Protein AF-A0A421CH66-F1 (afdb_monomer_lite)

Radius of gyration: 30.81 Å; chains: 1; bounding box: 73×60×91 Å

Structure (mmCIF, N/CA/C/O backbone):
data_AF-A0A421CH66-F1
#
_entry.id   AF-A0A421CH66-F1
#
loop_
_atom_site.group_PDB
_atom_site.id
_atom_site.type_symbol
_atom_site.label_atom_id
_atom_site.label_alt_id
_atom_site.label_comp_id
_atom_site.label_asym_id
_atom_site.label_entity_id
_atom_site.label_seq_id
_atom_site.pdbx_PDB_ins_code
_atom_site.Cartn_x
_atom_site.Cartn_y
_atom_site.Cartn_z
_atom_site.occupancy
_atom_site.B_iso_or_equiv
_atom_site.auth_seq_id
_atom_site.auth_comp_id
_atom_site.auth_asym_id
_atom_site.auth_atom_id
_atom_site.pdbx_PDB_model_num
ATOM 1 N N . MET A 1 1 ? -1.443 -8.089 3.611 1.00 50.56 1 MET A N 1
ATOM 2 C CA . MET A 1 1 ? -2.779 -8.296 2.993 1.00 50.56 1 MET A CA 1
ATOM 3 C C . MET A 1 1 ? -2.600 -8.801 1.577 1.00 50.56 1 MET A C 1
ATOM 5 O O . MET A 1 1 ? -2.220 -8.019 0.706 1.00 50.56 1 MET A O 1
ATOM 9 N N . ASP A 1 2 ? -2.878 -10.087 1.390 1.00 64.44 2 ASP A N 1
ATOM 10 C CA . ASP A 1 2 ? -2.867 -10.746 0.089 1.00 64.44 2 ASP A CA 1
ATOM 11 C C . ASP A 1 2 ? -3.909 -10.151 -0.885 1.00 64.44 2 ASP A C 1
ATOM 13 O O . ASP A 1 2 ? -4.937 -9.588 -0.479 1.00 64.44 2 ASP A O 1
ATOM 17 N N . ARG A 1 3 ? -3.620 -10.253 -2.186 1.00 73.69 3 ARG A N 1
ATOM 18 C CA . ARG A 1 3 ? -4.447 -9.759 -3.295 1.00 73.69 3 ARG A CA 1
ATOM 19 C C . ARG A 1 3 ? -5.868 -10.332 -3.269 1.00 73.69 3 ARG A C 1
ATOM 21 O O . ARG A 1 3 ? -6.818 -9.579 -3.512 1.00 73.69 3 ARG A O 1
ATOM 28 N N . GLU A 1 4 ? -6.040 -11.622 -2.993 1.00 78.12 4 GLU A N 1
ATOM 29 C CA . GLU A 1 4 ? -7.354 -12.270 -2.970 1.00 78.12 4 GLU A CA 1
ATOM 30 C C . GLU A 1 4 ? -8.161 -11.889 -1.730 1.00 78.12 4 GLU A C 1
ATOM 32 O O . GLU A 1 4 ? -9.343 -11.559 -1.872 1.00 78.12 4 GLU A O 1
ATOM 37 N N . THR A 1 5 ? -7.540 -11.766 -0.552 1.00 73.62 5 THR A N 1
ATOM 38 C CA . THR A 1 5 ? -8.216 -11.205 0.633 1.00 73.62 5 THR A CA 1
ATOM 39 C C . THR A 1 5 ? -8.819 -9.820 0.339 1.00 73.62 5 THR A C 1
ATOM 41 O O . THR A 1 5 ? -9.964 -9.530 0.723 1.00 73.62 5 THR A O 1
ATOM 44 N N . VAL A 1 6 ? -8.101 -8.953 -0.392 1.00 72.06 6 VAL A N 1
ATOM 45 C CA . VAL A 1 6 ? -8.632 -7.633 -0.775 1.00 72.06 6 VAL A CA 1
ATOM 46 C C . VAL A 1 6 ? -9.844 -7.765 -1.702 1.00 72.06 6 VAL A C 1
ATOM 48 O O . VAL A 1 6 ? -10.863 -7.104 -1.481 1.00 72.06 6 VAL A O 1
ATOM 51 N N . LYS A 1 7 ? -9.777 -8.619 -2.728 1.00 79.25 7 LYS A N 1
ATOM 52 C CA . LYS A 1 7 ? -10.893 -8.809 -3.667 1.00 79.25 7 LYS A CA 1
ATOM 53 C C . LYS A 1 7 ? -12.116 -9.422 -3.011 1.00 79.25 7 LYS A C 1
ATOM 55 O O . LYS A 1 7 ? -13.220 -8.938 -3.240 1.00 79.25 7 LYS A O 1
ATOM 60 N N . LEU A 1 8 ? -11.943 -10.452 -2.189 1.00 79.50 8 LEU A N 1
ATOM 61 C CA . LEU A 1 8 ? -13.040 -11.096 -1.469 1.00 79.50 8 LEU A CA 1
ATOM 62 C C . LEU A 1 8 ? -13.751 -10.105 -0.554 1.00 79.50 8 LEU A C 1
ATOM 64 O O . LEU A 1 8 ? -14.982 -10.067 -0.506 1.00 79.50 8 LEU A O 1
ATOM 68 N N . THR A 1 9 ? -12.978 -9.229 0.080 1.00 74.06 9 THR A N 1
ATOM 69 C CA . THR A 1 9 ? -13.531 -8.124 0.849 1.00 74.06 9 THR A CA 1
ATOM 70 C C . THR A 1 9 ? -14.317 -7.144 -0.021 1.00 74.06 9 THR A C 1
ATOM 72 O O . THR A 1 9 ? -15.475 -6.857 0.279 1.00 74.06 9 THR A O 1
ATOM 75 N N . LEU A 1 10 ? -13.726 -6.637 -1.107 1.00 74.44 10 LEU A N 1
ATOM 76 C CA . LEU A 1 10 ? -14.406 -5.705 -2.016 1.00 74.44 10 LEU A CA 1
ATOM 77 C C . LEU A 1 10 ? -15.683 -6.315 -2.599 1.00 74.44 10 LEU A C 1
ATOM 79 O O . LEU A 1 10 ? -16.668 -5.612 -2.814 1.00 74.44 10 LEU A O 1
ATOM 83 N N . LEU A 1 11 ? -15.679 -7.622 -2.853 1.00 82.44 11 LEU A N 1
ATOM 84 C CA . LEU A 1 11 ? -16.843 -8.363 -3.307 1.00 82.44 11 LEU A CA 1
ATOM 85 C C . LEU A 1 11 ? -17.938 -8.381 -2.235 1.00 82.44 11 LEU A C 1
ATOM 87 O O . LEU A 1 11 ? -19.089 -8.080 -2.550 1.00 82.44 11 LEU A O 1
ATOM 91 N N . ALA A 1 12 ? -17.594 -8.668 -0.977 1.00 78.81 12 ALA A N 1
ATOM 92 C CA . ALA A 1 12 ? -18.533 -8.593 0.140 1.00 78.81 12 ALA A CA 1
ATOM 93 C C . ALA A 1 12 ? -19.105 -7.173 0.320 1.00 78.81 12 ALA A C 1
ATOM 95 O O . ALA A 1 12 ? -20.321 -7.016 0.442 1.00 78.81 12 ALA A O 1
ATOM 96 N N . GLU A 1 13 ? -18.268 -6.133 0.243 1.00 73.69 13 GLU A N 1
ATOM 97 C CA . GLU A 1 13 ? -18.720 -4.734 0.286 1.00 73.69 13 GLU A CA 1
ATOM 98 C C . GLU A 1 13 ? -19.703 -4.420 -0.850 1.00 73.69 13 GLU A C 1
ATOM 100 O O . GLU A 1 13 ? -20.749 -3.801 -0.644 1.00 73.69 13 GLU A O 1
ATOM 105 N N . ALA A 1 14 ? -19.371 -4.840 -2.070 1.00 76.12 14 ALA A N 1
ATOM 106 C CA . ALA A 1 14 ? -20.164 -4.561 -3.256 1.00 76.12 14 ALA A CA 1
ATOM 107 C C . ALA A 1 14 ? -21.570 -5.163 -3.167 1.00 76.12 14 ALA A C 1
ATOM 109 O O . ALA A 1 14 ? -22.548 -4.509 -3.548 1.00 76.12 14 ALA A O 1
ATOM 110 N N . LEU A 1 15 ? -21.655 -6.384 -2.634 1.00 79.38 15 LEU A N 1
ATOM 111 C CA . LEU A 1 15 ? -22.904 -7.087 -2.367 1.00 79.38 15 LEU A CA 1
ATOM 112 C C . LEU A 1 15 ? -23.778 -6.283 -1.393 1.00 79.38 15 LEU A C 1
ATOM 114 O O . LEU A 1 15 ? -24.914 -5.927 -1.722 1.00 79.38 15 LEU A O 1
ATOM 118 N N . GLU A 1 16 ? -23.222 -5.878 -0.251 1.00 73.12 16 GLU A N 1
ATOM 119 C CA . GLU A 1 16 ? -23.936 -5.069 0.745 1.00 73.12 16 GLU A CA 1
ATOM 120 C C . GLU A 1 16 ? -24.396 -3.714 0.200 1.00 73.12 16 GLU A C 1
ATOM 122 O O . GLU A 1 16 ? -25.519 -3.270 0.465 1.00 73.12 16 GLU A O 1
ATOM 127 N N . MET A 1 17 ? -23.549 -3.039 -0.582 1.00 70.00 17 MET A N 1
ATOM 128 C CA . MET A 1 17 ? -23.892 -1.756 -1.195 1.00 70.00 17 MET A CA 1
ATOM 129 C C . MET A 1 17 ? -25.068 -1.884 -2.167 1.00 70.00 17 MET A C 1
ATOM 131 O O . MET A 1 17 ? -25.944 -1.008 -2.190 1.00 70.00 17 MET A O 1
ATOM 135 N N . ASN A 1 18 ? -25.095 -2.956 -2.963 1.00 71.81 18 ASN A N 1
ATOM 136 C CA . ASN A 1 18 ? -26.163 -3.210 -3.924 1.00 71.81 18 ASN A CA 1
ATOM 137 C C . ASN A 1 18 ? -27.497 -3.470 -3.202 1.00 71.81 18 ASN A C 1
ATOM 139 O O . ASN A 1 18 ? -28.519 -2.859 -3.527 1.00 71.81 18 ASN A O 1
ATOM 143 N N . TRP A 1 19 ? -27.499 -4.299 -2.156 1.00 72.44 19 TRP A N 1
ATOM 144 C CA . TRP A 1 19 ? -28.723 -4.635 -1.419 1.00 72.44 19 TRP A CA 1
ATOM 145 C C . TRP A 1 19 ? -29.275 -3.482 -0.585 1.00 72.44 19 TRP A C 1
ATOM 147 O O . TRP A 1 19 ? -30.489 -3.255 -0.563 1.00 72.44 19 TRP A O 1
ATOM 157 N N . ASN A 1 20 ? -28.397 -2.656 -0.019 1.00 66.31 20 ASN A N 1
ATOM 158 C CA . ASN A 1 20 ? -28.794 -1.410 0.634 1.00 66.31 20 ASN A CA 1
ATOM 159 C C . ASN A 1 20 ? -29.174 -0.294 -0.359 1.00 66.31 20 ASN A C 1
ATOM 161 O O . ASN A 1 20 ? -29.486 0.829 0.042 1.00 66.31 20 ASN A O 1
ATOM 165 N N . SER A 1 21 ? -29.218 -0.598 -1.664 1.00 66.06 21 SER A N 1
ATOM 166 C CA . SER A 1 21 ? -29.618 0.315 -2.741 1.00 66.06 21 SER A CA 1
ATOM 167 C C . SER A 1 21 ? -28.733 1.561 -2.873 1.00 66.06 21 SER A C 1
ATOM 169 O O . SER A 1 21 ? -29.158 2.560 -3.464 1.00 66.06 21 SER A O 1
ATOM 171 N N . TYR A 1 22 ? -27.505 1.517 -2.348 1.00 58.06 22 TYR A N 1
ATOM 172 C CA . TYR A 1 22 ? -26.517 2.580 -2.547 1.00 58.06 22 TYR A CA 1
ATOM 173 C C . TYR A 1 22 ? -26.020 2.606 -3.995 1.00 58.06 22 TYR A C 1
ATOM 175 O O . TYR A 1 22 ? -25.682 3.664 -4.530 1.00 58.06 22 TYR A O 1
ATOM 183 N N . THR A 1 23 ? -26.015 1.445 -4.644 1.00 66.31 23 THR A N 1
ATOM 184 C CA . THR A 1 23 ? -25.577 1.228 -6.022 1.00 66.31 23 THR A CA 1
ATOM 185 C C . THR A 1 23 ? -26.520 0.236 -6.715 1.00 66.31 23 THR A C 1
ATOM 187 O O . THR A 1 23 ? -27.299 -0.446 -6.059 1.00 66.31 23 THR A O 1
ATOM 190 N N . VAL A 1 24 ? -26.535 0.219 -8.052 1.00 66.94 24 VAL A N 1
ATOM 191 C CA . VAL A 1 24 ? -27.355 -0.716 -8.846 1.00 66.94 24 VAL A CA 1
ATOM 192 C C . VAL A 1 24 ? -26.523 -1.187 -10.028 1.00 66.94 24 VAL A C 1
ATOM 194 O O . VAL A 1 24 ? -26.063 -0.352 -10.812 1.00 66.94 24 VAL A O 1
ATOM 197 N N . TYR A 1 25 ? -26.380 -2.502 -10.182 1.00 67.75 25 TYR A N 1
ATOM 198 C CA . TYR A 1 25 ? -25.563 -3.104 -11.240 1.00 67.75 25 TYR A CA 1
ATOM 199 C C . TYR A 1 25 ? -26.348 -4.021 -12.157 1.00 67.75 25 TYR A C 1
ATOM 201 O O . TYR A 1 25 ? -27.435 -4.503 -11.829 1.00 67.75 25 TYR A O 1
ATOM 209 N N . GLU A 1 26 ? -25.777 -4.249 -13.340 1.00 75.94 26 GLU A N 1
ATOM 210 C CA . GLU A 1 26 ? -26.288 -5.260 -14.249 1.00 75.94 26 GLU A CA 1
ATOM 211 C C . GLU A 1 26 ? -26.043 -6.659 -13.664 1.00 75.94 26 GLU A C 1
ATOM 213 O O . GLU A 1 26 ? -24.946 -6.942 -13.191 1.00 75.94 26 GLU A O 1
ATOM 218 N N . PRO A 1 27 ? -27.040 -7.556 -13.712 1.00 78.88 27 PRO A N 1
ATOM 219 C CA . PRO A 1 27 ? -26.952 -8.870 -13.081 1.00 78.88 27 PRO A CA 1
ATOM 220 C C . PRO A 1 27 ? -25.992 -9.840 -13.788 1.00 78.88 27 PRO A C 1
ATOM 222 O O . PRO A 1 27 ? -25.730 -10.899 -13.239 1.00 78.88 27 PRO A O 1
ATOM 225 N N . LEU A 1 28 ? -25.509 -9.537 -15.002 1.00 88.19 28 LEU A N 1
ATOM 226 C CA . LEU A 1 28 ? -24.623 -10.400 -15.809 1.00 88.19 28 LEU A CA 1
ATOM 227 C C . LEU A 1 28 ? -25.090 -11.861 -15.949 1.00 88.19 28 LEU A C 1
ATOM 229 O O . LEU A 1 28 ? -24.288 -12.793 -15.979 1.00 88.19 28 LEU A O 1
ATOM 233 N N . ALA A 1 29 ? -26.403 -12.077 -16.065 1.00 88.44 29 ALA A N 1
ATOM 234 C CA . ALA A 1 29 ? -26.998 -13.414 -16.121 1.00 88.44 29 ALA A CA 1
ATOM 235 C C . ALA A 1 29 ? -26.532 -14.259 -17.329 1.00 88.44 29 ALA A C 1
ATOM 237 O O . ALA A 1 29 ? -26.744 -15.472 -17.348 1.00 88.44 29 ALA A O 1
ATOM 238 N N . GLU A 1 30 ? -25.900 -13.664 -18.352 1.00 90.94 30 GLU A N 1
ATOM 239 C CA . GLU A 1 30 ? -25.273 -14.441 -19.429 1.00 90.94 30 GLU A CA 1
ATOM 240 C C . GLU A 1 30 ? -24.113 -15.327 -18.931 1.00 90.94 30 GLU A C 1
ATOM 242 O O . GLU A 1 30 ? -23.839 -16.369 -19.540 1.00 90.94 30 GLU A O 1
ATOM 247 N N . LEU A 1 31 ? -23.465 -14.952 -17.819 1.00 91.62 31 LEU A N 1
ATOM 248 C CA . LEU A 1 31 ? -22.324 -15.672 -17.246 1.00 91.62 31 LEU A CA 1
ATOM 249 C C . LEU A 1 31 ? -22.714 -17.018 -16.615 1.00 91.62 31 LEU A C 1
ATOM 251 O O . LEU A 1 31 ? -21.914 -17.951 -16.651 1.00 91.62 31 LEU A O 1
ATOM 255 N N . ASP A 1 32 ? -23.962 -17.181 -16.158 1.00 86.81 32 ASP A N 1
ATOM 256 C CA . ASP A 1 32 ? -24.457 -18.404 -15.494 1.00 86.81 32 ASP A CA 1
ATOM 257 C C . ASP A 1 32 ? -24.239 -19.681 -16.319 1.00 86.81 32 ASP A C 1
ATOM 259 O O . ASP A 1 32 ? -24.131 -20.782 -15.783 1.00 86.81 32 ASP A O 1
ATOM 263 N N . SER A 1 33 ? -24.191 -19.559 -17.648 1.00 87.69 33 SER A N 1
ATOM 264 C CA . SER A 1 33 ? -23.987 -20.704 -18.541 1.00 87.69 33 SER A CA 1
ATOM 265 C C . SER A 1 33 ? -22.549 -21.243 -18.559 1.00 87.69 33 SER A C 1
ATOM 267 O O . SER A 1 33 ? -22.321 -22.343 -19.077 1.00 87.69 33 SER A O 1
ATOM 269 N N . PHE A 1 34 ? -21.600 -20.488 -18.000 1.00 86.62 34 PHE A N 1
ATOM 270 C CA . PHE A 1 34 ? -20.175 -20.812 -17.960 1.00 86.62 34 PHE A CA 1
ATOM 271 C C . PHE A 1 34 ? -19.692 -21.247 -16.574 1.00 86.62 34 PHE A C 1
ATOM 273 O O . PHE A 1 34 ? -18.693 -21.959 -16.498 1.00 86.62 34 PHE A O 1
ATOM 280 N N . LEU A 1 35 ? -20.405 -20.861 -15.514 1.00 85.81 35 LEU A N 1
ATOM 281 C CA . LEU A 1 35 ? -20.015 -21.118 -14.130 1.00 85.81 35 LEU A CA 1
ATOM 282 C C . LEU A 1 35 ? -20.390 -22.538 -13.682 1.00 85.81 35 LEU A C 1
ATOM 284 O O . LEU A 1 35 ? -21.485 -23.036 -13.968 1.00 85.81 35 LEU A O 1
ATOM 288 N N . ASP A 1 36 ? -19.482 -23.198 -12.957 1.00 87.44 36 ASP A N 1
ATOM 289 C CA . ASP A 1 36 ? -19.794 -24.469 -12.308 1.00 87.44 36 ASP A CA 1
ATOM 290 C C . ASP A 1 36 ? -20.708 -24.227 -11.108 1.00 87.44 36 ASP A C 1
ATOM 292 O O . ASP A 1 36 ? -20.374 -23.486 -10.183 1.00 87.44 36 ASP A O 1
ATOM 296 N N . LYS A 1 37 ? -21.877 -24.866 -11.121 1.00 88.44 37 LYS A N 1
ATOM 297 C CA . LYS A 1 37 ? -22.906 -24.616 -10.114 1.00 88.44 37 LYS A CA 1
ATOM 298 C C . LYS A 1 37 ? -22.457 -25.018 -8.710 1.00 88.44 37 LYS A C 1
ATOM 300 O O . LYS A 1 37 ? -22.811 -24.327 -7.760 1.00 88.44 37 LYS A O 1
ATOM 305 N N . ASP A 1 38 ? -21.735 -26.126 -8.574 1.00 89.62 38 ASP A N 1
ATOM 306 C CA . ASP A 1 38 ? -21.349 -26.637 -7.261 1.00 89.62 38 ASP A CA 1
ATOM 307 C C . ASP A 1 38 ? -20.256 -25.742 -6.655 1.00 89.62 38 ASP A C 1
ATOM 309 O O . ASP A 1 38 ? -20.353 -25.382 -5.483 1.00 89.62 38 ASP A O 1
ATOM 313 N N . THR A 1 39 ? -19.280 -25.303 -7.457 1.00 86.12 39 THR A N 1
ATOM 314 C CA . THR A 1 39 ? -18.279 -24.298 -7.058 1.00 86.12 39 THR A CA 1
ATOM 315 C C . THR A 1 39 ? -18.929 -22.964 -6.696 1.00 86.12 39 THR A C 1
ATOM 317 O O . THR A 1 39 ? -18.637 -22.405 -5.644 1.00 86.12 39 THR A O 1
ATOM 320 N N . THR A 1 40 ? -19.867 -22.487 -7.518 1.00 90.62 40 THR A N 1
ATOM 321 C CA . THR A 1 40 ? -20.585 -21.222 -7.287 1.00 90.62 40 THR A CA 1
ATOM 322 C C . THR A 1 40 ? -21.324 -21.231 -5.945 1.00 90.62 40 THR A C 1
ATOM 324 O O . THR A 1 40 ? -21.227 -20.279 -5.177 1.00 90.62 40 THR A O 1
ATOM 327 N N . VAL A 1 41 ? -22.039 -22.321 -5.637 1.00 93.75 41 VAL A N 1
ATOM 328 C CA . VAL A 1 41 ? -22.759 -22.468 -4.360 1.00 93.75 41 VAL A CA 1
ATOM 329 C C . VAL A 1 41 ? -21.787 -22.475 -3.185 1.00 93.75 41 VAL A C 1
ATOM 331 O O . VAL A 1 41 ? -22.019 -21.760 -2.217 1.00 93.75 41 VAL A O 1
ATOM 334 N N . LYS A 1 42 ? -20.695 -23.244 -3.275 1.00 90.00 42 LYS A N 1
ATOM 335 C CA . LYS A 1 42 ? -19.690 -23.316 -2.206 1.00 90.00 42 LYS A CA 1
ATOM 336 C C . LYS A 1 42 ? -19.067 -21.958 -1.909 1.00 90.00 42 LYS A C 1
ATOM 338 O O . LYS A 1 42 ? -18.961 -21.598 -0.744 1.00 90.00 42 LYS A O 1
ATOM 343 N N . LEU A 1 43 ? -18.689 -21.205 -2.944 1.00 89.38 43 LEU A N 1
ATOM 344 C CA . LEU A 1 43 ? -18.101 -19.881 -2.759 1.00 89.38 43 LEU A CA 1
ATOM 345 C C . LEU A 1 43 ? -19.106 -18.905 -2.137 1.00 89.38 43 LEU A C 1
ATOM 347 O O . LEU A 1 43 ? -18.758 -18.172 -1.222 1.00 89.38 43 LEU A O 1
ATOM 351 N N . ALA A 1 44 ? -20.367 -18.928 -2.577 1.00 91.06 44 ALA A N 1
ATOM 352 C CA . ALA A 1 44 ? -21.413 -18.094 -1.987 1.00 91.06 44 ALA A CA 1
ATOM 353 C C . ALA A 1 44 ? -21.698 -18.460 -0.516 1.00 91.06 44 ALA A C 1
ATOM 355 O O . ALA A 1 44 ? -21.905 -17.572 0.310 1.00 91.06 44 ALA A O 1
ATOM 356 N N . GLU A 1 45 ? -21.687 -19.751 -0.166 1.00 88.44 45 GLU A N 1
ATOM 357 C CA . GLU A 1 45 ? -21.792 -20.218 1.223 1.00 88.44 45 GLU A CA 1
ATOM 358 C C . GLU A 1 45 ? -20.597 -19.756 2.070 1.00 88.44 45 GLU A C 1
ATOM 360 O O . GLU A 1 45 ? -20.798 -19.268 3.184 1.00 88.44 45 GLU A O 1
ATOM 365 N N . ALA A 1 46 ? -19.379 -19.866 1.532 1.00 82.44 46 ALA A N 1
ATOM 366 C CA . ALA A 1 46 ? -18.150 -19.448 2.198 1.00 82.44 46 ALA A CA 1
ATOM 367 C C . ALA A 1 46 ? -18.106 -17.926 2.408 1.00 82.44 46 ALA A C 1
ATOM 369 O O . ALA A 1 46 ? -17.946 -17.488 3.541 1.00 82.44 46 ALA A O 1
ATOM 370 N N . LEU A 1 47 ? -18.383 -17.121 1.375 1.00 83.25 47 LEU A N 1
ATOM 371 C CA . LEU A 1 47 ? -18.501 -15.658 1.477 1.00 83.25 47 LEU A CA 1
ATOM 372 C C . LEU A 1 47 ? -19.554 -15.241 2.502 1.00 83.25 47 LEU A C 1
ATOM 374 O O . LEU A 1 47 ? -19.301 -14.388 3.351 1.00 83.25 47 LEU A O 1
ATOM 378 N N . LYS A 1 48 ? -20.739 -15.864 2.458 1.00 84.06 48 LYS A N 1
ATOM 379 C CA . LYS A 1 48 ? -21.796 -15.593 3.435 1.00 84.06 48 LYS A CA 1
ATOM 380 C C . LYS A 1 48 ? -21.325 -15.871 4.858 1.00 84.06 48 LYS A C 1
ATOM 382 O O . LYS A 1 48 ? -21.644 -15.097 5.755 1.00 84.06 48 LYS A O 1
ATOM 387 N N . SER A 1 49 ? -20.624 -16.983 5.064 1.00 72.12 49 SER A N 1
ATOM 388 C CA . SER A 1 49 ? -20.126 -17.385 6.377 1.00 72.12 49 SER A CA 1
ATOM 389 C C . SER A 1 49 ? -18.992 -16.479 6.860 1.00 72.12 49 SER A C 1
ATOM 391 O O . SER A 1 49 ? -19.044 -16.023 7.998 1.00 72.12 49 SER A O 1
ATOM 393 N N . GLY A 1 50 ? -18.007 -16.189 6.008 1.00 66.94 50 GLY A N 1
ATOM 394 C CA . GLY A 1 50 ? -16.821 -15.412 6.373 1.00 66.94 50 GLY A CA 1
ATOM 395 C C . GLY A 1 50 ? -17.082 -13.937 6.586 1.00 66.94 50 GLY A C 1
ATOM 396 O O . GLY A 1 50 ? -16.582 -13.360 7.544 1.00 66.94 50 GLY A O 1
ATOM 397 N N . PHE A 1 51 ? -17.968 -13.348 5.788 1.00 71.69 51 PHE A N 1
ATOM 398 C CA . PHE A 1 51 ? -18.341 -11.942 5.930 1.00 71.69 51 PHE A CA 1
ATOM 399 C C . PHE A 1 51 ? -19.654 -11.749 6.699 1.00 71.69 51 PHE A C 1
ATOM 401 O O . PHE A 1 51 ? -20.142 -10.629 6.841 1.00 71.69 51 PHE A O 1
ATOM 408 N N . MET A 1 52 ? -20.270 -12.821 7.211 1.00 70.44 52 MET A N 1
ATOM 409 C CA . MET A 1 52 ? -21.550 -12.778 7.937 1.00 70.44 52 MET A CA 1
ATOM 410 C C . MET A 1 52 ? -22.672 -12.056 7.160 1.00 70.44 52 MET A C 1
ATOM 412 O O . MET A 1 52 ? -23.470 -11.337 7.762 1.00 70.44 52 MET A O 1
ATOM 416 N N . LEU A 1 53 ? -22.720 -12.211 5.827 1.00 74.38 53 LEU A N 1
ATOM 417 C CA . LEU A 1 53 ? -23.722 -11.569 4.951 1.00 74.38 53 LEU A CA 1
ATOM 418 C C . LEU A 1 53 ? -25.142 -11.932 5.404 1.00 74.38 53 LEU A C 1
ATOM 420 O O . LEU A 1 53 ? -25.410 -13.092 5.736 1.00 74.38 53 LEU A O 1
ATOM 424 N N . GLU A 1 54 ? -26.074 -10.974 5.426 1.00 76.88 54 GLU A N 1
ATOM 425 C CA . GLU A 1 54 ? -27.459 -11.227 5.855 1.00 76.88 54 GLU A CA 1
ATOM 426 C C . GLU A 1 54 ? -28.228 -12.041 4.799 1.00 76.88 54 GLU A C 1
ATOM 428 O O . GLU A 1 54 ? -29.073 -12.886 5.115 1.00 76.88 54 GLU A O 1
ATOM 433 N N . GLU A 1 55 ? -27.857 -11.865 3.540 1.00 84.00 55 GLU A N 1
ATOM 434 C CA . GLU A 1 55 ? -28.566 -12.283 2.342 1.00 84.00 55 GLU A CA 1
ATOM 435 C C . GLU A 1 55 ? -28.418 -13.770 2.046 1.00 84.00 55 GLU A C 1
ATOM 437 O O . GLU A 1 55 ? -27.435 -14.419 2.409 1.00 84.00 55 GLU A O 1
ATOM 442 N N . SER A 1 56 ? -29.438 -14.360 1.429 1.00 90.06 56 SER A N 1
ATOM 443 C CA . SER A 1 56 ? -29.435 -15.789 1.116 1.00 90.06 56 SER A CA 1
ATOM 444 C C . SER A 1 56 ? -28.357 -16.154 0.091 1.00 90.06 56 SER A C 1
ATOM 446 O O . SER A 1 56 ? -27.925 -15.332 -0.712 1.00 90.06 56 SER A O 1
ATOM 448 N N . VAL A 1 57 ? -27.941 -17.425 0.093 1.00 91.12 57 VAL A N 1
ATOM 449 C CA . VAL A 1 57 ? -26.979 -17.953 -0.890 1.00 91.12 57 VAL A CA 1
ATOM 450 C C . VAL A 1 57 ? -27.499 -17.730 -2.311 1.00 91.12 57 VAL A C 1
ATOM 452 O O . VAL A 1 57 ? -26.739 -17.342 -3.191 1.00 91.12 57 VAL A O 1
ATOM 455 N N . GLU A 1 58 ? -28.804 -17.901 -2.536 1.00 91.25 58 GLU A N 1
ATOM 456 C CA . GLU A 1 58 ? -29.427 -17.615 -3.826 1.00 91.25 58 GLU A CA 1
ATOM 457 C C . GLU A 1 58 ? -29.332 -16.134 -4.226 1.00 91.25 58 GLU A C 1
ATOM 459 O O . GLU A 1 58 ? -29.087 -15.845 -5.393 1.00 91.25 58 GLU A O 1
ATOM 464 N N . GLU A 1 59 ? -29.490 -15.205 -3.278 1.00 90.44 59 GLU A N 1
ATOM 465 C CA . GLU A 1 59 ? -29.357 -13.764 -3.536 1.00 90.44 59 GLU A CA 1
ATOM 466 C C . GLU A 1 59 ? -27.913 -13.368 -3.866 1.00 90.44 59 GLU A C 1
ATOM 468 O O . GLU A 1 59 ? -27.715 -12.559 -4.770 1.00 90.44 59 GLU A O 1
ATOM 473 N N . ILE A 1 60 ? -26.914 -13.973 -3.208 1.00 90.12 60 ILE A N 1
ATOM 474 C CA . ILE A 1 60 ? -25.487 -13.794 -3.542 1.00 90.12 60 ILE A CA 1
ATOM 475 C C . ILE A 1 60 ? -25.205 -14.293 -4.961 1.00 90.12 60 ILE A C 1
ATOM 477 O O . ILE A 1 60 ? -24.599 -13.593 -5.768 1.00 90.12 60 ILE A O 1
ATOM 481 N N . MET A 1 61 ? -25.678 -15.497 -5.290 1.00 91.50 61 MET A N 1
ATOM 482 C CA . MET A 1 61 ? -25.467 -16.101 -6.609 1.00 91.50 61 MET A CA 1
ATOM 483 C C . MET A 1 61 ? -26.116 -15.306 -7.749 1.00 91.50 61 MET A C 1
ATOM 485 O O . MET A 1 61 ? -25.658 -15.386 -8.889 1.00 91.50 61 MET A O 1
ATOM 489 N N . ASP A 1 62 ? -27.185 -14.564 -7.456 1.00 88.44 62 ASP A N 1
ATOM 490 C CA . ASP A 1 62 ? -27.889 -13.733 -8.428 1.00 88.44 62 ASP A CA 1
ATOM 491 C C . ASP A 1 62 ? -27.261 -12.344 -8.634 1.00 88.44 62 ASP A C 1
ATOM 493 O O . ASP A 1 62 ? -27.724 -11.598 -9.508 1.00 88.44 62 ASP A O 1
ATOM 497 N N . ASP A 1 63 ? -26.199 -12.009 -7.901 1.00 89.44 63 ASP A N 1
ATOM 498 C CA . ASP A 1 63 ? -25.518 -10.723 -7.993 1.00 89.44 63 ASP A CA 1
ATOM 499 C C . ASP A 1 63 ? -24.513 -10.640 -9.159 1.00 89.44 63 ASP A C 1
ATOM 501 O O . ASP A 1 63 ? -23.789 -11.585 -9.486 1.00 89.44 63 ASP A O 1
ATOM 505 N N . GLY A 1 64 ? -24.466 -9.472 -9.806 1.00 86.69 64 GLY A N 1
ATOM 506 C CA . GLY A 1 64 ? -23.601 -9.218 -10.957 1.00 86.69 64 GLY A CA 1
ATOM 507 C C . GLY A 1 64 ? -22.111 -9.150 -10.619 1.00 86.69 64 GLY A C 1
ATOM 508 O O . GLY A 1 64 ? -21.300 -9.595 -11.430 1.00 86.69 64 GLY A O 1
ATOM 509 N N . PHE A 1 65 ? -21.728 -8.645 -9.442 1.00 86.75 65 PHE A N 1
ATOM 510 C CA . PHE A 1 65 ? -20.327 -8.624 -9.020 1.00 86.75 65 PHE A CA 1
ATOM 511 C C . PHE A 1 65 ? -19.816 -10.011 -8.689 1.00 86.75 65 PHE A C 1
ATOM 513 O O . PHE A 1 65 ? -18.733 -10.375 -9.136 1.00 86.75 65 PHE A O 1
ATOM 520 N N . PHE A 1 66 ? -20.616 -10.795 -7.970 1.00 91.56 66 PHE A N 1
ATOM 521 C CA . PHE A 1 66 ? -20.274 -12.176 -7.650 1.00 91.56 66 PHE A CA 1
ATOM 522 C C . PHE A 1 66 ? -20.066 -13.010 -8.921 1.00 91.56 66 PHE A C 1
ATOM 524 O O . PHE A 1 66 ? -19.052 -13.694 -9.069 1.00 91.56 66 PHE A O 1
ATOM 531 N N . ARG A 1 67 ? -20.971 -12.873 -9.899 1.00 92.12 67 ARG A N 1
ATOM 532 C CA . ARG A 1 67 ? -20.820 -13.493 -11.226 1.00 92.12 67 ARG A CA 1
ATOM 533 C C . ARG A 1 67 ? -19.592 -12.983 -11.977 1.00 92.12 67 ARG A C 1
ATOM 535 O O . ARG A 1 67 ? -18.902 -13.782 -12.605 1.00 92.12 67 ARG A O 1
ATOM 542 N N . GLY A 1 68 ? -19.340 -11.675 -11.943 1.00 91.62 68 GLY A N 1
ATOM 543 C CA . GLY A 1 68 ? -18.198 -11.046 -12.604 1.00 91.62 68 GLY A CA 1
ATOM 544 C C . GLY A 1 68 ? -16.858 -11.519 -12.043 1.00 91.62 68 GLY A C 1
ATOM 545 O O . GLY A 1 68 ? -15.989 -11.902 -12.822 1.00 91.62 68 GLY A O 1
ATOM 546 N N . TYR A 1 69 ? -16.726 -11.571 -10.715 1.00 91.44 69 TYR A N 1
ATOM 547 C CA . TYR A 1 69 ? -15.547 -12.077 -10.006 1.00 91.44 69 TYR A CA 1
ATOM 548 C C . TYR A 1 69 ? -15.266 -13.538 -10.373 1.00 91.44 69 TYR A C 1
ATOM 550 O O . TYR A 1 69 ? -14.201 -13.847 -10.902 1.00 91.44 69 TYR A O 1
ATOM 558 N N . LEU A 1 70 ? -16.261 -14.422 -10.225 1.00 91.56 70 LEU A N 1
ATOM 559 C CA . LEU A 1 70 ? -16.132 -15.830 -10.616 1.00 91.56 70 LEU A CA 1
ATOM 560 C C . LEU A 1 70 ? -15.740 -15.990 -12.088 1.00 91.56 70 LEU A C 1
ATOM 562 O O . LEU A 1 70 ? -14.875 -16.794 -12.428 1.00 91.56 70 LEU A O 1
ATOM 566 N N . ALA A 1 71 ? -16.366 -15.220 -12.976 1.00 92.38 71 ALA A N 1
ATOM 567 C CA . ALA A 1 71 ? -16.034 -15.237 -14.390 1.00 92.38 71 ALA A CA 1
ATOM 568 C C . ALA A 1 71 ? -14.599 -14.751 -14.660 1.00 92.38 71 ALA A C 1
ATOM 570 O O . ALA A 1 71 ? -13.934 -15.320 -15.524 1.00 92.38 71 ALA A O 1
ATOM 571 N N . GLY A 1 72 ? -14.108 -13.758 -13.914 1.00 91.62 72 GLY A N 1
ATOM 572 C CA . GLY A 1 72 ? -12.715 -13.312 -13.943 1.00 91.62 72 GLY A CA 1
ATOM 573 C C . GLY A 1 72 ? -11.747 -14.442 -13.600 1.00 91.62 72 GLY A C 1
ATOM 574 O O . GLY A 1 72 ? -10.864 -14.739 -14.402 1.00 91.62 72 GLY A O 1
ATOM 575 N N . LEU A 1 73 ? -11.982 -15.152 -12.490 1.00 88.38 73 LEU A N 1
ATOM 576 C CA . LEU A 1 73 ? -11.160 -16.301 -12.078 1.00 88.38 73 LEU A CA 1
ATOM 577 C C . LEU A 1 73 ? -11.124 -17.400 -13.154 1.00 88.38 73 LEU A C 1
ATOM 579 O O . LEU A 1 73 ? -10.077 -17.967 -13.459 1.00 88.38 73 LEU A O 1
ATOM 583 N N . THR A 1 74 ? -12.253 -17.652 -13.828 1.00 89.06 74 THR A N 1
ATOM 584 C CA . THR A 1 74 ? -12.322 -18.674 -14.890 1.00 89.06 74 THR A CA 1
ATOM 585 C C . THR A 1 74 ? -11.536 -18.337 -16.162 1.00 89.06 74 THR A C 1
ATOM 587 O O . THR A 1 74 ? -11.382 -19.204 -17.029 1.00 89.06 74 THR A O 1
ATOM 590 N N . LEU A 1 75 ? -11.039 -17.103 -16.322 1.00 91.00 75 LEU A N 1
ATOM 591 C CA . LEU A 1 75 ? -10.207 -16.727 -17.471 1.00 91.00 75 LEU A CA 1
ATOM 592 C C . LEU A 1 75 ? -8.854 -17.447 -17.467 1.00 91.00 75 LEU A C 1
ATOM 594 O O . LEU A 1 75 ? -8.289 -17.689 -18.538 1.00 91.00 75 LEU A O 1
ATOM 598 N N . HIS A 1 76 ? -8.381 -17.861 -16.297 1.00 87.62 76 HIS A N 1
ATOM 599 C CA . HIS A 1 76 ? -7.089 -18.527 -16.134 1.00 87.62 76 HIS A CA 1
ATOM 600 C C . HIS A 1 76 ? -7.215 -20.033 -15.861 1.00 87.62 76 HIS A C 1
ATOM 602 O O . HIS A 1 76 ? -6.234 -20.761 -15.959 1.00 87.62 76 HIS A O 1
ATOM 608 N N . ASP A 1 77 ? -8.441 -20.546 -15.694 1.00 85.00 77 ASP A N 1
ATOM 609 C CA . ASP A 1 77 ? -8.702 -21.983 -15.555 1.00 85.00 77 ASP A CA 1
ATOM 610 C C . ASP A 1 77 ? -8.464 -22.750 -16.875 1.00 85.00 77 ASP A C 1
ATOM 612 O O . ASP A 1 77 ? -9.231 -22.691 -17.850 1.00 85.00 77 ASP A O 1
ATOM 616 N N . ASP A 1 78 ? -7.400 -23.549 -16.887 1.00 80.50 78 ASP A N 1
ATOM 617 C CA . AS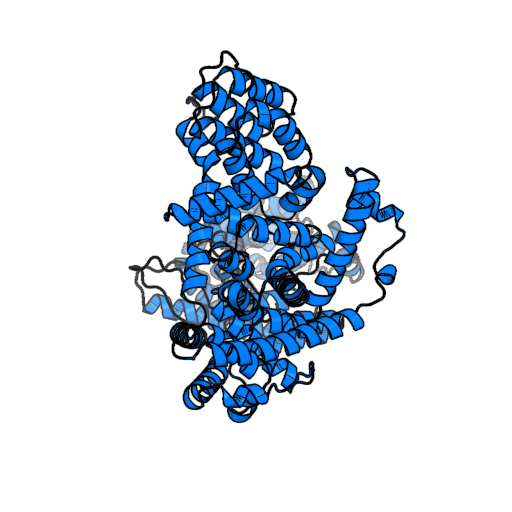P A 1 78 ? -7.012 -24.401 -18.009 1.00 80.50 78 ASP A CA 1
ATOM 618 C C . ASP A 1 78 ? -7.958 -25.582 -18.275 1.00 80.50 78 ASP A C 1
ATOM 620 O O . ASP A 1 78 ? -7.945 -26.161 -19.373 1.00 80.50 78 ASP A O 1
ATOM 624 N N . SER A 1 79 ? -8.834 -25.925 -17.329 1.00 83.31 79 SER A N 1
ATOM 625 C CA . SER A 1 79 ? -9.912 -26.896 -17.534 1.00 83.31 79 SER A CA 1
ATOM 626 C C . SER A 1 79 ? -10.970 -26.379 -18.523 1.00 83.31 79 SER A C 1
ATOM 628 O O . SER A 1 79 ? -11.640 -27.165 -19.213 1.00 83.31 79 SER A O 1
ATOM 630 N N . ILE A 1 80 ? -11.078 -25.053 -18.668 1.00 85.19 80 ILE A N 1
ATOM 631 C CA . ILE A 1 80 ? -12.019 -24.387 -19.561 1.00 85.19 80 ILE A CA 1
ATOM 632 C C . ILE A 1 80 ? -11.361 -24.137 -20.919 1.00 85.19 80 ILE A C 1
ATOM 634 O O . ILE A 1 80 ? -10.305 -23.518 -21.071 1.00 85.19 80 ILE A O 1
ATOM 638 N N . SER A 1 81 ? -12.043 -24.590 -21.975 1.00 88.44 81 SER A N 1
ATOM 639 C CA . SER A 1 81 ? -11.584 -24.369 -23.346 1.00 88.44 81 SER A CA 1
ATOM 640 C C . SER A 1 81 ? -11.443 -22.878 -23.643 1.00 88.44 81 SER A C 1
ATOM 642 O O . SER A 1 81 ? -12.386 -22.124 -23.403 1.00 88.44 81 SER A O 1
ATOM 644 N N . LEU A 1 82 ? -10.352 -22.488 -24.300 1.00 87.75 82 LEU A N 1
ATOM 645 C CA . LEU A 1 82 ? -10.086 -21.099 -24.669 1.00 87.75 82 LEU A CA 1
ATOM 646 C C . LEU A 1 82 ? -11.269 -20.374 -25.332 1.00 87.75 82 LEU A C 1
ATOM 648 O O . LEU A 1 82 ? -11.537 -19.234 -24.994 1.00 87.75 82 LEU A O 1
ATOM 652 N N . GLN A 1 83 ? -12.012 -21.030 -26.232 1.00 88.94 83 GLN A N 1
ATOM 653 C CA . GLN A 1 83 ? -13.175 -20.409 -26.882 1.00 88.94 83 GLN A CA 1
ATOM 654 C C . GLN A 1 83 ? -14.215 -19.914 -25.861 1.00 88.94 83 GLN A C 1
ATOM 656 O O . GLN A 1 83 ? -14.793 -18.848 -26.034 1.00 88.94 83 GLN A O 1
ATOM 661 N N . LYS A 1 84 ? -14.451 -20.686 -24.793 1.00 89.94 84 LYS A N 1
ATOM 662 C CA . LYS A 1 84 ? -15.360 -20.281 -23.716 1.00 89.94 84 LYS A CA 1
ATOM 663 C C . LYS A 1 84 ? -14.780 -19.116 -22.923 1.00 89.94 84 LYS A C 1
ATOM 665 O O . LYS A 1 84 ? -15.507 -18.171 -22.660 1.00 89.94 84 LYS A O 1
ATOM 670 N N . ARG A 1 85 ? -13.482 -19.148 -22.606 1.00 91.06 85 ARG A N 1
ATOM 671 C CA . ARG A 1 85 ? -12.802 -18.035 -21.925 1.00 91.06 85 ARG A CA 1
ATOM 672 C C . ARG A 1 85 ? -12.858 -16.739 -22.739 1.00 91.06 85 ARG A C 1
ATOM 674 O O . ARG A 1 85 ? -13.139 -15.687 -22.189 1.00 91.06 85 ARG A O 1
ATOM 681 N N . GLU A 1 86 ? -12.710 -16.809 -24.061 1.00 90.25 86 GLU A N 1
ATOM 682 C CA . GLU A 1 86 ? -12.884 -15.654 -24.957 1.00 90.25 86 GLU A CA 1
ATOM 683 C C . GLU A 1 86 ? -14.330 -15.125 -24.981 1.00 90.25 86 GLU A C 1
ATOM 685 O O . GLU A 1 86 ? -14.549 -13.920 -25.113 1.00 90.25 86 GLU A O 1
ATOM 690 N N . GLU A 1 87 ? -15.330 -16.007 -24.877 1.00 91.62 87 GLU A N 1
ATOM 691 C CA . GLU A 1 87 ? -16.738 -15.608 -24.755 1.00 91.62 87 GLU A CA 1
ATOM 692 C C . GLU A 1 87 ? -17.001 -14.906 -23.413 1.00 91.62 87 GLU A C 1
ATOM 694 O O . GLU A 1 87 ? -17.640 -13.854 -23.407 1.00 91.62 87 GLU A O 1
ATOM 699 N N . ILE A 1 88 ? -16.446 -15.428 -22.314 1.00 93.19 88 ILE A N 1
ATOM 700 C CA . ILE A 1 88 ? -16.494 -14.813 -20.979 1.00 93.19 88 ILE A CA 1
ATOM 701 C C . ILE A 1 88 ? -15.811 -13.441 -20.995 1.00 93.19 88 ILE A C 1
ATOM 703 O O . ILE A 1 88 ? -16.429 -12.443 -20.628 1.00 93.19 88 ILE A O 1
ATOM 707 N N . ALA A 1 89 ? -14.578 -13.369 -21.504 1.00 92.38 89 ALA A N 1
ATOM 708 C CA . ALA A 1 89 ? -13.808 -12.134 -21.600 1.00 92.38 89 ALA A CA 1
ATOM 709 C C . ALA A 1 89 ? -14.555 -11.056 -22.390 1.00 92.38 89 ALA A C 1
ATOM 711 O O . ALA A 1 89 ? -14.544 -9.897 -21.996 1.00 92.38 89 ALA A O 1
ATOM 712 N N . ARG A 1 90 ? -15.262 -11.420 -23.469 1.00 91.00 90 ARG A N 1
ATOM 713 C CA . ARG A 1 90 ? -16.081 -10.462 -24.227 1.00 91.00 90 ARG A CA 1
ATOM 714 C C . ARG A 1 90 ? -17.236 -9.898 -23.398 1.00 91.00 90 ARG A C 1
ATOM 716 O O . ARG A 1 90 ? -17.497 -8.704 -23.486 1.00 91.00 90 ARG A O 1
ATOM 723 N N . ILE A 1 91 ? -17.924 -10.736 -22.619 1.00 93.00 91 ILE A N 1
ATOM 724 C CA . ILE A 1 91 ? -19.023 -10.295 -21.743 1.00 93.00 91 ILE A CA 1
ATOM 725 C C . ILE A 1 91 ? -18.484 -9.329 -20.679 1.00 93.00 91 ILE A C 1
ATOM 727 O O . ILE A 1 91 ? -19.041 -8.245 -20.500 1.00 93.00 91 ILE A O 1
ATOM 731 N N . LEU A 1 92 ? -17.375 -9.688 -20.023 1.00 92.81 92 LEU A N 1
ATOM 732 C CA . LEU A 1 92 ? -16.731 -8.848 -19.010 1.00 92.81 92 LEU A CA 1
ATOM 733 C C . LEU A 1 92 ? -16.184 -7.541 -19.603 1.00 92.81 92 LEU A C 1
ATOM 735 O O . LEU A 1 92 ? -16.374 -6.483 -19.009 1.00 92.81 92 LEU A O 1
ATOM 739 N N . GLU A 1 93 ? -15.566 -7.591 -20.787 1.00 92.25 93 GLU A N 1
ATOM 740 C CA . GLU A 1 93 ? -15.052 -6.422 -21.511 1.00 92.25 93 GLU A CA 1
ATOM 741 C C . GLU A 1 93 ? -16.175 -5.450 -21.878 1.00 92.25 93 GLU A C 1
ATOM 743 O O . GLU A 1 93 ? -16.075 -4.255 -21.597 1.00 92.25 93 GLU A O 1
ATOM 748 N N . ASP A 1 94 ? -17.252 -5.941 -22.495 1.00 90.88 94 ASP A N 1
ATOM 749 C CA . ASP A 1 94 ? -18.368 -5.096 -22.918 1.00 90.88 94 ASP A CA 1
ATOM 750 C C . ASP A 1 94 ? -19.065 -4.453 -21.705 1.00 90.88 94 ASP A C 1
ATOM 752 O O . ASP A 1 94 ? -19.385 -3.258 -21.746 1.00 90.88 94 ASP A O 1
ATOM 756 N N . ASN A 1 95 ? -19.231 -5.203 -20.609 1.00 90.12 95 ASN A N 1
ATOM 757 C CA . ASN A 1 95 ? -19.749 -4.668 -19.351 1.00 90.12 95 ASN A CA 1
ATOM 758 C C . ASN A 1 95 ? -18.817 -3.593 -18.771 1.00 90.12 95 ASN A C 1
ATOM 760 O O . ASN A 1 95 ? -19.245 -2.463 -18.528 1.00 90.12 95 ASN A O 1
ATOM 764 N N . LEU A 1 96 ? -17.528 -3.902 -18.610 1.00 88.50 96 LEU A N 1
ATOM 765 C CA . LEU A 1 96 ? -16.566 -2.976 -18.021 1.00 88.50 96 LEU A CA 1
ATOM 766 C C . LEU A 1 96 ? -16.459 -1.686 -18.840 1.00 88.50 96 LEU A C 1
ATOM 768 O O . LEU A 1 96 ? -16.520 -0.593 -18.286 1.00 88.50 96 LEU A O 1
ATOM 772 N N . LEU A 1 97 ? -16.396 -1.773 -20.170 1.00 87.62 97 LEU A N 1
ATOM 773 C CA . LEU A 1 97 ? -16.384 -0.593 -21.039 1.00 87.62 97 LEU A CA 1
ATOM 774 C C . LEU A 1 97 ? -17.679 0.228 -20.945 1.00 87.62 97 LEU A C 1
ATOM 776 O O . LEU A 1 97 ? -17.629 1.456 -21.063 1.00 87.62 97 LEU A O 1
ATOM 780 N N . SER A 1 98 ? -18.831 -0.417 -20.743 1.00 86.88 98 SER A N 1
ATOM 781 C CA . SER A 1 98 ? -20.109 0.263 -20.500 1.00 86.88 98 SER A CA 1
ATOM 782 C C . SER A 1 98 ? -20.087 1.042 -19.180 1.00 86.88 98 SER A C 1
ATOM 784 O O . SER A 1 98 ? -20.486 2.213 -19.140 1.00 86.88 98 SER A O 1
ATOM 786 N N . VAL A 1 99 ? -19.538 0.432 -18.125 1.00 81.25 99 VAL A N 1
ATOM 787 C CA . VAL A 1 99 ? -19.313 1.065 -16.819 1.00 81.25 99 VAL A CA 1
ATOM 788 C C . VAL A 1 99 ? -18.354 2.255 -16.949 1.00 81.25 99 VAL A C 1
ATOM 790 O O . VAL A 1 99 ? -18.712 3.371 -16.562 1.00 81.25 99 VAL A O 1
ATOM 793 N N . LEU A 1 100 ? -17.198 2.063 -17.600 1.00 79.19 100 LEU A N 1
ATOM 794 C CA . LEU A 1 100 ? -16.211 3.113 -17.895 1.00 79.19 100 LEU A CA 1
ATOM 795 C C . LEU A 1 100 ? -16.838 4.299 -18.636 1.00 79.19 100 LEU A C 1
ATOM 797 O O . LEU A 1 100 ? -16.615 5.461 -18.295 1.00 79.19 100 LEU A O 1
ATOM 801 N N . LYS A 1 101 ? -17.659 4.018 -19.647 1.00 82.31 101 LYS A N 1
ATOM 802 C CA . LYS A 1 101 ? -18.331 5.055 -20.431 1.00 82.31 101 LYS A CA 1
ATOM 803 C C . LYS A 1 101 ? -19.380 5.813 -19.615 1.00 82.31 101 LYS A C 1
ATOM 805 O O . LYS A 1 101 ? -19.469 7.033 -19.721 1.00 82.31 101 LYS A O 1
ATOM 810 N N . SER A 1 102 ? -20.173 5.110 -18.812 1.00 77.00 102 SER A N 1
ATOM 811 C CA . SER A 1 102 ? -21.184 5.734 -17.950 1.00 77.00 102 SER A CA 1
ATOM 812 C C . SER A 1 102 ? -20.537 6.656 -16.914 1.00 77.00 102 SER A C 1
ATOM 814 O O . SER A 1 102 ? -21.048 7.744 -16.637 1.00 77.00 102 SER A O 1
ATOM 816 N N . ALA A 1 103 ? -19.367 6.267 -16.402 1.00 71.81 103 ALA A N 1
ATOM 817 C CA . ALA A 1 103 ? -18.554 7.107 -15.536 1.00 71.81 103 ALA A CA 1
ATOM 818 C C . ALA A 1 103 ? -18.095 8.390 -16.251 1.00 71.81 103 ALA A C 1
ATOM 820 O O . ALA A 1 103 ? -18.292 9.478 -15.705 1.00 71.81 103 ALA A O 1
ATOM 821 N N . ASP A 1 104 ? -17.577 8.282 -17.481 1.00 71.12 104 ASP A N 1
ATOM 822 C CA . ASP A 1 104 ? -17.145 9.422 -18.308 1.00 71.12 104 ASP A CA 1
ATOM 823 C C . ASP A 1 104 ? -18.297 10.408 -18.580 1.00 71.12 104 ASP A C 1
ATOM 825 O O . ASP A 1 104 ? -18.164 11.618 -18.396 1.00 71.12 104 ASP A O 1
ATOM 829 N N . GLU A 1 105 ? -19.488 9.904 -18.914 1.00 76.69 105 GLU A N 1
ATOM 830 C CA . GLU A 1 105 ? -20.683 10.737 -19.116 1.00 76.69 105 GLU A CA 1
ATOM 831 C C . GLU A 1 105 ? -21.165 11.421 -17.821 1.00 76.69 105 GLU A C 1
ATOM 833 O O . GLU A 1 105 ? -21.785 12.488 -17.871 1.00 76.69 105 GLU A O 1
ATOM 838 N N . SER A 1 106 ? -20.862 10.833 -16.659 1.00 68.25 106 SER A N 1
ATOM 839 C CA . SER A 1 106 ? -21.186 11.382 -15.337 1.00 68.25 106 SER A CA 1
ATOM 840 C C . SER A 1 106 ? -20.151 12.382 -14.807 1.00 68.25 106 SER A C 1
ATOM 842 O O . SER A 1 106 ? -20.380 12.994 -13.756 1.00 68.25 106 SER A O 1
ATOM 844 N N . LEU A 1 107 ? -19.029 12.571 -15.517 1.00 65.25 107 LEU A N 1
ATOM 845 C CA . LEU A 1 107 ? -17.979 13.495 -15.107 1.00 65.25 107 LEU A CA 1
ATOM 846 C C . LEU A 1 107 ? -18.543 14.920 -15.004 1.00 65.25 107 LEU A C 1
ATOM 848 O O . LEU A 1 107 ? -19.112 15.454 -15.967 1.00 65.2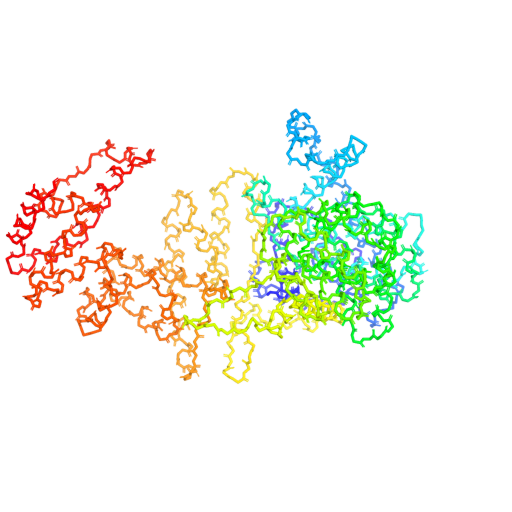5 107 LEU A O 1
ATOM 852 N N . PRO A 1 108 ? -18.367 15.601 -13.862 1.00 57.91 108 PRO A N 1
ATOM 853 C CA . PRO A 1 108 ? -18.640 17.024 -13.793 1.00 57.91 108 PRO A CA 1
ATOM 854 C C . PRO A 1 108 ? -17.789 17.750 -14.838 1.00 57.91 108 PRO A C 1
ATOM 856 O O . PRO A 1 108 ? -16.659 17.354 -15.119 1.00 57.91 108 PRO A O 1
ATOM 859 N N . SER A 1 109 ? -18.319 18.841 -15.411 1.00 55.44 109 SER A N 1
ATOM 860 C CA . SER A 1 109 ? -17.541 19.654 -16.348 1.00 55.44 109 SER A CA 1
ATOM 861 C C . SER A 1 109 ? -16.220 20.008 -15.682 1.00 55.44 109 SER A C 1
ATOM 863 O O . SER A 1 109 ? -16.231 20.698 -14.662 1.00 55.44 109 SER A O 1
ATOM 865 N N . VAL A 1 110 ? -15.131 19.526 -16.273 1.00 49.53 110 VAL A N 1
ATOM 866 C CA . VAL A 1 110 ? -13.746 19.685 -15.831 1.00 49.53 110 VAL A CA 1
ATOM 867 C C . VAL A 1 110 ? -13.556 21.093 -15.251 1.00 49.53 110 VAL A C 1
ATOM 869 O O . VAL A 1 110 ? -13.290 21.207 -14.062 1.00 49.53 110 VAL A O 1
ATOM 872 N N . ASP A 1 111 ? -13.942 22.146 -15.984 1.00 52.16 111 ASP A N 1
ATOM 873 C CA . ASP A 1 111 ? -13.947 23.573 -15.591 1.00 52.16 111 ASP A CA 1
ATOM 874 C C . ASP A 1 111 ? -14.502 23.946 -14.193 1.00 52.16 111 ASP A C 1
ATOM 876 O O . ASP A 1 111 ? -14.195 25.026 -13.694 1.00 52.16 111 ASP A O 1
ATOM 880 N N . LYS A 1 112 ? -15.323 23.109 -13.543 1.00 47.25 112 LYS A N 1
ATOM 881 C CA . LYS A 1 112 ? -15.834 23.346 -12.178 1.00 47.25 112 LYS A CA 1
ATOM 882 C C . LYS A 1 112 ? -14.819 23.022 -11.079 1.00 47.25 112 LYS A C 1
ATOM 884 O O . LYS A 1 112 ? -14.944 23.577 -9.992 1.00 47.25 112 LYS A O 1
ATOM 889 N N . PHE A 1 113 ? -13.844 22.157 -11.353 1.00 47.66 113 PHE A N 1
ATOM 890 C CA . PHE A 1 113 ? -12.766 21.802 -10.421 1.00 47.66 113 PHE A CA 1
ATOM 891 C C . PHE A 1 113 ? -11.528 22.693 -10.594 1.00 47.66 113 PHE A C 1
ATOM 893 O O . PHE A 1 113 ? -10.747 22.859 -9.658 1.00 47.66 113 PHE A O 1
ATOM 900 N N . TYR A 1 114 ? -11.359 23.314 -11.768 1.00 46.84 114 TYR A N 1
ATOM 901 C CA . TYR A 1 114 ? -10.224 24.194 -12.049 1.00 46.84 114 TYR A CA 1
ATOM 902 C C . TYR A 1 114 ? -10.578 25.632 -11.666 1.00 46.84 114 TYR A C 1
ATOM 904 O O . TYR A 1 114 ? -11.441 26.275 -12.263 1.00 46.84 114 TYR A O 1
ATOM 912 N N . GLY A 1 115 ? -9.861 26.179 -10.687 1.00 51.53 115 GLY A N 1
ATOM 913 C CA . GLY A 1 115 ? -9.720 27.620 -10.515 1.00 51.53 115 GLY A CA 1
ATOM 914 C C . GLY A 1 115 ? -9.126 28.287 -11.768 1.00 51.53 115 GLY A C 1
ATOM 915 O O . GLY A 1 115 ? -8.920 27.673 -12.816 1.00 51.53 115 GLY A O 1
ATOM 916 N N . LYS A 1 116 ? -8.808 29.583 -11.693 1.00 49.38 116 LYS A N 1
ATOM 917 C CA . LYS A 1 116 ? -8.245 30.301 -12.851 1.00 49.38 116 LYS A CA 1
ATOM 918 C C . LYS A 1 116 ? -6.928 29.648 -13.297 1.00 49.38 116 LYS A C 1
ATOM 920 O O . LYS A 1 116 ? -6.027 29.464 -12.488 1.00 49.38 116 LYS A O 1
ATOM 925 N N . ALA A 1 117 ? -6.788 29.403 -14.603 1.00 44.22 117 ALA A N 1
ATOM 926 C CA . ALA A 1 117 ? -5.657 28.711 -15.240 1.00 44.22 117 ALA A CA 1
ATOM 927 C C . ALA A 1 117 ? -4.238 29.180 -14.826 1.00 44.22 117 ALA A C 1
ATOM 929 O O . ALA A 1 117 ? -3.279 28.437 -15.003 1.00 44.22 117 ALA A O 1
ATOM 930 N N . GLY A 1 118 ? -4.088 30.390 -14.271 1.00 48.81 118 GLY A N 1
ATOM 931 C CA . GLY A 1 118 ? -2.806 30.936 -13.815 1.00 48.81 118 GLY A CA 1
ATOM 932 C C . GLY A 1 118 ? -2.286 30.405 -12.470 1.00 48.81 118 GLY A C 1
ATOM 933 O O . GLY A 1 118 ? -1.084 30.511 -12.234 1.00 48.81 118 GLY A O 1
ATOM 934 N N . ASP A 1 119 ? -3.138 29.832 -11.611 1.00 51.00 119 ASP A N 1
ATOM 935 C CA . ASP A 1 119 ? -2.710 29.297 -10.302 1.00 51.00 119 ASP A CA 1
ATOM 936 C C . ASP A 1 119 ? -2.059 27.905 -10.415 1.00 51.00 119 ASP A C 1
ATOM 938 O O . ASP A 1 119 ? -1.247 27.529 -9.573 1.00 51.00 119 ASP A O 1
ATOM 942 N N . TYR A 1 120 ? -2.344 27.164 -11.490 1.00 52.44 120 TYR A N 1
ATOM 943 C CA . TYR A 1 120 ? -1.872 25.789 -11.696 1.00 52.44 120 TYR A CA 1
ATOM 944 C C . TYR A 1 120 ? -0.515 25.709 -12.400 1.00 52.44 120 TYR A C 1
ATOM 946 O O . TYR A 1 120 ? 0.314 24.886 -12.023 1.00 52.44 120 TYR A O 1
ATOM 954 N N . ASP A 1 121 ? -0.244 26.599 -13.363 1.00 53.00 121 ASP A N 1
ATOM 955 C CA . ASP A 1 121 ? 1.029 26.617 -14.106 1.00 53.00 121 ASP A CA 1
ATOM 956 C C . ASP A 1 121 ? 2.239 26.806 -13.191 1.00 53.00 121 ASP A C 1
ATOM 958 O O . ASP A 1 121 ? 3.308 26.260 -13.444 1.00 53.00 121 ASP A O 1
ATOM 962 N N . LYS A 1 122 ? 2.061 27.548 -12.095 1.00 53.03 122 LYS A N 1
ATOM 963 C CA . LYS A 1 122 ? 3.101 27.729 -11.079 1.00 53.03 122 LYS A CA 1
ATOM 964 C C . LYS A 1 122 ? 3.204 26.573 -10.089 1.00 53.03 122 LYS A C 1
ATOM 966 O O . LYS A 1 122 ? 4.247 26.440 -9.462 1.00 53.03 122 LYS A O 1
ATOM 971 N N . ARG A 1 123 ? 2.130 25.802 -9.902 1.00 48.69 123 ARG A N 1
ATOM 972 C CA . ARG A 1 123 ? 2.021 24.796 -8.837 1.00 48.69 123 ARG A CA 1
ATOM 973 C C . ARG A 1 123 ? 2.392 23.397 -9.320 1.00 48.69 123 ARG A C 1
ATOM 975 O O . ARG A 1 123 ? 3.081 22.692 -8.602 1.00 48.69 123 ARG A O 1
ATOM 982 N N . PHE A 1 124 ? 1.981 23.039 -10.535 1.00 51.00 124 PHE A N 1
ATOM 983 C CA . PHE A 1 124 ? 2.183 21.701 -11.101 1.00 51.00 124 PHE A CA 1
ATOM 984 C C . PHE A 1 124 ? 3.223 21.665 -12.221 1.00 51.00 124 PHE A C 1
ATOM 986 O O . PHE A 1 124 ? 3.859 20.638 -12.421 1.00 51.00 124 PHE A O 1
ATOM 993 N N . PHE A 1 125 ? 3.440 22.782 -12.928 1.00 58.34 125 PHE A N 1
ATOM 994 C CA . PHE A 1 125 ? 4.372 22.831 -14.061 1.00 58.34 125 PHE A CA 1
ATOM 995 C C . PHE A 1 125 ? 5.410 23.964 -13.977 1.00 58.34 125 PHE A C 1
ATOM 997 O O . PHE A 1 125 ? 5.665 24.628 -14.990 1.00 58.34 125 PHE A O 1
ATOM 1004 N N . PRO A 1 126 ? 6.035 24.212 -12.804 1.00 50.47 126 PRO A N 1
ATOM 1005 C CA . PRO A 1 126 ? 6.922 25.362 -12.623 1.00 50.47 126 PRO A CA 1
ATOM 1006 C C . PRO A 1 126 ? 8.164 25.327 -13.526 1.00 50.47 126 PRO A C 1
ATOM 1008 O O . PRO A 1 126 ? 8.730 26.381 -13.809 1.00 50.47 126 PRO A O 1
ATOM 1011 N N . LEU A 1 127 ? 8.566 24.137 -13.984 1.00 51.69 127 LEU A N 1
ATOM 1012 C CA . LEU A 1 127 ? 9.822 23.888 -14.700 1.00 51.69 127 LEU A CA 1
ATOM 1013 C C . LEU A 1 127 ? 9.641 23.493 -16.177 1.00 51.69 127 LEU A C 1
ATOM 1015 O O . LEU A 1 127 ? 10.628 23.320 -16.881 1.00 51.69 127 LEU A O 1
ATOM 1019 N N . PHE A 1 128 ? 8.405 23.369 -16.668 1.00 56.09 128 PHE A N 1
ATOM 1020 C CA . PHE A 1 128 ? 8.144 22.891 -18.031 1.00 56.09 128 PHE A CA 1
ATOM 1021 C C . PHE A 1 128 ? 8.233 24.023 -19.068 1.00 56.09 128 PHE A C 1
ATOM 1023 O O . PHE A 1 128 ? 7.903 25.179 -18.784 1.00 56.09 128 PHE A O 1
ATOM 1030 N N . GLU A 1 129 ? 8.630 23.711 -20.304 1.00 61.62 129 GLU A N 1
ATOM 1031 C CA . GLU A 1 129 ? 8.508 24.651 -21.424 1.00 61.62 129 GLU A CA 1
ATOM 1032 C C . GLU A 1 129 ? 7.037 24.808 -21.845 1.00 61.62 129 GLU A C 1
ATOM 1034 O O . GLU A 1 129 ? 6.203 23.949 -21.574 1.00 61.62 129 GLU A O 1
ATOM 1039 N N . ASP A 1 130 ? 6.670 25.892 -22.537 1.00 62.12 130 ASP A N 1
ATOM 1040 C CA . ASP A 1 130 ? 5.257 26.171 -22.863 1.00 62.12 130 ASP A CA 1
ATOM 1041 C C . ASP A 1 130 ? 4.594 25.095 -23.744 1.00 62.12 130 ASP A C 1
ATOM 1043 O O . ASP A 1 130 ? 3.391 24.852 -23.618 1.00 62.12 130 ASP A O 1
ATOM 1047 N N . LYS A 1 131 ? 5.374 24.427 -24.605 1.00 62.56 131 LYS A N 1
ATOM 1048 C CA . LYS A 1 131 ? 4.906 23.274 -25.391 1.00 62.56 131 LYS A CA 1
ATOM 1049 C C . LYS A 1 131 ? 4.598 22.062 -24.500 1.00 62.56 131 LYS A C 1
ATOM 1051 O O . LYS A 1 131 ? 3.597 21.386 -24.723 1.00 62.56 131 LYS A O 1
ATOM 1056 N N . ASP A 1 132 ? 5.394 21.854 -23.456 1.00 58.81 132 ASP A N 1
ATOM 1057 C CA . ASP A 1 132 ? 5.281 20.712 -22.553 1.00 58.81 132 ASP A CA 1
ATOM 1058 C C . ASP A 1 132 ? 4.178 20.966 -21.522 1.00 58.81 132 ASP A C 1
ATOM 1060 O O . ASP A 1 132 ? 3.344 20.097 -21.295 1.00 58.81 132 ASP A O 1
ATOM 1064 N N . LYS A 1 133 ? 4.037 22.210 -21.035 1.00 65.69 133 LYS A N 1
ATOM 1065 C CA . LYS A 1 133 ? 2.900 22.643 -20.202 1.00 65.69 133 LYS A CA 1
ATOM 1066 C C . LYS A 1 133 ? 1.555 22.342 -20.850 1.00 65.69 133 LYS A C 1
ATOM 1068 O O . LYS A 1 133 ? 0.607 21.998 -20.154 1.00 65.69 133 LYS A O 1
ATOM 1073 N N . ALA A 1 134 ? 1.431 22.516 -22.167 1.00 66.56 134 ALA A N 1
ATOM 1074 C CA . ALA A 1 134 ? 0.181 22.233 -22.867 1.00 66.56 134 ALA A CA 1
ATOM 1075 C C . ALA A 1 134 ? -0.166 20.735 -22.833 1.00 66.56 134 ALA A C 1
ATOM 1077 O O . ALA A 1 134 ? -1.323 20.388 -22.596 1.00 66.56 134 ALA A O 1
ATOM 1078 N N . ARG A 1 135 ? 0.834 19.864 -23.015 1.00 62.44 135 ARG A N 1
ATOM 1079 C CA . ARG A 1 135 ? 0.672 18.408 -22.924 1.00 62.44 135 ARG A CA 1
ATOM 1080 C C . ARG A 1 135 ? 0.381 17.976 -21.488 1.00 62.44 135 ARG A C 1
ATOM 1082 O O . ARG A 1 135 ? -0.622 17.310 -21.262 1.00 62.44 135 ARG A O 1
ATOM 1089 N N . SER A 1 136 ? 1.153 18.455 -20.514 1.00 61.62 136 SER A N 1
ATOM 1090 C CA . SER A 1 136 ? 0.957 18.115 -19.102 1.00 61.62 136 SER A CA 1
ATOM 1091 C C . SER A 1 136 ? -0.370 18.638 -18.533 1.00 61.62 136 SER A C 1
ATOM 1093 O O . SER A 1 136 ? -0.935 18.028 -17.632 1.00 61.62 136 SER A O 1
ATOM 1095 N N . LYS A 1 137 ? -0.937 19.722 -19.085 1.00 65.12 137 LYS A N 1
ATOM 1096 C CA . LYS A 1 137 ? -2.319 20.151 -18.790 1.00 65.12 137 LYS A CA 1
ATOM 1097 C C . LYS A 1 137 ? -3.367 19.142 -19.258 1.00 65.12 137 LYS A C 1
ATOM 1099 O O . LYS A 1 137 ? -4.357 18.957 -18.554 1.00 65.12 137 LYS A O 1
ATOM 1104 N N . SER A 1 138 ? -3.173 18.527 -20.430 1.00 65.75 138 SER A N 1
ATOM 1105 C CA . SER A 1 138 ? -4.041 17.439 -20.907 1.00 65.75 138 SER A CA 1
ATOM 1106 C C . SER A 1 138 ? -3.930 16.240 -19.975 1.00 65.75 138 SER A C 1
ATOM 1108 O O . SER A 1 138 ? -4.944 15.782 -19.463 1.00 65.75 138 SER A O 1
ATOM 1110 N N . SER A 1 139 ? -2.700 15.852 -19.634 1.00 64.12 139 SER A N 1
ATOM 1111 C CA . SER A 1 139 ? -2.416 14.778 -18.682 1.00 64.12 139 SER A CA 1
ATOM 1112 C C . SER A 1 139 ? -3.041 15.019 -17.313 1.00 64.12 139 SER A C 1
ATOM 1114 O O . SER A 1 139 ? -3.726 14.154 -16.797 1.00 64.12 139 SER A O 1
ATOM 1116 N N . LEU A 1 140 ? -2.909 16.215 -16.730 1.00 63.84 140 LEU A N 1
ATOM 1117 C CA . LEU A 1 140 ? -3.553 16.538 -15.452 1.00 63.84 140 LEU A CA 1
ATOM 1118 C C . LEU A 1 140 ? -5.079 16.437 -15.540 1.00 63.84 140 LEU A C 1
ATOM 1120 O O . LEU A 1 140 ? -5.728 16.017 -14.588 1.00 63.84 140 LEU A O 1
ATOM 1124 N N . ARG A 1 141 ? -5.670 16.835 -16.668 1.00 66.31 141 ARG A N 1
ATOM 1125 C CA . ARG A 1 141 ? -7.109 16.689 -16.897 1.00 66.31 141 ARG A CA 1
ATOM 1126 C C . ARG A 1 141 ? -7.525 15.225 -17.001 1.00 66.31 141 ARG A C 1
ATOM 1128 O O . ARG A 1 141 ? -8.541 14.851 -16.423 1.00 66.31 141 ARG A O 1
ATOM 1135 N N . GLU A 1 142 ? -6.767 14.429 -17.734 1.00 67.44 142 GLU A N 1
ATOM 1136 C CA . GLU A 1 142 ? -6.988 12.993 -17.896 1.00 67.44 142 GLU A CA 1
ATOM 1137 C C . GLU A 1 142 ? -6.811 12.267 -16.558 1.00 67.44 142 GLU A C 1
ATOM 1139 O O . GLU A 1 142 ? -7.724 11.570 -16.131 1.00 67.44 142 GLU A O 1
ATOM 1144 N N . ASN A 1 143 ? -5.737 12.559 -15.824 1.00 64.62 143 ASN A N 1
ATOM 1145 C CA . ASN A 1 143 ? -5.489 12.066 -14.473 1.00 64.62 143 ASN A CA 1
ATOM 1146 C C . ASN A 1 143 ? -6.621 12.464 -13.523 1.00 64.62 143 ASN A C 1
ATOM 1148 O O . ASN A 1 143 ? -7.105 11.630 -12.783 1.00 64.62 143 ASN A O 1
ATOM 1152 N N . LEU A 1 144 ? -7.124 13.700 -13.557 1.00 64.31 144 LEU A N 1
ATOM 1153 C CA . LEU A 1 144 ? -8.267 14.097 -12.720 1.00 64.31 144 LEU A CA 1
ATOM 1154 C C . LEU A 1 144 ? -9.593 13.443 -13.145 1.00 64.31 144 LEU A C 1
ATOM 1156 O O . LEU A 1 144 ? -10.500 13.303 -12.326 1.00 64.31 144 LEU A O 1
ATOM 1160 N N . SER A 1 145 ? -9.718 13.035 -14.406 1.00 67.12 145 SER A N 1
ATOM 1161 C CA . SER A 1 145 ? -10.878 12.269 -14.878 1.00 67.12 145 SER A CA 1
ATOM 1162 C C . SER A 1 145 ? -10.791 10.818 -14.397 1.00 67.12 145 SER A C 1
ATOM 1164 O O . SER A 1 145 ? -11.782 10.286 -13.907 1.00 67.12 145 SER A O 1
ATOM 1166 N N . LEU A 1 146 ? -9.591 10.226 -14.435 1.00 66.31 146 LEU A N 1
ATOM 1167 C CA . LEU A 1 146 ? -9.290 8.944 -13.797 1.00 66.31 146 LEU A CA 1
ATOM 1168 C C . LEU A 1 146 ? -9.489 9.024 -12.281 1.00 66.31 146 LEU A C 1
ATOM 1170 O O . LEU A 1 146 ? -10.130 8.154 -11.714 1.00 66.31 146 LEU A O 1
ATOM 1174 N N . PHE A 1 147 ? -9.061 10.106 -11.624 1.00 64.81 147 PHE A N 1
ATOM 1175 C CA . PHE A 1 147 ? -9.370 10.341 -10.216 1.00 64.81 147 PHE A CA 1
ATOM 1176 C C . PHE A 1 147 ? -10.865 10.244 -9.991 1.00 64.81 147 PHE A C 1
ATOM 1178 O O . PHE A 1 147 ? -11.279 9.485 -9.138 1.00 64.81 147 PHE A O 1
ATOM 1185 N N . TRP A 1 148 ? -11.678 10.994 -10.740 1.00 65.69 148 TRP A N 1
ATOM 1186 C CA . TRP A 1 148 ? -13.125 10.973 -10.554 1.00 65.69 148 TRP A CA 1
ATOM 1187 C C . TRP A 1 148 ? -13.722 9.582 -10.769 1.00 65.69 148 TRP A C 1
ATOM 1189 O O . TRP A 1 148 ? -14.643 9.202 -10.041 1.00 65.69 148 TRP A O 1
ATOM 1199 N N . TYR A 1 149 ? -13.172 8.835 -11.726 1.00 66.88 149 TYR A N 1
ATOM 1200 C CA . TYR A 1 149 ? -13.495 7.436 -11.942 1.00 66.88 149 TYR A CA 1
ATOM 1201 C C . TYR A 1 149 ? -13.266 6.608 -10.667 1.00 66.88 149 TYR A C 1
ATOM 1203 O O . TYR A 1 149 ? -14.228 6.048 -10.149 1.00 66.88 149 TYR A O 1
ATOM 1211 N N . TYR A 1 150 ? -12.050 6.632 -10.109 1.00 60.53 150 TYR A N 1
ATOM 1212 C CA . TYR A 1 150 ? -11.697 5.947 -8.849 1.00 60.53 150 TYR A CA 1
ATOM 1213 C C . TYR A 1 150 ? -12.436 6.468 -7.649 1.00 60.53 150 TYR A C 1
ATOM 1215 O O . TYR A 1 150 ? -12.682 5.764 -6.681 1.00 60.53 150 TYR A O 1
ATOM 1223 N N . SER A 1 151 ? -12.774 7.743 -7.724 1.00 56.47 151 SER A N 1
ATOM 1224 C CA . SER A 1 151 ? -13.552 8.382 -6.722 1.00 56.47 151 SER A CA 1
ATOM 1225 C C . SER A 1 151 ? -14.857 7.581 -6.638 1.00 56.47 151 SER A C 1
ATOM 1227 O O . SER A 1 151 ? -15.188 7.106 -5.570 1.00 56.47 151 SER A O 1
ATOM 1229 N N . LYS A 1 152 ? -15.607 7.355 -7.720 1.00 61.91 152 LYS A N 1
ATOM 1230 C CA . LYS A 1 152 ? -16.887 6.634 -7.659 1.00 61.91 152 LYS A CA 1
ATOM 1231 C C . LYS A 1 152 ? -16.697 5.144 -7.352 1.00 61.91 152 LYS A C 1
ATOM 1233 O O . LYS A 1 152 ? -16.477 4.338 -8.249 1.00 61.91 152 LYS A O 1
ATOM 1238 N N . ASP A 1 153 ? -16.959 4.825 -6.091 1.00 59.31 153 ASP A N 1
ATOM 1239 C CA . ASP A 1 153 ? -17.014 3.500 -5.469 1.00 59.31 153 ASP A CA 1
ATOM 1240 C C . ASP A 1 153 ? -17.647 2.440 -6.384 1.00 59.31 153 ASP A C 1
ATOM 1242 O O . ASP A 1 153 ? -17.120 1.345 -6.546 1.00 59.31 153 ASP A O 1
ATOM 1246 N N . SER A 1 154 ? -18.714 2.803 -7.105 1.00 64.00 154 SER A N 1
ATOM 1247 C CA . SER A 1 154 ? -19.425 1.861 -7.963 1.00 64.00 154 SER A CA 1
ATOM 1248 C C . SER A 1 154 ? -18.689 1.386 -9.213 1.00 64.00 154 SER A C 1
ATOM 1250 O O . SER A 1 154 ? -18.985 0.330 -9.760 1.00 64.00 154 SER A O 1
ATOM 1252 N N . TYR A 1 155 ? -17.775 2.196 -9.729 1.00 73.44 155 TYR A N 1
ATOM 1253 C CA . TYR A 1 155 ? -17.060 1.891 -10.969 1.00 73.44 155 TYR A CA 1
ATOM 1254 C C . TYR A 1 155 ? -15.669 1.330 -10.687 1.00 73.44 155 TYR A C 1
ATOM 1256 O O . TYR A 1 155 ? -15.085 0.644 -11.521 1.00 73.44 155 TYR A O 1
ATOM 1264 N N . PHE A 1 156 ? -15.153 1.581 -9.491 1.00 71.25 156 PHE A N 1
ATOM 1265 C CA . PHE A 1 156 ? -13.875 1.064 -9.043 1.00 71.25 156 PHE A CA 1
ATOM 1266 C C . PHE A 1 156 ? -13.902 -0.446 -8.774 1.00 71.25 156 PHE A C 1
ATOM 1268 O O . PHE A 1 156 ? -13.078 -1.167 -9.323 1.00 71.25 156 PHE A O 1
ATOM 1275 N N . ILE A 1 157 ? -14.901 -0.934 -8.035 1.00 75.06 157 ILE A N 1
ATOM 1276 C CA . ILE A 1 157 ? -15.064 -2.356 -7.686 1.00 75.06 157 ILE A CA 1
ATOM 1277 C C . ILE A 1 157 ? -14.906 -3.313 -8.890 1.00 75.06 157 ILE A C 1
ATOM 1279 O O . ILE A 1 157 ? -14.110 -4.245 -8.794 1.00 75.06 157 ILE A O 1
ATOM 1283 N N . PRO A 1 158 ? -15.577 -3.119 -10.048 1.00 80.44 158 PRO A N 1
ATOM 1284 C CA . PRO A 1 158 ? -15.452 -4.065 -11.159 1.00 80.44 158 PRO A CA 1
ATOM 1285 C C . PRO A 1 158 ? -14.053 -4.085 -11.797 1.00 80.44 158 PRO A C 1
ATOM 1287 O O . PRO A 1 158 ? -13.675 -5.098 -12.381 1.00 80.44 158 PRO A O 1
ATOM 1290 N N . LEU A 1 159 ? -13.272 -2.998 -11.701 1.00 80.12 159 LEU A N 1
ATOM 1291 C CA . LEU A 1 159 ? -11.884 -3.005 -12.180 1.00 80.12 159 LEU A CA 1
ATOM 1292 C C . LEU A 1 159 ? -10.996 -3.911 -11.332 1.00 80.12 159 LEU A C 1
ATOM 1294 O O . LEU A 1 159 ? -10.155 -4.603 -11.893 1.00 80.12 159 LEU A O 1
ATOM 1298 N N . ILE A 1 160 ? -11.210 -3.912 -10.018 1.00 77.12 160 ILE A N 1
ATOM 1299 C CA . ILE A 1 160 ? -10.393 -4.674 -9.072 1.00 77.12 160 ILE A CA 1
ATOM 1300 C C . ILE A 1 160 ? -10.821 -6.143 -9.018 1.00 77.12 160 ILE A C 1
ATOM 1302 O O . ILE A 1 160 ? -9.980 -7.032 -8.979 1.00 77.12 160 ILE A O 1
ATOM 1306 N N . LEU A 1 161 ? -12.131 -6.417 -9.067 1.00 82.50 161 LEU A N 1
ATOM 1307 C CA . LEU A 1 161 ? -12.641 -7.788 -8.960 1.00 82.50 161 LEU A CA 1
ATOM 1308 C C . LEU A 1 161 ? -12.388 -8.651 -10.201 1.00 82.50 161 LEU A C 1
ATOM 1310 O O . LEU A 1 161 ? -12.245 -9.860 -10.066 1.00 82.50 161 LEU A O 1
ATOM 1314 N N . TRP A 1 162 ? -12.418 -8.073 -11.404 1.00 88.94 162 TRP A N 1
ATOM 1315 C CA . TRP A 1 162 ? -12.158 -8.838 -12.635 1.00 88.94 162 TRP A CA 1
ATOM 1316 C C . TRP A 1 162 ? -11.472 -8.048 -13.749 1.00 88.94 162 TRP A C 1
ATOM 1318 O O . TRP A 1 162 ? -11.174 -8.612 -14.802 1.00 88.94 162 TRP A O 1
ATOM 1328 N N . GLY A 1 163 ? -11.271 -6.735 -13.600 1.00 88.88 163 GLY A N 1
ATOM 1329 C CA . GLY A 1 163 ? -10.606 -5.922 -14.621 1.00 88.88 163 GLY A CA 1
ATOM 1330 C C . GLY A 1 163 ? -9.133 -6.291 -14.777 1.00 88.88 163 GLY A C 1
ATOM 1331 O O . GLY A 1 163 ? -8.639 -6.311 -15.905 1.00 88.88 163 GLY A O 1
ATOM 1332 N N . ASN A 1 164 ? -8.470 -6.642 -13.674 1.00 87.69 164 ASN A N 1
ATOM 1333 C CA . ASN A 1 164 ? -7.097 -7.132 -13.655 1.00 87.69 164 ASN A CA 1
ATOM 1334 C C . ASN A 1 164 ? -6.969 -8.486 -14.380 1.00 87.69 164 ASN A C 1
ATOM 1336 O O . ASN A 1 164 ? -6.231 -8.582 -15.359 1.00 87.69 164 ASN A O 1
ATOM 1340 N N . GLU A 1 165 ? -7.780 -9.483 -14.003 1.00 90.50 165 GLU A N 1
ATOM 1341 C CA . GLU A 1 165 ? -7.857 -10.816 -14.632 1.00 90.50 165 GLU A CA 1
ATOM 1342 C C . GLU A 1 165 ? -8.136 -10.694 -16.123 1.00 90.50 165 GLU A C 1
ATOM 1344 O O . GLU A 1 165 ? -7.479 -11.327 -16.950 1.00 90.50 165 GLU A O 1
ATOM 1349 N N . LEU A 1 166 ? -9.111 -9.850 -16.469 1.00 92.31 166 LEU A N 1
ATOM 1350 C CA . LEU A 1 166 ? -9.495 -9.590 -17.843 1.00 92.31 166 LEU A CA 1
ATOM 1351 C C . LEU A 1 166 ? -8.341 -8.978 -18.634 1.00 92.31 166 LEU A C 1
ATOM 1353 O O . LEU A 1 166 ? -8.057 -9.437 -19.739 1.00 92.31 166 LEU A O 1
ATOM 1357 N N . ALA A 1 167 ? -7.683 -7.949 -18.103 1.00 90.94 167 ALA A N 1
ATOM 1358 C CA . ALA A 1 167 ? -6.578 -7.289 -18.785 1.00 90.94 167 ALA A CA 1
ATOM 1359 C C . ALA A 1 167 ? -5.381 -8.233 -18.970 1.00 90.94 167 ALA A C 1
ATOM 1361 O O . ALA A 1 167 ? -4.849 -8.308 -20.077 1.00 90.94 167 ALA A O 1
ATOM 1362 N N . SER A 1 168 ? -5.019 -9.006 -17.943 1.00 91.56 168 SER A N 1
ATOM 1363 C CA . SER A 1 168 ? -3.970 -10.032 -18.006 1.00 91.56 168 SER A CA 1
ATOM 1364 C C . SER A 1 168 ? -4.301 -11.113 -19.039 1.00 91.56 168 SER A C 1
ATOM 1366 O O . SER A 1 168 ? -3.519 -11.345 -19.964 1.00 91.56 168 SER A O 1
ATOM 1368 N N . PHE A 1 169 ? -5.514 -11.679 -19.001 1.00 91.88 169 PHE A N 1
ATOM 1369 C CA . PHE A 1 169 ? -5.973 -12.672 -19.978 1.00 91.88 169 PHE A CA 1
ATOM 1370 C C . PHE A 1 169 ? -5.945 -12.141 -21.420 1.00 91.88 169 PHE A C 1
ATOM 1372 O O . PHE A 1 169 ? -5.533 -12.846 -22.352 1.00 91.88 169 PHE A O 1
ATOM 1379 N N . LEU A 1 170 ? -6.383 -10.893 -21.629 1.00 89.81 170 LEU A N 1
ATOM 1380 C CA . LEU A 1 170 ? -6.341 -10.236 -22.936 1.00 89.81 170 LEU A CA 1
ATOM 1381 C C . LEU A 1 170 ? -4.897 -9.999 -23.404 1.00 89.81 170 LEU A C 1
ATOM 1383 O O . LEU A 1 170 ? -4.621 -10.182 -24.592 1.00 89.81 170 LEU A O 1
ATOM 1387 N N . SER A 1 171 ? -3.982 -9.646 -22.498 1.00 89.12 171 SER A N 1
ATOM 1388 C CA . SER A 1 171 ? -2.547 -9.500 -22.773 1.00 89.12 171 SER A CA 1
ATOM 1389 C C . SER A 1 171 ? -1.884 -10.831 -23.151 1.00 89.12 171 SER A C 1
ATOM 1391 O O . SER A 1 171 ? -1.089 -10.879 -24.094 1.00 89.12 171 SER A O 1
ATOM 1393 N N . GLU A 1 172 ? -2.246 -11.937 -22.502 1.00 88.06 172 GLU A N 1
ATOM 1394 C CA . GLU A 1 172 ? -1.759 -13.283 -22.840 1.00 88.06 172 GLU A CA 1
ATOM 1395 C C . GLU A 1 172 ? -2.273 -13.780 -24.199 1.00 88.06 172 GLU A C 1
ATOM 1397 O O . GLU A 1 172 ? -1.539 -14.408 -24.969 1.00 88.06 172 GLU A O 1
ATOM 1402 N N . ASN A 1 173 ? -3.528 -13.470 -24.534 1.00 83.69 173 ASN A N 1
ATOM 1403 C CA . ASN A 1 173 ? -4.210 -13.973 -25.734 1.00 83.69 173 ASN A CA 1
ATOM 1404 C C . ASN A 1 173 ? -4.304 -12.939 -26.868 1.00 83.69 173 ASN A C 1
ATOM 1406 O O . ASN A 1 173 ? -5.105 -13.072 -27.805 1.00 83.69 173 ASN A O 1
ATOM 1410 N N . VAL A 1 174 ? -3.470 -11.900 -26.810 1.00 74.81 174 VAL A N 1
ATOM 1411 C CA . VAL A 1 174 ? -3.536 -10.748 -27.716 1.00 74.81 174 VAL A CA 1
ATOM 1412 C C . VAL A 1 174 ? -3.240 -11.104 -29.177 1.00 74.81 174 VAL A C 1
ATOM 1414 O O . VAL A 1 174 ? -3.667 -10.402 -30.093 1.00 74.81 174 VAL A O 1
ATOM 1417 N N . ASP A 1 175 ? -2.551 -12.217 -29.429 1.00 70.88 175 ASP A N 1
ATOM 1418 C CA . ASP A 1 175 ? -2.241 -12.722 -30.767 1.00 70.88 175 ASP A CA 1
ATOM 1419 C C . ASP A 1 175 ? -3.493 -13.217 -31.517 1.00 70.88 175 ASP A C 1
ATOM 1421 O O . ASP A 1 175 ? -3.610 -13.026 -32.732 1.00 70.88 175 ASP A O 1
ATOM 1425 N N . LYS A 1 176 ? -4.460 -13.801 -30.800 1.00 69.31 176 LYS A N 1
ATOM 1426 C CA . LYS A 1 176 ? -5.754 -14.254 -31.344 1.00 69.31 176 LYS A CA 1
ATOM 1427 C C . LYS A 1 176 ? -6.743 -13.111 -31.512 1.00 69.31 176 LYS A C 1
ATOM 1429 O O . LYS A 1 176 ? -7.498 -13.102 -32.486 1.00 69.31 176 LYS A O 1
ATOM 1434 N N . GLN A 1 177 ? -6.710 -12.148 -30.594 1.00 60.12 177 GLN A N 1
ATOM 1435 C CA . GLN A 1 177 ? -7.579 -10.967 -30.614 1.00 60.12 177 GLN A CA 1
ATOM 1436 C C . GLN A 1 177 ? -7.068 -9.872 -31.568 1.00 60.12 177 GLN A C 1
ATOM 1438 O O . GLN A 1 177 ? -7.849 -9.073 -32.087 1.00 60.12 177 GLN A O 1
ATOM 1443 N N . GLY A 1 178 ? -5.761 -9.875 -31.844 1.00 59.47 178 GLY A N 1
ATOM 1444 C CA . GLY A 1 178 ? -5.047 -8.883 -32.635 1.00 59.47 178 GLY A CA 1
ATOM 1445 C C . GLY A 1 178 ? -4.875 -7.561 -31.885 1.00 59.47 178 GLY A C 1
ATOM 1446 O O . GLY A 1 178 ? -5.836 -6.817 -31.705 1.00 59.47 178 GLY A O 1
ATOM 1447 N N . LEU A 1 179 ? -3.635 -7.192 -31.552 1.00 65.00 179 LEU A N 1
ATOM 1448 C CA . LEU A 1 179 ? -3.302 -5.878 -30.983 1.00 65.00 179 LEU A CA 1
ATOM 1449 C C . LEU A 1 179 ? -3.333 -4.763 -32.056 1.00 65.00 179 LEU A C 1
ATOM 1451 O O . LEU A 1 179 ? -2.330 -4.115 -32.339 1.00 65.00 179 LEU A O 1
ATOM 1455 N N . LYS A 1 180 ? -4.465 -4.572 -32.749 1.00 63.97 180 LYS A N 1
ATOM 1456 C CA . LYS A 1 180 ? -4.633 -3.526 -33.778 1.00 63.97 180 LYS A CA 1
ATOM 1457 C C . LYS A 1 180 ? -6.036 -2.941 -33.764 1.00 63.97 180 LYS A C 1
ATOM 1459 O O . LYS A 1 180 ? -7.020 -3.656 -33.614 1.00 63.97 180 LYS A O 1
ATOM 1464 N N . GLY A 1 181 ? -6.137 -1.647 -34.056 1.00 70.69 181 GLY A N 1
ATOM 1465 C CA . GLY A 1 181 ? -7.429 -0.985 -34.226 1.00 70.69 181 GLY A CA 1
ATOM 1466 C C . GLY A 1 181 ? -8.212 -0.914 -32.915 1.00 70.69 181 GLY A C 1
ATOM 1467 O O . GLY A 1 181 ? -7.717 -0.379 -31.935 1.00 70.69 181 GLY A O 1
ATOM 1468 N N . GLU A 1 182 ? -9.443 -1.422 -32.914 1.00 77.00 182 GLU A N 1
ATOM 1469 C CA . GLU A 1 182 ? -10.387 -1.279 -31.798 1.00 77.00 182 GLU A CA 1
ATOM 1470 C C . GLU A 1 182 ? -9.970 -2.060 -30.541 1.00 77.00 182 GLU A C 1
ATOM 1472 O O . GLU A 1 182 ? -10.055 -1.515 -29.446 1.00 77.00 182 GLU A O 1
ATOM 1477 N N . THR A 1 183 ? -9.453 -3.284 -30.687 1.00 70.69 183 THR A N 1
ATOM 1478 C CA . THR A 1 183 ? -9.023 -4.138 -29.563 1.00 70.69 183 THR A CA 1
ATOM 1479 C C . THR A 1 183 ? -7.898 -3.499 -28.748 1.00 70.69 183 THR A C 1
ATOM 1481 O O . THR A 1 183 ? -7.943 -3.504 -27.524 1.00 70.69 183 THR A O 1
ATOM 1484 N N . ALA A 1 184 ? -6.914 -2.888 -29.417 1.00 74.50 184 ALA A N 1
ATOM 1485 C CA . ALA A 1 184 ? -5.814 -2.197 -28.743 1.00 74.50 184 ALA A CA 1
ATOM 1486 C C . ALA A 1 184 ? -6.314 -0.991 -27.929 1.00 74.50 184 ALA A C 1
ATOM 1488 O O . ALA A 1 184 ? -5.870 -0.774 -26.808 1.00 74.50 184 ALA A O 1
ATOM 1489 N N . GLU A 1 185 ? -7.284 -0.237 -28.457 1.00 81.31 185 GLU A N 1
ATOM 1490 C CA . GLU A 1 185 ? -7.897 0.887 -27.739 1.00 81.31 185 GLU A CA 1
ATOM 1491 C C . GLU A 1 185 ? -8.750 0.433 -26.547 1.00 81.31 185 GLU A C 1
ATOM 1493 O O . GLU A 1 185 ? -8.814 1.134 -25.538 1.00 81.31 185 GLU A O 1
ATOM 1498 N N . LYS A 1 186 ? -9.409 -0.729 -26.641 1.00 85.38 186 LYS A N 1
ATOM 1499 C CA . LYS A 1 186 ? -10.146 -1.320 -25.518 1.00 85.38 186 LYS A CA 1
ATOM 1500 C C . LYS A 1 186 ? -9.195 -1.793 -24.417 1.00 85.38 186 LYS A C 1
ATOM 1502 O O . LYS A 1 186 ? -9.347 -1.354 -23.280 1.00 85.38 186 LYS A O 1
ATOM 1507 N N . LEU A 1 187 ? -8.182 -2.588 -24.769 1.00 83.25 187 LEU A N 1
ATOM 1508 C CA . LEU A 1 187 ? -7.168 -3.072 -23.829 1.00 83.25 187 LEU A CA 1
ATOM 1509 C C . LEU A 1 187 ? -6.457 -1.906 -23.140 1.00 83.25 187 LEU A C 1
ATOM 1511 O O . LEU A 1 187 ? -6.359 -1.887 -21.922 1.00 83.25 187 LEU A O 1
ATOM 1515 N N . LYS A 1 188 ? -6.065 -0.879 -23.901 1.00 83.00 188 LYS A N 1
ATOM 1516 C CA . LYS A 1 188 ? -5.469 0.348 -23.364 1.00 83.00 188 LYS A CA 1
ATOM 1517 C C . LYS A 1 188 ? -6.344 1.008 -22.300 1.00 83.00 188 LYS A C 1
ATOM 1519 O O . LYS A 1 188 ? -5.831 1.421 -21.268 1.00 83.00 188 LYS A O 1
ATOM 1524 N N . LYS A 1 189 ? -7.652 1.140 -22.546 1.00 83.62 189 LYS A N 1
ATOM 1525 C CA . LYS A 1 189 ? -8.574 1.741 -21.569 1.00 83.62 189 LYS A CA 1
ATOM 1526 C C . LYS A 1 189 ? -8.642 0.930 -20.283 1.00 83.62 189 LYS A C 1
ATOM 1528 O O . LYS A 1 189 ? -8.654 1.530 -19.219 1.00 83.62 189 LYS A O 1
ATOM 1533 N N . ILE A 1 190 ? -8.684 -0.396 -20.394 1.00 85.88 190 ILE A N 1
ATOM 1534 C CA . ILE A 1 190 ? -8.751 -1.283 -19.232 1.00 85.88 190 ILE A CA 1
ATOM 1535 C C . ILE A 1 190 ? -7.417 -1.256 -18.480 1.00 85.88 190 ILE A C 1
ATOM 1537 O O . ILE A 1 190 ? -7.419 -0.929 -17.303 1.00 85.88 190 ILE A O 1
ATOM 1541 N N . MET A 1 191 ? -6.288 -1.494 -19.155 1.00 85.75 191 MET A N 1
ATOM 1542 C CA . MET A 1 191 ? -4.951 -1.503 -18.543 1.00 85.75 191 MET A CA 1
ATOM 1543 C C . MET A 1 191 ? -4.628 -0.192 -17.828 1.00 85.75 191 MET A C 1
ATOM 1545 O O . MET A 1 191 ? -4.232 -0.224 -16.674 1.00 85.75 191 MET A O 1
ATOM 1549 N N . VAL A 1 192 ? -4.868 0.967 -18.456 1.00 80.62 192 VAL A N 1
ATOM 1550 C CA . VAL A 1 192 ? -4.644 2.272 -17.801 1.00 80.62 192 VAL A CA 1
ATOM 1551 C C . VAL A 1 192 ? -5.485 2.411 -16.534 1.00 80.62 192 VAL A C 1
ATOM 1553 O O . VAL A 1 192 ? -5.029 2.993 -15.556 1.00 80.62 192 VAL A O 1
ATOM 1556 N N . SER A 1 193 ? -6.716 1.904 -16.551 1.00 79.44 193 SER A N 1
ATOM 1557 C CA . SER A 1 193 ? -7.606 1.912 -15.392 1.00 79.44 193 SER A CA 1
ATOM 1558 C C . SER A 1 193 ? -7.275 0.835 -14.351 1.00 79.44 193 SER A C 1
ATOM 1560 O O . SER A 1 193 ? -7.715 0.953 -13.221 1.00 79.44 193 SER A O 1
ATOM 1562 N N . VAL A 1 194 ? -6.525 -0.209 -14.680 1.00 81.06 194 VAL A N 1
ATOM 1563 C CA . VAL A 1 194 ? -6.046 -1.169 -13.676 1.00 81.06 194 VAL A CA 1
ATOM 1564 C C . VAL A 1 194 ? -4.743 -0.652 -13.072 1.00 81.06 194 VAL A C 1
ATOM 1566 O O . VAL A 1 194 ? -4.669 -0.427 -11.876 1.00 81.06 194 VAL A O 1
ATOM 1569 N N . GLU A 1 195 ? -3.757 -0.301 -13.894 1.00 80.25 195 GLU A N 1
ATOM 1570 C CA . GLU A 1 195 ? -2.443 0.156 -13.422 1.00 80.25 195 GLU A CA 1
ATOM 1571 C C . GLU A 1 195 ? -2.489 1.518 -12.698 1.00 80.25 195 GLU A C 1
ATOM 1573 O O . GLU A 1 195 ? -1.585 1.856 -11.936 1.00 80.25 195 GLU A O 1
ATOM 1578 N N . ALA A 1 196 ? -3.525 2.338 -12.923 1.00 74.12 196 ALA A N 1
ATOM 1579 C CA . ALA A 1 196 ? -3.713 3.587 -12.180 1.00 74.12 196 ALA A CA 1
ATOM 1580 C C . ALA A 1 196 ? -4.430 3.402 -10.827 1.00 74.12 196 ALA A C 1
ATOM 1582 O O . ALA A 1 196 ? -4.575 4.398 -10.115 1.00 74.12 196 ALA A O 1
ATOM 1583 N N . SER A 1 197 ? -4.905 2.199 -10.475 1.00 71.19 197 SER A N 1
ATOM 1584 C CA . SER A 1 197 ? -5.723 1.958 -9.273 1.00 71.19 197 SER A CA 1
ATOM 1585 C C . SER A 1 197 ? -4.981 2.332 -7.986 1.00 71.19 197 SER A C 1
ATOM 1587 O O . SER A 1 197 ? -5.524 3.038 -7.132 1.00 71.19 197 SER A O 1
ATOM 1589 N N . TYR A 1 198 ? -3.712 1.943 -7.889 1.00 71.69 198 TYR A N 1
ATOM 1590 C CA . TYR A 1 198 ? -2.877 2.171 -6.719 1.00 71.69 198 TYR A CA 1
ATOM 1591 C C . TYR A 1 198 ? -2.239 3.569 -6.656 1.00 71.69 198 TYR A C 1
ATOM 1593 O O . TYR A 1 198 ? -2.543 4.326 -5.725 1.00 71.69 198 TYR A O 1
ATOM 1601 N N . PRO A 1 199 ? -1.398 3.989 -7.622 1.00 65.81 199 PRO A N 1
ATOM 1602 C CA . PRO A 1 199 ? -0.594 5.203 -7.456 1.00 65.81 199 PRO A CA 1
ATOM 1603 C C . PRO A 1 199 ? -1.448 6.481 -7.456 1.00 65.81 199 PRO A C 1
ATOM 1605 O O . PRO A 1 199 ? -1.073 7.520 -6.901 1.00 65.81 199 PRO A O 1
ATOM 1608 N N . MET A 1 200 ? -2.662 6.410 -8.012 1.00 64.75 200 MET A N 1
ATOM 1609 C CA . MET A 1 200 ? -3.611 7.514 -7.960 1.00 64.75 200 MET A CA 1
ATOM 1610 C C . MET A 1 200 ? -4.156 7.762 -6.548 1.00 64.75 200 MET A C 1
ATOM 1612 O O . MET A 1 200 ? -4.412 8.913 -6.190 1.00 64.75 200 MET A O 1
ATOM 1616 N N . SER A 1 201 ? -4.299 6.716 -5.734 1.00 59.06 201 SER A N 1
ATOM 1617 C CA . SER A 1 201 ? -4.750 6.818 -4.344 1.00 59.06 201 SER A CA 1
ATOM 1618 C C . SER A 1 201 ? -3.783 7.664 -3.501 1.00 59.06 201 SER A C 1
ATOM 1620 O O . SER A 1 201 ? -4.183 8.621 -2.823 1.00 59.06 201 SER A O 1
ATOM 1622 N N . GLU A 1 202 ? -2.480 7.414 -3.647 1.00 60.16 202 GLU A N 1
ATOM 1623 C CA . GLU A 1 202 ? -1.427 8.179 -2.971 1.00 60.16 202 GLU A CA 1
ATOM 1624 C C . GLU A 1 202 ? -1.343 9.627 -3.464 1.00 60.16 202 GLU A C 1
ATOM 1626 O O . GLU A 1 202 ? -1.277 10.576 -2.669 1.00 60.16 202 GLU A O 1
ATOM 1631 N N . ALA A 1 203 ? -1.416 9.818 -4.785 1.00 57.50 203 ALA A N 1
ATOM 1632 C CA . ALA A 1 203 ? -1.416 11.142 -5.390 1.00 57.50 203 ALA A CA 1
ATOM 1633 C C . ALA A 1 203 ? -2.587 11.994 -4.869 1.00 57.50 203 ALA A C 1
ATOM 1635 O O . ALA A 1 203 ? -2.408 13.168 -4.539 1.00 57.50 203 ALA A O 1
ATOM 1636 N N . VAL A 1 204 ? -3.779 11.415 -4.720 1.00 53.25 204 VAL A N 1
ATOM 1637 C CA . VAL A 1 204 ? -4.963 12.112 -4.199 1.00 53.25 204 VAL A CA 1
ATOM 1638 C C . VAL A 1 204 ? -4.791 12.487 -2.731 1.00 53.25 204 VAL A C 1
ATOM 1640 O O . VAL A 1 204 ? -5.037 13.647 -2.381 1.00 53.25 204 VAL A O 1
ATOM 1643 N N . ARG A 1 205 ? -4.302 11.567 -1.887 1.00 52.56 205 ARG A N 1
ATOM 1644 C CA . ARG A 1 205 ? -3.999 11.854 -0.476 1.00 52.56 205 ARG A CA 1
ATOM 1645 C C . ARG A 1 205 ? -3.106 13.084 -0.342 1.00 52.56 205 ARG A C 1
ATOM 1647 O O . ARG A 1 205 ? -3.403 13.975 0.454 1.00 52.56 205 ARG A O 1
ATOM 1654 N N . SER A 1 206 ? -2.060 13.173 -1.162 1.00 51.22 206 SER A N 1
ATOM 1655 C CA . SER A 1 206 ? -1.121 14.301 -1.125 1.00 51.22 206 SER A CA 1
ATOM 1656 C C . SER A 1 206 ? -1.721 15.632 -1.612 1.00 51.22 206 SER A C 1
ATOM 1658 O O . SER A 1 206 ? -1.334 16.697 -1.127 1.00 51.22 206 SER A O 1
ATOM 1660 N N . VAL A 1 207 ? -2.680 15.602 -2.549 1.00 47.78 207 VAL A N 1
ATOM 1661 C CA . VAL A 1 207 ? -3.221 16.810 -3.204 1.00 47.78 207 VAL A CA 1
ATOM 1662 C C . VAL A 1 207 ? -4.447 17.381 -2.493 1.00 47.78 207 VAL A C 1
ATOM 1664 O O . VAL A 1 207 ? -4.578 18.605 -2.398 1.00 47.78 207 VAL A O 1
ATOM 1667 N N . VAL A 1 208 ? -5.361 16.531 -2.023 1.00 44.03 208 VAL A N 1
ATOM 1668 C CA . VAL A 1 208 ? -6.640 16.953 -1.417 1.00 44.03 208 VAL A CA 1
ATOM 1669 C C . VAL A 1 208 ? -6.764 16.603 0.065 1.00 44.03 208 VAL A C 1
ATOM 1671 O O . VAL A 1 208 ? -7.753 16.991 0.680 1.00 44.03 208 VAL A O 1
ATOM 1674 N N . GLY A 1 209 ? -5.771 15.928 0.657 1.00 39.97 209 GLY A N 1
ATOM 1675 C CA . GLY A 1 209 ? -5.794 15.542 2.074 1.00 39.97 209 GLY A CA 1
ATOM 1676 C C . GLY A 1 209 ? -6.848 14.483 2.408 1.00 39.97 209 GLY A C 1
ATOM 1677 O O . GLY A 1 209 ? -7.123 14.247 3.578 1.00 39.97 209 GLY A O 1
ATOM 1678 N N . PHE A 1 210 ? -7.447 13.869 1.387 1.00 40.66 210 PHE A N 1
ATOM 1679 C CA . PHE A 1 210 ? -8.454 12.824 1.516 1.00 40.66 210 PHE A CA 1
ATOM 1680 C C . PHE A 1 210 ? -7.786 11.472 1.263 1.00 40.66 210 PHE A C 1
ATOM 1682 O O . PHE A 1 210 ? -7.186 11.284 0.204 1.00 40.66 210 PHE A O 1
ATOM 1689 N N . GLN A 1 211 ? -7.854 10.553 2.226 1.00 45.09 211 GLN A N 1
ATOM 1690 C CA . GLN A 1 211 ? -7.379 9.184 2.034 1.00 45.09 211 GLN A CA 1
ATOM 1691 C C . GLN A 1 211 ? -8.376 8.442 1.144 1.00 45.09 211 GLN A C 1
ATOM 1693 O O . GLN A 1 211 ? -9.464 8.083 1.581 1.00 45.09 211 GLN A O 1
ATOM 1698 N N . VAL A 1 212 ? -8.006 8.237 -0.119 1.00 46.03 212 VAL A N 1
ATOM 1699 C CA . VAL A 1 212 ? -8.619 7.175 -0.917 1.00 46.03 212 VAL A CA 1
ATOM 1700 C C . VAL A 1 212 ? -7.968 5.866 -0.463 1.00 46.03 212 VAL A C 1
ATOM 1702 O O . VAL A 1 212 ? -6.776 5.863 -0.152 1.00 46.03 212 VAL A O 1
ATOM 1705 N N . PRO A 1 213 ? -8.712 4.768 -0.343 1.00 47.22 213 PRO A N 1
ATOM 1706 C CA . PRO A 1 213 ? -8.144 3.484 -0.007 1.00 47.22 213 PRO A CA 1
ATOM 1707 C C . PRO A 1 213 ? -7.235 2.975 -1.094 1.00 47.22 213 PRO A C 1
ATOM 1709 O O . PRO A 1 213 ? -7.428 3.236 -2.281 1.00 47.22 213 PRO A O 1
ATOM 1712 N N . LYS A 1 214 ? -6.240 2.220 -0.658 1.00 55.62 214 LYS A N 1
ATOM 1713 C CA . LYS A 1 214 ? -5.519 1.294 -1.514 1.00 55.62 214 LYS A CA 1
ATOM 1714 C C . LYS A 1 214 ? -6.355 0.017 -1.553 1.00 55.62 214 LYS A C 1
ATOM 1716 O O . LYS A 1 214 ? -6.705 -0.488 -0.490 1.00 55.62 214 LYS A O 1
ATOM 1721 N N . ALA A 1 215 ? -6.722 -0.448 -2.742 1.00 50.12 215 ALA A N 1
ATOM 1722 C CA . ALA A 1 215 ? -7.478 -1.695 -2.900 1.00 50.12 215 ALA A CA 1
ATOM 1723 C C . ALA A 1 215 ? -6.785 -2.712 -3.821 1.00 50.12 215 ALA A C 1
ATOM 1725 O O . ALA A 1 215 ? -7.286 -3.803 -4.022 1.00 50.12 215 ALA A O 1
ATOM 1726 N N . GLU A 1 216 ? -5.625 -2.367 -4.362 1.00 61.62 216 GLU A N 1
ATOM 1727 C CA . GLU A 1 216 ? -4.652 -3.300 -4.938 1.00 61.62 216 GLU A CA 1
ATOM 1728 C C . GLU A 1 216 ? -3.286 -2.875 -4.403 1.00 61.62 216 GLU A C 1
ATOM 1730 O O . GLU A 1 216 ? -3.162 -1.742 -3.945 1.00 61.62 216 GLU A O 1
ATOM 1735 N N . SER A 1 217 ? -2.281 -3.743 -4.410 1.00 67.62 217 SER A N 1
ATOM 1736 C CA . SER A 1 217 ? -0.888 -3.333 -4.198 1.00 67.62 217 SER A CA 1
ATOM 1737 C C . SER A 1 217 ? -0.303 -2.750 -5.494 1.00 67.62 217 SER A C 1
ATOM 1739 O O . SER A 1 217 ? -0.874 -2.926 -6.577 1.00 67.62 217 SER A O 1
ATOM 1741 N N . ASP A 1 218 ? 0.852 -2.076 -5.405 1.00 69.81 218 ASP A N 1
ATOM 1742 C CA . ASP A 1 218 ? 1.638 -1.710 -6.594 1.00 69.81 218 ASP A CA 1
ATOM 1743 C C . ASP A 1 218 ? 1.848 -2.938 -7.491 1.00 69.81 218 ASP A C 1
ATOM 1745 O O . ASP A 1 218 ? 1.537 -2.900 -8.681 1.00 69.81 218 ASP A O 1
ATOM 1749 N N . THR A 1 219 ? 2.282 -4.045 -6.887 1.00 74.94 219 THR A N 1
ATOM 1750 C CA . THR A 1 219 ? 2.551 -5.349 -7.502 1.00 74.94 219 THR A CA 1
ATOM 1751 C C . THR A 1 219 ? 1.348 -5.881 -8.286 1.00 74.94 219 THR A C 1
ATOM 1753 O O . THR A 1 219 ? 1.442 -6.085 -9.501 1.00 74.94 219 THR A O 1
ATOM 1756 N N . SER A 1 220 ? 0.186 -6.031 -7.643 1.00 75.06 220 SER A N 1
ATOM 1757 C CA . SER A 1 220 ? -0.986 -6.638 -8.281 1.00 75.06 220 SER A CA 1
ATOM 1758 C C . SER A 1 220 ? -1.542 -5.774 -9.419 1.00 75.06 220 SER A C 1
ATOM 1760 O O . SER A 1 220 ? -1.998 -6.308 -10.432 1.00 75.06 220 SER A O 1
ATOM 1762 N N . SER A 1 221 ? -1.444 -4.441 -9.319 1.00 78.44 221 SER A N 1
ATOM 1763 C CA . SER A 1 221 ? -1.869 -3.524 -10.391 1.00 78.44 221 SER A CA 1
ATOM 1764 C C . SER A 1 221 ? -1.054 -3.682 -11.686 1.00 78.44 221 SER A C 1
ATOM 1766 O O . SER A 1 221 ? -1.538 -3.333 -12.765 1.00 78.44 221 SER A O 1
ATOM 1768 N N . GLN A 1 222 ? 0.169 -4.229 -11.605 1.00 87.25 222 GLN A N 1
ATOM 1769 C CA . GLN A 1 222 ? 1.075 -4.399 -12.746 1.00 87.25 222 GLN A CA 1
ATOM 1770 C C . GLN A 1 222 ? 0.944 -5.739 -13.477 1.00 87.25 222 GLN A C 1
ATOM 1772 O O . GLN A 1 222 ? 1.579 -5.918 -14.522 1.00 87.25 222 GLN A O 1
ATOM 1777 N N . LEU A 1 223 ? 0.115 -6.670 -12.993 1.00 89.12 223 LEU A N 1
ATOM 1778 C CA . LEU A 1 223 ? -0.075 -7.978 -13.630 1.00 89.12 223 LEU A CA 1
ATOM 1779 C C . LEU A 1 223 ? -0.426 -7.893 -15.127 1.00 89.12 223 LEU A C 1
ATOM 1781 O O . LEU A 1 223 ? 0.157 -8.657 -15.903 1.00 89.12 223 LEU A O 1
ATOM 1785 N N . PRO A 1 224 ? -1.263 -6.946 -15.605 1.00 90.31 224 PRO A N 1
ATOM 1786 C CA . PRO A 1 224 ? -1.539 -6.831 -17.035 1.00 90.31 224 PRO A CA 1
ATOM 1787 C C . PRO A 1 224 ? -0.307 -6.455 -17.868 1.00 90.31 224 PRO A C 1
ATOM 1789 O O . PRO A 1 224 ? -0.127 -6.981 -18.974 1.00 90.31 224 PRO A O 1
ATOM 1792 N N . MET A 1 225 ? 0.547 -5.566 -17.346 1.00 90.69 225 MET A N 1
ATOM 1793 C CA . MET A 1 225 ? 1.807 -5.173 -17.980 1.00 90.69 225 MET A CA 1
ATOM 1794 C C . MET A 1 225 ? 2.802 -6.335 -17.962 1.00 90.69 225 MET A C 1
ATOM 1796 O O . MET A 1 225 ? 3.394 -6.646 -18.997 1.00 90.69 225 MET A O 1
ATOM 1800 N N . LEU A 1 226 ? 2.947 -7.025 -16.826 1.00 92.44 226 LEU A N 1
ATOM 1801 C CA . LEU A 1 226 ? 3.798 -8.209 -16.706 1.00 92.44 226 LEU A CA 1
ATOM 1802 C C . LEU A 1 226 ? 3.380 -9.300 -17.705 1.00 92.44 226 LEU A C 1
ATOM 1804 O O . LEU A 1 226 ? 4.214 -9.758 -18.489 1.00 92.44 226 LEU A O 1
ATOM 1808 N N . SER A 1 227 ? 2.085 -9.626 -17.766 1.00 91.56 227 SER A N 1
ATOM 1809 C CA . SER A 1 227 ? 1.496 -10.591 -18.710 1.00 91.56 227 SER A CA 1
ATOM 1810 C C . SER A 1 227 ? 1.852 -10.257 -20.161 1.00 91.56 227 SER A C 1
ATOM 1812 O O . SER A 1 227 ? 2.255 -11.115 -20.954 1.00 91.56 227 SER A O 1
ATOM 1814 N N . LEU A 1 228 ? 1.744 -8.974 -20.523 1.00 90.00 228 LEU A N 1
ATOM 1815 C CA . LEU A 1 228 ? 2.068 -8.494 -21.862 1.00 90.00 228 LEU A CA 1
ATOM 1816 C C . LEU A 1 228 ? 3.564 -8.640 -22.171 1.00 90.00 228 LEU A C 1
ATOM 1818 O O . LEU A 1 228 ? 3.940 -9.044 -23.278 1.00 90.00 228 LEU A O 1
ATOM 1822 N N . ILE A 1 229 ? 4.428 -8.339 -21.199 1.00 91.50 229 ILE A N 1
ATOM 1823 C CA . ILE A 1 229 ? 5.877 -8.483 -21.346 1.00 91.50 229 ILE A CA 1
ATOM 1824 C C . ILE A 1 229 ? 6.259 -9.957 -21.461 1.00 91.50 229 ILE A C 1
ATOM 1826 O O . ILE A 1 229 ? 7.044 -10.291 -22.348 1.00 91.50 229 ILE A O 1
ATOM 1830 N N . MET A 1 230 ? 5.689 -10.847 -20.653 1.00 90.50 230 MET A N 1
ATOM 1831 C CA . MET A 1 230 ? 5.961 -12.289 -20.698 1.00 90.50 230 MET A CA 1
ATOM 1832 C C . MET A 1 230 ? 5.466 -12.949 -21.993 1.00 90.50 230 MET A C 1
ATOM 1834 O O . MET A 1 230 ? 6.036 -13.951 -22.443 1.00 90.50 230 MET A O 1
ATOM 1838 N N . ASN A 1 231 ? 4.468 -12.366 -22.664 1.00 88.69 231 ASN A N 1
ATOM 1839 C CA . ASN A 1 231 ? 3.933 -12.898 -23.912 1.00 88.69 231 ASN A CA 1
ATOM 1840 C C . ASN A 1 231 ? 4.950 -12.840 -25.068 1.00 88.69 231 ASN A C 1
ATOM 1842 O O . ASN A 1 231 ? 5.078 -11.847 -25.789 1.00 88.69 231 ASN A O 1
ATOM 1846 N N . LYS A 1 232 ? 5.628 -13.966 -25.324 1.00 83.19 232 LYS A N 1
ATOM 1847 C CA . LYS A 1 232 ? 6.660 -14.100 -26.371 1.00 83.19 232 LYS A CA 1
ATOM 1848 C C . LYS A 1 232 ? 6.161 -13.803 -27.793 1.00 83.19 232 LYS A C 1
ATOM 1850 O O . LYS A 1 232 ? 6.990 -13.578 -28.676 1.00 83.19 232 LYS A O 1
ATOM 1855 N N . ASN A 1 233 ? 4.846 -13.801 -28.029 1.00 82.88 233 ASN A N 1
ATOM 1856 C CA . ASN A 1 233 ? 4.262 -13.484 -29.335 1.00 82.88 233 ASN A CA 1
ATOM 1857 C C . ASN A 1 233 ? 4.121 -11.977 -29.586 1.00 82.88 233 ASN A C 1
ATOM 1859 O O . ASN A 1 233 ? 3.978 -11.582 -30.742 1.00 82.88 233 ASN A O 1
ATOM 1863 N N . VAL A 1 234 ? 4.187 -11.152 -28.538 1.00 84.38 234 VAL A N 1
ATOM 1864 C CA . VAL A 1 234 ? 4.193 -9.689 -28.641 1.00 84.38 234 VAL A CA 1
ATOM 1865 C C . VAL A 1 234 ? 5.638 -9.218 -28.774 1.00 84.38 234 VAL A C 1
ATOM 1867 O O . VAL A 1 234 ? 6.521 -9.672 -28.039 1.00 84.38 234 VAL A O 1
ATOM 1870 N N . GLY A 1 235 ? 5.922 -8.347 -29.740 1.00 85.50 235 GLY A N 1
ATOM 1871 C CA . GLY A 1 235 ? 7.254 -7.765 -29.895 1.00 85.50 235 GLY A CA 1
ATOM 1872 C C . GLY A 1 235 ? 7.533 -6.680 -28.851 1.00 85.50 235 GLY A C 1
ATOM 1873 O O . GLY A 1 235 ? 6.631 -5.940 -28.471 1.00 85.50 235 GLY A O 1
ATOM 1874 N N . ALA A 1 236 ? 8.798 -6.504 -28.452 1.00 88.44 236 ALA A N 1
ATOM 1875 C CA . ALA A 1 236 ? 9.195 -5.394 -27.575 1.00 88.44 236 ALA A CA 1
ATOM 1876 C C . ALA A 1 236 ? 8.803 -4.017 -28.152 1.00 88.44 236 ALA A C 1
ATOM 1878 O O . ALA A 1 236 ? 8.472 -3.108 -27.405 1.00 88.44 236 ALA A O 1
ATOM 1879 N N . GLU A 1 237 ? 8.798 -3.868 -29.481 1.00 87.75 237 GLU A N 1
ATOM 1880 C CA . GLU A 1 237 ? 8.353 -2.645 -30.166 1.00 87.75 237 GLU A CA 1
ATOM 1881 C C . GLU A 1 237 ? 6.853 -2.372 -29.971 1.00 87.75 237 GLU A C 1
ATOM 1883 O O . GLU A 1 237 ? 6.484 -1.238 -29.700 1.00 87.75 237 GLU A O 1
ATOM 1888 N N . GLU A 1 238 ? 6.000 -3.400 -30.012 1.00 86.19 238 GLU A N 1
ATOM 1889 C CA . GLU A 1 238 ? 4.553 -3.252 -29.781 1.00 86.19 238 GLU A CA 1
ATOM 1890 C C . GLU A 1 238 ? 4.253 -2.877 -28.320 1.00 86.19 238 GLU A C 1
ATOM 1892 O O . GLU A 1 238 ? 3.371 -2.060 -28.058 1.00 86.19 238 GLU A O 1
ATOM 1897 N N . ILE A 1 239 ? 5.024 -3.417 -27.369 1.00 88.00 239 ILE A N 1
ATOM 1898 C CA . ILE A 1 239 ? 4.933 -3.050 -25.946 1.00 88.00 239 ILE A CA 1
ATOM 1899 C C . ILE A 1 239 ? 5.342 -1.587 -25.748 1.00 88.00 239 ILE A C 1
ATOM 1901 O O . ILE A 1 239 ? 4.654 -0.835 -25.062 1.00 88.00 239 ILE A O 1
ATOM 1905 N N . VAL A 1 240 ? 6.436 -1.158 -26.381 1.00 89.25 240 VAL A N 1
ATOM 1906 C CA . VAL A 1 240 ? 6.914 0.229 -26.304 1.00 89.25 240 VAL A CA 1
ATOM 1907 C C . VAL A 1 240 ? 5.900 1.193 -26.925 1.00 89.25 240 VAL A C 1
ATOM 1909 O O . VAL A 1 240 ? 5.607 2.217 -26.317 1.00 89.25 240 VAL A O 1
ATOM 1912 N N . GLU A 1 241 ? 5.300 0.857 -28.072 1.00 86.75 241 GLU A N 1
ATOM 1913 C CA . GLU A 1 241 ? 4.218 1.652 -28.676 1.00 86.75 241 GLU A CA 1
ATOM 1914 C C . GLU A 1 241 ? 3.006 1.779 -27.737 1.00 86.75 241 GLU A C 1
ATOM 1916 O O . GLU A 1 241 ? 2.409 2.858 -27.632 1.00 86.75 241 GLU A O 1
ATOM 1921 N N . LEU A 1 242 ? 2.647 0.704 -27.023 1.00 84.94 242 LEU A N 1
ATOM 1922 C CA . LEU A 1 242 ? 1.586 0.754 -26.019 1.00 84.94 242 LEU A CA 1
ATOM 1923 C C . LEU A 1 242 ? 1.961 1.702 -24.876 1.00 84.94 242 LEU A C 1
ATOM 1925 O O . LEU A 1 242 ? 1.179 2.621 -24.618 1.00 84.94 242 LEU A O 1
ATOM 1929 N N . ILE A 1 243 ? 3.144 1.524 -24.264 1.00 85.25 243 ILE A N 1
ATOM 1930 C CA . ILE A 1 243 ? 3.680 2.374 -23.184 1.00 85.25 243 ILE A CA 1
ATOM 1931 C C . ILE A 1 243 ? 3.668 3.840 -23.622 1.00 85.25 243 ILE A C 1
ATOM 1933 O O . ILE A 1 243 ? 3.098 4.688 -22.936 1.00 85.25 243 ILE A O 1
ATOM 1937 N N . GLU A 1 244 ? 4.202 4.149 -24.805 1.00 85.12 244 GLU A N 1
ATOM 1938 C CA . GLU A 1 244 ? 4.184 5.489 -25.401 1.00 85.12 244 GLU A CA 1
ATOM 1939 C C . GLU A 1 244 ? 2.778 6.081 -25.452 1.00 85.12 244 GLU A C 1
ATOM 1941 O O . GLU A 1 244 ? 2.567 7.241 -25.080 1.00 85.12 244 GLU A O 1
ATOM 1946 N N . SER A 1 245 ? 1.806 5.275 -25.877 1.00 79.50 245 SER A N 1
ATOM 1947 C CA . SER A 1 245 ? 0.419 5.701 -26.014 1.00 79.50 245 SER A CA 1
ATOM 1948 C C . SER A 1 245 ? -0.257 6.015 -24.670 1.00 79.50 245 SER A C 1
ATOM 1950 O O . SER A 1 245 ? -1.243 6.761 -24.661 1.00 79.50 245 SER A O 1
ATOM 1952 N N . ILE A 1 246 ? 0.257 5.471 -23.559 1.00 78.94 246 ILE A N 1
ATOM 1953 C CA . ILE A 1 246 ? -0.258 5.656 -22.192 1.00 78.94 246 ILE A CA 1
ATOM 1954 C C . ILE A 1 246 ? 0.624 6.564 -21.321 1.00 78.94 246 ILE A C 1
ATOM 1956 O O . ILE A 1 246 ? 0.178 6.986 -20.261 1.00 78.94 246 ILE A O 1
ATOM 1960 N N . THR A 1 247 ? 1.795 7.008 -21.797 1.00 77.12 247 THR A N 1
ATOM 1961 C CA . THR A 1 247 ? 2.674 7.968 -21.079 1.00 77.12 247 THR A CA 1
ATOM 1962 C C . THR A 1 247 ? 1.995 9.269 -20.645 1.00 77.12 247 THR A C 1
ATOM 1964 O O . THR A 1 247 ? 2.490 9.976 -19.769 1.00 77.12 247 THR A O 1
ATOM 1967 N N . GLN A 1 248 ? 0.871 9.630 -21.268 1.00 69.69 248 GLN A N 1
ATOM 1968 C CA . GLN A 1 248 ? 0.089 10.802 -20.880 1.00 69.69 248 GLN A CA 1
ATOM 1969 C C . GLN A 1 248 ? -0.588 10.656 -19.506 1.00 69.69 248 GLN A C 1
ATOM 1971 O O . GLN A 1 248 ? -0.957 11.679 -18.933 1.00 69.69 248 GLN A O 1
ATOM 1976 N N . TYR A 1 249 ? -0.679 9.442 -18.955 1.00 68.25 249 TYR A N 1
ATOM 1977 C CA . TYR A 1 249 ? -1.266 9.138 -17.649 1.00 68.25 249 TYR A CA 1
ATOM 1978 C C . TYR A 1 249 ? -0.192 9.048 -16.551 1.00 68.25 249 TYR A C 1
ATOM 1980 O O . TYR A 1 249 ? -0.040 8.022 -15.909 1.00 68.25 249 TYR A O 1
ATOM 1988 N N . SER A 1 250 ? 0.580 10.116 -16.330 1.00 60.72 250 SER A N 1
ATOM 1989 C CA . SER A 1 250 ? 1.785 10.157 -15.460 1.00 60.72 250 SER A CA 1
ATOM 1990 C C . SER A 1 250 ? 1.647 9.771 -13.995 1.00 60.72 250 SER A C 1
ATOM 1992 O O . SER A 1 250 ? 2.582 9.971 -13.234 1.00 60.72 250 SER A O 1
ATOM 1994 N N . VAL A 1 251 ? 0.461 9.392 -13.552 1.00 63.81 251 VAL A N 1
ATOM 1995 C CA . VAL A 1 251 ? 0.269 8.808 -12.227 1.00 63.81 251 VAL A CA 1
ATOM 1996 C C . VAL A 1 251 ? 0.426 7.294 -12.265 1.00 63.81 251 VAL A C 1
ATOM 1998 O O . VAL A 1 251 ? 0.430 6.696 -11.213 1.00 63.81 251 VAL A O 1
ATOM 2001 N N . VAL A 1 252 ? 0.546 6.674 -13.441 1.00 72.38 252 VAL A N 1
ATOM 2002 C CA . VAL A 1 252 ? 0.741 5.231 -13.588 1.00 72.38 252 VAL A CA 1
ATOM 2003 C C . VAL A 1 252 ? 2.225 4.901 -13.561 1.00 72.38 252 VAL A C 1
ATOM 2005 O O . VAL A 1 252 ? 2.997 5.474 -14.338 1.00 72.38 252 VAL A O 1
ATOM 2008 N N . ASN A 1 253 ? 2.616 3.935 -12.730 1.00 80.94 253 ASN A N 1
ATOM 2009 C CA . ASN A 1 253 ? 3.987 3.444 -12.674 1.00 80.94 253 ASN A CA 1
ATOM 2010 C C . ASN A 1 253 ? 4.290 2.443 -13.812 1.00 80.94 253 ASN A C 1
ATOM 2012 O O . ASN A 1 253 ? 4.622 1.284 -13.591 1.00 80.94 253 ASN A O 1
ATOM 2016 N N . LEU A 1 254 ? 4.200 2.920 -15.059 1.00 84.25 254 LEU A N 1
ATOM 2017 C CA . LEU A 1 254 ? 4.315 2.127 -16.298 1.00 84.25 254 LEU A CA 1
ATOM 2018 C C . LEU A 1 254 ? 5.625 1.342 -16.442 1.00 84.25 254 LEU A C 1
ATOM 2020 O O . LEU A 1 254 ? 5.732 0.440 -17.272 1.00 84.25 254 LEU A O 1
ATOM 2024 N N . MET A 1 255 ? 6.659 1.759 -15.711 1.00 90.00 255 MET A N 1
ATOM 2025 C CA . MET A 1 255 ? 7.985 1.161 -15.793 1.00 90.00 255 MET A CA 1
ATOM 2026 C C . MET A 1 255 ? 8.243 0.144 -14.687 1.00 90.00 255 MET A C 1
ATOM 2028 O O . MET A 1 255 ? 9.272 -0.521 -14.766 1.00 90.00 255 MET A O 1
ATOM 2032 N N . TYR A 1 256 ? 7.339 -0.028 -13.717 1.00 90.81 256 TYR A N 1
ATOM 2033 C CA . TYR A 1 256 ? 7.585 -0.886 -12.561 1.00 90.81 256 TYR A CA 1
ATOM 2034 C C . TYR A 1 256 ? 7.813 -2.346 -12.960 1.00 90.81 256 TYR A C 1
ATOM 2036 O O . TYR A 1 256 ? 8.918 -2.854 -12.772 1.00 90.81 256 TYR A O 1
ATOM 2044 N N . ALA A 1 257 ? 6.847 -2.984 -13.632 1.00 92.38 257 ALA A N 1
ATOM 2045 C CA . ALA A 1 257 ? 7.004 -4.358 -14.123 1.00 92.38 257 ALA A CA 1
ATOM 2046 C C . ALA A 1 257 ? 8.207 -4.536 -15.078 1.00 92.38 257 ALA A C 1
ATOM 2048 O O . ALA A 1 257 ? 9.025 -5.429 -14.839 1.00 92.38 257 ALA A O 1
ATOM 2049 N N . PRO A 1 258 ? 8.404 -3.695 -16.122 1.00 93.69 258 PRO A N 1
ATOM 2050 C CA . PRO A 1 258 ? 9.595 -3.787 -16.967 1.00 93.69 258 PRO A CA 1
ATOM 2051 C C . PRO A 1 258 ? 10.918 -3.668 -16.201 1.00 93.69 258 PRO A C 1
ATOM 2053 O O . PRO A 1 258 ? 11.889 -4.327 -16.568 1.00 93.69 258 PRO A O 1
ATOM 2056 N N . VAL A 1 259 ? 10.992 -2.814 -15.175 1.00 95.38 259 VAL A N 1
ATOM 2057 C CA . VAL A 1 259 ? 12.215 -2.589 -14.394 1.00 95.38 259 VAL A CA 1
ATOM 2058 C C . VAL A 1 259 ? 12.449 -3.732 -13.407 1.00 95.38 259 VAL A C 1
ATOM 2060 O O . VAL A 1 259 ? 13.560 -4.267 -13.387 1.00 95.38 259 VAL A O 1
ATOM 2063 N N . ALA A 1 260 ? 11.430 -4.164 -12.663 1.00 94.62 260 ALA A N 1
ATOM 2064 C CA . ALA A 1 260 ? 11.507 -5.302 -11.745 1.00 94.62 260 ALA A CA 1
ATOM 2065 C C . ALA A 1 260 ? 11.932 -6.584 -12.476 1.00 94.62 260 ALA A C 1
ATOM 2067 O O . ALA A 1 260 ? 12.900 -7.235 -12.090 1.00 94.62 260 ALA A O 1
ATOM 2068 N N . MET A 1 261 ? 11.344 -6.866 -13.644 1.00 95.44 261 MET A N 1
ATOM 2069 C CA . MET A 1 261 ? 11.680 -8.043 -14.458 1.00 95.44 261 MET A CA 1
ATOM 2070 C C . MET A 1 261 ? 13.138 -8.068 -14.956 1.00 95.44 261 MET A C 1
ATOM 2072 O O . MET A 1 261 ? 13.660 -9.124 -15.321 1.00 95.44 261 MET A O 1
ATOM 2076 N N . THR A 1 262 ? 13.874 -6.948 -14.914 1.00 95.50 262 THR A N 1
ATOM 2077 C CA . THR A 1 262 ? 15.330 -6.969 -15.169 1.00 95.50 262 THR A CA 1
ATOM 2078 C C . THR A 1 262 ? 16.133 -7.716 -14.097 1.00 95.50 262 THR A C 1
ATOM 2080 O O . THR A 1 262 ? 17.322 -7.998 -14.302 1.00 95.50 262 THR A O 1
ATOM 2083 N N . ARG A 1 263 ? 15.498 -8.056 -12.972 1.00 94.81 263 ARG A N 1
ATOM 2084 C CA . ARG A 1 263 ? 16.030 -8.896 -11.896 1.00 94.81 263 ARG A CA 1
ATOM 2085 C C . ARG A 1 263 ? 15.612 -10.363 -11.993 1.00 94.81 263 ARG A C 1
ATOM 2087 O O . ARG A 1 263 ? 16.092 -11.146 -11.185 1.00 94.81 263 ARG A O 1
ATOM 2094 N N . SER A 1 264 ? 14.838 -10.753 -13.011 1.00 93.75 264 SER A N 1
ATOM 2095 C CA . SER A 1 264 ? 14.497 -12.160 -13.255 1.00 93.75 264 SER A CA 1
ATOM 2096 C C . SER A 1 264 ? 15.747 -13.055 -13.282 1.00 93.75 264 SER A C 1
ATOM 2098 O O . SER A 1 264 ? 16.787 -12.724 -13.885 1.00 93.75 264 SER A O 1
ATOM 2100 N N . ASP A 1 265 ? 15.639 -14.212 -12.632 1.00 91.50 265 ASP A N 1
ATOM 2101 C CA . ASP A 1 265 ? 16.628 -15.287 -12.666 1.00 91.50 265 ASP A CA 1
ATOM 2102 C C . ASP A 1 265 ? 16.619 -16.016 -14.026 1.00 91.50 265 ASP A C 1
ATOM 2104 O O . ASP A 1 265 ? 17.632 -16.597 -14.446 1.00 91.50 265 ASP A O 1
ATOM 2108 N N . ILE A 1 266 ? 15.530 -15.880 -14.789 1.00 93.31 266 ILE A N 1
ATOM 2109 C CA . ILE A 1 266 ? 15.381 -16.373 -16.155 1.00 93.31 266 ILE A CA 1
ATOM 2110 C C . ILE A 1 266 ? 16.017 -15.382 -17.138 1.00 93.31 266 ILE A C 1
ATOM 2112 O O . ILE A 1 266 ? 15.548 -14.275 -17.401 1.00 93.31 266 ILE A O 1
ATOM 2116 N N . ALA A 1 267 ? 17.107 -15.818 -17.774 1.00 93.94 267 ALA A N 1
ATOM 2117 C CA . ALA A 1 267 ? 17.888 -14.964 -18.670 1.00 93.94 267 ALA A CA 1
ATOM 2118 C C . ALA A 1 267 ? 17.088 -14.403 -19.865 1.00 93.94 267 ALA A C 1
ATOM 2120 O O . ALA A 1 267 ? 17.330 -13.270 -20.265 1.00 93.94 267 ALA A O 1
ATOM 2121 N N . GLU A 1 268 ? 16.162 -15.174 -20.447 1.00 91.94 268 GLU A N 1
ATOM 2122 C CA . GLU A 1 268 ? 15.343 -14.708 -21.581 1.00 91.94 268 GLU A CA 1
ATOM 2123 C C . GLU A 1 268 ? 14.411 -13.556 -21.185 1.00 91.94 268 GLU A C 1
ATOM 2125 O O . GLU A 1 268 ? 14.281 -12.585 -21.929 1.00 91.94 268 GLU A O 1
ATOM 2130 N N . GLU A 1 269 ? 13.796 -13.659 -20.009 1.00 93.19 269 GLU A N 1
ATOM 2131 C CA . GLU A 1 269 ? 12.904 -12.651 -19.437 1.00 93.19 269 GLU A CA 1
ATOM 2132 C C . GLU A 1 269 ? 13.663 -11.373 -19.117 1.00 93.19 269 GLU A C 1
ATOM 2134 O O . GLU A 1 269 ? 13.300 -10.297 -19.594 1.00 93.19 269 GLU A O 1
ATOM 2139 N N . ARG A 1 270 ? 14.792 -11.512 -18.415 1.00 94.50 270 ARG A N 1
ATOM 2140 C CA . ARG A 1 270 ? 15.666 -10.390 -18.082 1.00 94.50 270 ARG A CA 1
ATOM 2141 C C . ARG A 1 270 ? 16.135 -9.622 -19.315 1.00 94.50 270 ARG A C 1
ATOM 2143 O O . ARG A 1 270 ? 16.125 -8.393 -19.315 1.00 94.50 270 ARG A O 1
ATOM 2150 N N . GLU A 1 271 ? 16.582 -10.315 -20.363 1.00 94.12 271 GLU A N 1
ATOM 2151 C CA . GLU A 1 271 ? 17.060 -9.647 -21.582 1.00 94.12 271 GLU A CA 1
ATOM 2152 C C . GLU A 1 271 ? 15.924 -8.957 -22.343 1.00 94.12 271 GLU A C 1
ATOM 2154 O O . GLU A 1 271 ? 16.114 -7.865 -22.881 1.00 94.12 271 GLU A O 1
ATOM 2159 N N . ARG A 1 272 ? 14.726 -9.543 -22.342 1.00 93.19 272 ARG A N 1
ATOM 2160 C CA . ARG A 1 272 ? 13.540 -8.931 -22.941 1.00 93.19 272 ARG A CA 1
ATOM 2161 C C . ARG A 1 272 ? 13.091 -7.680 -22.181 1.00 93.19 272 ARG A C 1
ATOM 2163 O O . ARG A 1 272 ? 12.828 -6.656 -22.808 1.00 93.19 272 ARG A O 1
ATOM 2170 N N . ALA A 1 273 ? 13.074 -7.730 -20.852 1.00 94.94 273 ALA A N 1
ATOM 2171 C CA . ALA A 1 273 ? 12.791 -6.580 -19.997 1.00 94.94 273 ALA A CA 1
ATOM 2172 C C . ALA A 1 273 ? 13.812 -5.447 -20.214 1.00 94.94 273 ALA A C 1
ATOM 2174 O O . ALA A 1 273 ? 13.439 -4.293 -20.433 1.00 94.94 273 ALA A O 1
ATOM 2175 N N . ARG A 1 274 ? 15.107 -5.788 -20.283 1.00 95.38 274 ARG A N 1
ATOM 2176 C CA . ARG A 1 274 ? 16.185 -4.846 -20.636 1.00 95.38 274 ARG A CA 1
ATOM 2177 C C . ARG A 1 274 ? 15.986 -4.210 -22.007 1.00 95.38 274 ARG A C 1
ATOM 2179 O O . ARG A 1 274 ? 16.199 -3.008 -22.144 1.00 95.38 274 ARG A O 1
ATOM 2186 N N . GLU A 1 275 ? 15.573 -4.983 -23.011 1.00 95.56 275 GLU A N 1
ATOM 2187 C CA . GLU A 1 275 ? 15.268 -4.454 -24.344 1.00 95.56 275 GLU A CA 1
ATOM 2188 C C . GLU A 1 275 ? 14.123 -3.429 -24.298 1.00 95.56 275 GLU A C 1
ATOM 2190 O O . GLU A 1 275 ? 14.218 -2.384 -24.942 1.00 95.56 275 GLU A O 1
ATOM 2195 N N . ILE A 1 276 ? 13.069 -3.689 -23.522 1.00 94.94 276 ILE A N 1
ATOM 2196 C CA . ILE A 1 276 ? 11.935 -2.766 -23.363 1.00 94.94 276 ILE A CA 1
ATOM 2197 C C . ILE A 1 276 ? 12.381 -1.481 -22.661 1.00 94.94 276 ILE A C 1
ATOM 2199 O O . ILE A 1 276 ? 12.178 -0.400 -23.211 1.00 94.94 276 ILE A O 1
ATOM 2203 N N . VAL A 1 277 ? 13.060 -1.581 -21.511 1.00 95.50 277 VAL A N 1
ATOM 2204 C CA . VAL A 1 277 ? 13.611 -0.424 -20.776 1.00 95.50 277 VAL A CA 1
ATOM 2205 C C . VAL A 1 277 ? 14.505 0.425 -21.686 1.00 95.50 277 VAL A C 1
ATOM 2207 O O . VAL A 1 277 ? 14.349 1.645 -21.770 1.00 95.50 277 VAL A O 1
ATOM 2210 N N . PHE A 1 278 ? 15.398 -0.226 -22.436 1.00 94.69 278 PHE A N 1
ATOM 2211 C CA . PHE A 1 278 ? 16.279 0.422 -23.404 1.00 94.69 278 PHE A CA 1
ATOM 2212 C C . PHE A 1 278 ? 15.503 1.172 -24.494 1.00 94.69 278 PHE A C 1
ATOM 2214 O O . PHE A 1 278 ? 15.837 2.317 -24.805 1.00 94.69 278 PHE A O 1
ATOM 2221 N N . ARG A 1 279 ? 14.478 0.541 -25.078 1.00 94.94 279 ARG A N 1
ATOM 2222 C CA . ARG A 1 279 ? 13.683 1.118 -26.169 1.00 94.94 279 ARG A CA 1
ATOM 2223 C C . ARG A 1 279 ? 12.800 2.267 -25.703 1.00 94.94 279 ARG A C 1
ATOM 2225 O O . ARG A 1 279 ? 12.721 3.256 -26.421 1.00 94.94 279 ARG A O 1
ATOM 2232 N N . VAL A 1 280 ? 12.203 2.173 -24.512 1.00 93.69 280 VAL A N 1
ATOM 2233 C CA . VAL A 1 280 ? 11.453 3.283 -23.899 1.00 93.69 280 VAL A CA 1
ATOM 2234 C C . VAL A 1 280 ? 12.369 4.485 -23.680 1.00 93.69 280 VAL A C 1
ATOM 2236 O O . VAL A 1 280 ? 11.999 5.617 -23.998 1.00 93.69 280 VAL A O 1
ATOM 2239 N N . PHE A 1 281 ? 13.594 4.255 -23.189 1.00 94.56 281 PHE A N 1
ATOM 2240 C CA . PHE A 1 281 ? 14.579 5.327 -23.102 1.00 94.56 281 PHE A CA 1
ATOM 2241 C C . PHE A 1 281 ? 14.878 5.910 -24.480 1.00 94.56 281 PHE A C 1
ATOM 2243 O O . PHE A 1 281 ? 14.874 7.122 -24.627 1.00 94.56 281 PHE A O 1
ATOM 2250 N N . ASP A 1 282 ? 15.104 5.104 -25.514 1.00 91.75 282 ASP A N 1
ATOM 2251 C CA . ASP A 1 282 ? 15.399 5.622 -26.855 1.00 91.75 282 ASP A CA 1
ATOM 2252 C C . ASP A 1 282 ? 14.235 6.388 -27.499 1.00 91.75 282 ASP A C 1
ATOM 2254 O O . ASP A 1 282 ? 14.475 7.336 -28.253 1.00 91.75 282 ASP A O 1
ATOM 2258 N N . SER A 1 283 ? 12.992 6.021 -27.195 1.00 89.56 283 SER A N 1
ATOM 2259 C CA . SER A 1 283 ? 11.824 6.553 -27.889 1.00 89.56 283 SER A CA 1
ATOM 2260 C C . SER A 1 283 ? 11.214 7.808 -27.257 1.00 89.56 283 SER A C 1
ATOM 2262 O O . SER A 1 283 ? 10.634 8.633 -27.969 1.00 89.56 283 SER A O 1
ATOM 2264 N N . LEU A 1 284 ? 11.389 8.017 -25.948 1.00 88.69 284 LEU A N 1
ATOM 2265 C CA . LEU A 1 284 ? 10.807 9.155 -25.230 1.00 88.69 284 LEU A CA 1
ATOM 2266 C C . LEU A 1 284 ? 11.773 10.339 -25.081 1.00 88.69 284 LEU A C 1
ATOM 2268 O O . LEU A 1 284 ? 12.900 10.198 -24.614 1.00 88.69 284 LEU A O 1
ATOM 2272 N N . GLU A 1 285 ? 11.318 11.559 -25.386 1.00 87.25 285 GLU A N 1
ATOM 2273 C CA . GLU A 1 285 ? 12.069 12.779 -25.040 1.00 87.25 285 GLU A CA 1
ATOM 2274 C C . GLU A 1 285 ? 12.253 12.894 -23.514 1.00 87.25 285 GLU A C 1
ATOM 2276 O O . GLU A 1 285 ? 11.351 12.532 -22.760 1.00 87.25 285 GLU A O 1
ATOM 2281 N N . ASN A 1 286 ? 13.379 13.455 -23.044 1.00 87.44 286 ASN A N 1
ATOM 2282 C CA . ASN A 1 286 ? 13.685 13.562 -21.606 1.00 87.44 286 ASN A CA 1
ATOM 2283 C C . ASN A 1 286 ? 12.570 14.233 -20.787 1.00 87.44 286 ASN A C 1
ATOM 2285 O O . ASN A 1 286 ? 12.352 13.843 -19.649 1.00 87.44 286 ASN A O 1
ATOM 2289 N N . SER A 1 287 ? 11.839 15.199 -21.353 1.00 78.81 287 SER A N 1
ATOM 2290 C CA . SER A 1 287 ? 10.715 15.848 -20.665 1.00 78.81 287 SER A CA 1
ATOM 2291 C C . SER A 1 287 ? 9.537 14.898 -20.423 1.00 78.81 287 SER A C 1
ATOM 2293 O O . SER A 1 287 ? 8.880 14.988 -19.389 1.00 78.81 287 SER A O 1
ATOM 2295 N N . ILE A 1 288 ? 9.276 13.977 -21.356 1.00 79.38 288 ILE A N 1
ATOM 2296 C CA . ILE A 1 288 ? 8.226 12.957 -21.244 1.00 79.38 288 ILE A CA 1
ATOM 2297 C C . ILE A 1 288 ? 8.713 11.828 -20.343 1.00 79.38 288 ILE A C 1
ATOM 2299 O O . ILE A 1 288 ? 7.985 11.392 -19.461 1.00 79.38 288 ILE A O 1
ATOM 2303 N N . LEU A 1 289 ? 9.956 11.388 -20.525 1.00 86.12 289 LEU A N 1
ATOM 2304 C CA . LEU A 1 289 ? 10.543 10.336 -19.709 1.00 86.12 289 LEU A CA 1
ATOM 2305 C C . LEU A 1 289 ? 10.645 10.755 -18.237 1.00 86.12 289 LEU A C 1
ATOM 2307 O O . LEU A 1 289 ? 10.245 9.995 -17.367 1.00 86.12 289 LEU A O 1
ATOM 2311 N N . ALA A 1 290 ? 11.090 11.982 -17.947 1.00 83.44 290 ALA A N 1
ATOM 2312 C CA . ALA A 1 290 ? 11.084 12.523 -16.589 1.00 83.44 290 ALA A CA 1
ATOM 2313 C C . ALA A 1 290 ? 9.666 12.589 -16.015 1.00 83.44 290 ALA A C 1
ATOM 2315 O O . ALA A 1 290 ? 9.467 12.340 -14.833 1.00 83.44 290 ALA A O 1
ATOM 2316 N N . PHE A 1 291 ? 8.667 12.920 -16.835 1.00 75.69 291 PHE A N 1
ATOM 2317 C CA . PHE A 1 291 ? 7.271 12.948 -16.408 1.00 75.69 291 PHE A CA 1
ATOM 2318 C C . PHE A 1 291 ? 6.738 11.554 -16.048 1.00 75.69 291 PHE A C 1
ATOM 2320 O O . PHE A 1 291 ? 6.047 11.435 -15.044 1.00 75.69 291 PHE A O 1
ATOM 2327 N N . VAL A 1 292 ? 7.102 10.520 -16.816 1.00 80.06 292 VAL A N 1
ATOM 2328 C CA . VAL A 1 292 ? 6.781 9.112 -16.517 1.00 80.06 292 VAL A CA 1
ATOM 2329 C C . VAL A 1 292 ? 7.500 8.649 -15.249 1.00 80.06 292 VAL A C 1
ATOM 2331 O O . VAL A 1 292 ? 6.856 8.151 -14.336 1.00 80.06 292 VAL A O 1
ATOM 2334 N N . LEU A 1 293 ? 8.813 8.872 -15.154 1.00 84.56 293 LEU A N 1
ATOM 2335 C CA . LEU A 1 293 ? 9.621 8.429 -14.013 1.00 84.56 293 LEU A CA 1
ATOM 2336 C C . LEU A 1 293 ? 9.217 9.120 -12.706 1.00 84.56 293 LEU A C 1
ATOM 2338 O O . LEU A 1 293 ? 9.103 8.463 -11.686 1.00 84.56 293 LEU A O 1
ATOM 2342 N N . ASN A 1 294 ? 8.910 10.420 -12.733 1.00 77.62 294 ASN A N 1
ATOM 2343 C CA . ASN A 1 294 ? 8.420 11.147 -11.553 1.00 77.62 294 ASN A CA 1
ATOM 2344 C C . ASN A 1 294 ? 7.016 10.714 -11.084 1.00 77.62 294 ASN A C 1
ATOM 2346 O O . ASN A 1 294 ? 6.557 11.193 -10.036 1.00 77.62 294 ASN A O 1
ATOM 2350 N N . GLY A 1 295 ? 6.324 9.921 -11.906 1.00 69.00 295 GLY A N 1
ATOM 2351 C CA . GLY A 1 295 ? 5.054 9.268 -11.615 1.00 69.00 295 GLY A CA 1
ATOM 2352 C C . GLY A 1 295 ? 5.182 7.924 -10.904 1.00 69.00 295 GLY A C 1
ATOM 2353 O O . GLY A 1 295 ? 4.197 7.470 -10.335 1.00 69.00 295 GLY A O 1
ATOM 2354 N N . GLY A 1 296 ? 6.366 7.310 -10.947 1.00 75.31 296 GLY A N 1
ATOM 2355 C CA . GLY A 1 296 ? 6.673 6.074 -10.236 1.00 75.31 296 GLY A CA 1
ATOM 2356 C C . GLY A 1 296 ? 7.290 6.317 -8.860 1.00 75.31 296 GLY A C 1
ATOM 2357 O O . GLY A 1 296 ? 7.509 7.458 -8.440 1.00 75.31 296 GLY A O 1
ATOM 2358 N N . ASP A 1 297 ? 7.578 5.214 -8.180 1.00 78.12 297 ASP A N 1
ATOM 2359 C CA . ASP A 1 297 ? 8.310 5.181 -6.916 1.00 78.12 297 ASP A CA 1
ATOM 2360 C C . ASP A 1 297 ? 9.837 5.309 -7.106 1.00 78.12 297 ASP A C 1
ATOM 2362 O O . ASP A 1 297 ? 10.387 5.235 -8.211 1.00 78.12 297 ASP A O 1
ATOM 2366 N N . GLU A 1 298 ? 10.542 5.511 -5.991 1.00 85.62 298 GLU A N 1
ATOM 2367 C CA . GLU A 1 298 ? 12.004 5.597 -5.964 1.00 85.62 298 GLU A CA 1
ATOM 2368 C C . GLU A 1 298 ? 12.668 4.321 -6.517 1.00 85.62 298 GLU A C 1
ATOM 2370 O O . GLU A 1 298 ? 13.658 4.400 -7.253 1.00 85.62 298 GLU A O 1
ATOM 2375 N N . LEU A 1 299 ? 12.090 3.154 -6.219 1.00 88.69 299 LEU A N 1
ATOM 2376 C CA . LEU A 1 299 ? 12.584 1.839 -6.620 1.00 88.69 299 LEU A CA 1
ATOM 2377 C C . LEU A 1 299 ? 12.655 1.699 -8.151 1.00 88.69 299 LEU A C 1
ATOM 2379 O O . LEU A 1 299 ? 13.687 1.318 -8.716 1.00 88.69 299 LEU A O 1
ATOM 2383 N N . THR A 1 300 ? 11.589 2.099 -8.838 1.00 90.31 300 THR A N 1
ATOM 2384 C CA . THR A 1 300 ? 11.455 2.081 -10.295 1.00 90.31 300 THR A CA 1
ATOM 2385 C C . THR A 1 300 ? 12.423 3.057 -10.946 1.00 90.31 300 THR A C 1
ATOM 2387 O O . THR A 1 300 ? 13.080 2.713 -11.932 1.00 90.31 300 THR A O 1
ATOM 2390 N N . ILE A 1 301 ? 12.551 4.271 -10.399 1.00 91.69 301 ILE A N 1
ATOM 2391 C CA . ILE A 1 301 ? 13.475 5.291 -10.915 1.00 91.69 301 ILE A CA 1
ATOM 2392 C C . ILE A 1 301 ? 14.918 4.788 -10.822 1.00 91.69 301 ILE A C 1
ATOM 2394 O O . ILE A 1 301 ? 15.653 4.829 -11.815 1.00 91.69 301 ILE A O 1
ATOM 2398 N N . ASN A 1 302 ? 15.318 4.284 -9.654 1.00 93.31 302 ASN A N 1
ATOM 2399 C CA . ASN A 1 302 ? 16.667 3.781 -9.410 1.00 93.31 302 ASN A CA 1
ATOM 2400 C C . ASN A 1 302 ? 16.983 2.586 -10.312 1.00 93.31 302 ASN A C 1
ATOM 2402 O O . ASN A 1 302 ? 18.014 2.581 -10.991 1.00 93.31 302 ASN A O 1
ATOM 2406 N N . GLY A 1 303 ? 16.066 1.619 -10.394 1.00 94.88 303 GLY A N 1
ATOM 2407 C CA . GLY A 1 303 ? 16.176 0.474 -11.290 1.00 94.88 303 GLY A CA 1
ATOM 2408 C C . GLY A 1 303 ? 16.308 0.878 -12.753 1.00 94.88 303 GLY A C 1
ATOM 2409 O O . GLY A 1 303 ? 17.209 0.406 -13.449 1.00 94.88 303 GLY A O 1
ATOM 2410 N N . PHE A 1 304 ? 15.469 1.806 -13.215 1.00 95.69 304 PHE A N 1
ATOM 2411 C CA . PHE A 1 304 ? 15.518 2.309 -14.583 1.00 95.69 304 PHE A CA 1
ATOM 2412 C C . PHE A 1 304 ? 16.876 2.954 -14.892 1.00 95.69 304 PHE A C 1
ATOM 2414 O O . PHE A 1 304 ? 17.537 2.575 -15.862 1.00 95.69 304 PHE A O 1
ATOM 2421 N N . LEU A 1 305 ? 17.335 3.894 -14.058 1.00 96.06 305 LEU A N 1
ATOM 2422 C CA . LEU A 1 305 ? 18.614 4.585 -14.256 1.00 96.06 305 LEU A CA 1
ATOM 2423 C C . LEU A 1 305 ? 19.799 3.616 -14.218 1.00 96.06 305 LEU A C 1
ATOM 2425 O O . LEU A 1 305 ? 20.686 3.700 -15.074 1.00 96.06 305 LEU A O 1
ATOM 2429 N N . TYR A 1 306 ? 19.789 2.670 -13.276 1.00 96.62 306 TYR A N 1
ATOM 2430 C CA . TYR A 1 306 ? 20.803 1.628 -13.166 1.00 96.62 306 TYR A CA 1
ATOM 2431 C C . TYR A 1 306 ? 20.901 0.806 -14.461 1.00 96.62 306 TYR A C 1
ATOM 2433 O O . TYR A 1 306 ? 21.987 0.677 -15.034 1.00 96.62 306 TYR A O 1
ATOM 2441 N N . GLN A 1 307 ? 19.771 0.324 -14.995 1.00 96.50 307 GLN A N 1
ATOM 2442 C CA . GLN A 1 307 ? 19.757 -0.464 -16.235 1.00 96.50 307 GLN A CA 1
ATOM 2443 C C . GLN A 1 307 ? 20.208 0.353 -17.451 1.00 96.50 307 GLN A C 1
ATOM 2445 O O . GLN A 1 307 ? 20.974 -0.148 -18.275 1.00 96.50 307 GLN A O 1
ATOM 2450 N N . ILE A 1 308 ? 19.805 1.622 -17.569 1.00 96.25 308 ILE A N 1
ATOM 2451 C CA . ILE A 1 308 ? 20.244 2.477 -18.682 1.00 96.25 308 ILE A CA 1
ATOM 2452 C C . ILE A 1 308 ? 21.762 2.696 -18.655 1.00 96.25 308 ILE A C 1
ATOM 2454 O O . ILE A 1 308 ? 22.412 2.593 -19.698 1.00 96.25 308 ILE A O 1
ATOM 2458 N N . VAL A 1 309 ? 22.360 2.926 -17.485 1.00 96.69 309 VAL A N 1
ATOM 2459 C CA . VAL A 1 309 ? 23.821 3.071 -17.366 1.00 96.69 309 VAL A CA 1
ATOM 2460 C C . VAL A 1 309 ? 24.551 1.771 -17.718 1.00 96.69 309 VAL A C 1
ATOM 2462 O O . VAL A 1 309 ? 25.574 1.821 -18.410 1.00 96.69 309 VAL A O 1
ATOM 2465 N N . LEU A 1 310 ? 24.017 0.615 -17.306 1.00 95.00 310 LEU A N 1
ATOM 2466 C CA . LEU A 1 310 ? 24.574 -0.692 -17.666 1.00 95.00 310 LEU A CA 1
ATOM 2467 C C . LEU A 1 310 ? 24.539 -0.953 -19.181 1.00 95.00 310 LEU A C 1
ATOM 2469 O O . LEU A 1 310 ? 25.518 -1.451 -19.742 1.00 95.00 310 LEU A O 1
ATOM 2473 N N . LEU A 1 311 ? 23.425 -0.627 -19.843 1.00 90.50 311 LEU A N 1
ATOM 2474 C CA . LEU A 1 311 ? 23.164 -1.003 -21.237 1.00 90.50 311 LEU A CA 1
ATOM 2475 C C . LEU A 1 311 ? 23.818 -0.069 -22.267 1.00 90.50 311 LEU A C 1
ATOM 2477 O O . LEU A 1 311 ? 24.185 -0.517 -23.356 1.00 90.50 311 LEU A O 1
ATOM 2481 N N . TYR A 1 312 ? 23.976 1.220 -21.957 1.00 93.12 312 TYR A N 1
ATOM 2482 C CA . TYR A 1 312 ? 24.492 2.210 -22.909 1.00 93.12 312 TYR A CA 1
ATOM 2483 C C . TYR A 1 312 ? 25.992 2.451 -22.781 1.00 93.12 312 TYR A C 1
ATOM 2485 O O . TYR A 1 312 ? 26.568 2.408 -21.705 1.00 93.12 312 TYR A O 1
ATOM 2493 N N . ASP A 1 313 ? 26.633 2.825 -23.886 1.00 91.69 313 ASP A N 1
ATOM 2494 C CA . ASP A 1 313 ? 27.978 3.410 -23.884 1.00 91.69 313 ASP A CA 1
ATOM 2495 C C . ASP A 1 313 ? 27.963 4.768 -23.149 1.00 91.69 313 ASP A C 1
ATOM 2497 O O . ASP A 1 313 ? 27.346 5.723 -23.633 1.00 91.69 313 ASP A O 1
ATOM 2501 N N . PHE A 1 314 ? 28.608 4.865 -21.978 1.00 93.81 314 PHE A N 1
ATOM 2502 C CA . PHE A 1 314 ? 28.398 5.982 -21.047 1.00 93.81 314 PHE A CA 1
ATOM 2503 C C . PHE A 1 314 ? 28.738 7.361 -21.634 1.00 93.81 314 PHE A C 1
ATOM 2505 O O . PHE A 1 314 ? 27.926 8.269 -21.476 1.00 93.81 314 PHE A O 1
ATOM 2512 N N . PRO A 1 315 ? 29.830 7.555 -22.403 1.00 92.94 315 PRO A N 1
ATOM 2513 C CA . PRO A 1 315 ? 30.109 8.834 -23.062 1.00 92.94 315 PRO A CA 1
ATOM 2514 C C . PRO A 1 315 ? 28.999 9.318 -23.997 1.00 92.94 315 PRO A C 1
ATOM 2516 O O . PRO A 1 315 ? 28.833 10.518 -24.185 1.00 92.94 315 PRO A O 1
ATOM 2519 N N . LYS A 1 316 ? 28.247 8.395 -24.610 1.00 92.31 316 LYS A N 1
ATOM 2520 C CA . LYS A 1 316 ? 27.113 8.741 -25.482 1.00 92.31 316 LYS A CA 1
ATOM 2521 C C . LYS A 1 316 ? 25.832 8.994 -24.693 1.00 92.31 316 LYS A C 1
ATOM 2523 O O . LYS A 1 316 ? 24.960 9.707 -25.178 1.00 92.31 316 LYS A O 1
ATOM 2528 N N . LEU A 1 317 ? 25.724 8.398 -23.508 1.00 94.75 317 LEU A N 1
ATOM 2529 C CA . LEU A 1 317 ? 24.603 8.558 -22.589 1.00 94.75 317 LEU A CA 1
ATOM 2530 C C . LEU A 1 317 ? 24.714 9.849 -21.760 1.00 94.75 317 LEU A C 1
ATOM 2532 O O . LEU A 1 317 ? 23.691 10.455 -21.453 1.00 94.75 317 LEU A O 1
ATOM 2536 N N . PHE A 1 318 ? 25.935 10.267 -21.420 1.00 93.50 318 PHE A N 1
ATOM 2537 C CA . PHE A 1 318 ? 26.248 11.267 -20.395 1.00 93.50 318 PHE A CA 1
ATOM 2538 C C . PHE A 1 318 ? 25.377 12.530 -20.446 1.00 93.50 318 PHE A C 1
ATOM 2540 O O . PHE A 1 318 ? 24.679 12.832 -19.477 1.00 93.50 318 PHE A O 1
ATOM 2547 N N . ASP A 1 319 ? 25.362 13.235 -21.581 1.00 93.50 319 ASP A N 1
ATOM 2548 C CA . ASP A 1 319 ? 24.614 14.493 -21.734 1.00 93.50 319 ASP A CA 1
ATOM 2549 C C . ASP A 1 319 ? 23.103 14.290 -21.546 1.00 93.50 319 ASP A C 1
ATOM 2551 O O . ASP A 1 319 ? 22.407 15.113 -20.951 1.00 93.50 319 ASP A O 1
ATOM 2555 N N . ARG A 1 320 ? 22.578 13.168 -22.047 1.00 94.19 320 ARG A N 1
ATOM 2556 C CA . ARG A 1 320 ? 21.153 12.853 -21.950 1.00 94.19 320 ARG A CA 1
ATOM 2557 C C . ARG A 1 320 ? 20.763 12.423 -20.539 1.00 94.19 320 ARG A C 1
ATOM 2559 O O . ARG A 1 320 ? 19.715 12.848 -20.064 1.00 94.19 320 ARG A O 1
ATOM 2566 N N . LEU A 1 321 ? 21.587 11.606 -19.885 1.00 94.19 321 LEU A N 1
ATOM 2567 C CA . LEU A 1 321 ? 21.370 11.127 -18.519 1.00 94.19 321 LEU A CA 1
ATOM 2568 C C . LEU A 1 321 ? 21.405 12.278 -17.513 1.00 94.19 321 LEU A C 1
ATOM 2570 O O . LEU A 1 321 ? 20.493 12.407 -16.706 1.00 94.19 321 LEU A O 1
ATOM 2574 N N . THR A 1 322 ? 22.422 13.136 -17.589 1.00 91.12 322 THR A N 1
ATOM 2575 C CA . THR A 1 322 ? 22.538 14.327 -16.728 1.00 91.12 322 THR A CA 1
ATOM 2576 C C . THR A 1 322 ? 21.353 15.267 -16.913 1.00 91.12 322 THR A C 1
ATOM 2578 O O . THR A 1 322 ? 20.705 15.624 -15.933 1.00 91.12 322 THR A O 1
ATOM 2581 N N . SER A 1 323 ? 20.964 15.549 -18.160 1.00 90.50 323 SER A N 1
ATOM 2582 C CA . SER A 1 323 ? 19.754 16.326 -18.442 1.00 90.50 323 SER A CA 1
ATOM 2583 C C . SER A 1 323 ? 18.470 15.671 -17.914 1.00 90.50 323 SER A C 1
ATOM 2585 O O . SER A 1 323 ? 17.559 16.396 -17.525 1.00 90.50 323 SER A O 1
ATOM 2587 N N . LEU A 1 324 ? 18.361 14.338 -17.928 1.00 89.94 324 LEU A N 1
ATOM 2588 C CA . LEU A 1 324 ? 17.203 13.627 -17.379 1.00 89.94 324 LEU A CA 1
ATOM 2589 C C . LEU A 1 324 ? 17.159 13.745 -15.851 1.00 89.94 324 LEU A C 1
ATOM 2591 O O . LEU A 1 324 ? 16.114 14.082 -15.304 1.00 89.94 324 LEU A O 1
ATOM 2595 N N . MET A 1 325 ? 18.289 13.519 -15.174 1.00 88.94 325 MET A N 1
ATOM 2596 C CA . MET A 1 325 ? 18.389 13.619 -13.713 1.00 88.94 325 MET A CA 1
ATOM 2597 C C . MET A 1 325 ? 18.045 15.022 -13.202 1.00 88.94 325 MET A C 1
ATOM 2599 O O . MET A 1 325 ? 17.372 15.150 -12.186 1.00 88.94 325 MET A O 1
ATOM 2603 N N . GLU A 1 326 ? 18.429 16.077 -13.927 1.00 86.81 326 GLU A N 1
ATOM 2604 C CA . GLU A 1 326 ? 18.050 17.463 -13.601 1.00 86.81 326 GLU A CA 1
ATOM 2605 C C . GLU A 1 326 ? 16.530 17.723 -13.670 1.00 86.81 326 GLU A C 1
ATOM 2607 O O . GLU A 1 326 ? 16.049 18.699 -13.091 1.00 86.81 326 GLU A O 1
ATOM 2612 N N . MET A 1 327 ? 15.773 16.877 -14.379 1.00 84.69 327 MET A N 1
ATOM 2613 C CA . MET A 1 327 ? 14.313 16.971 -14.521 1.00 84.69 327 MET A CA 1
ATOM 2614 C C . MET A 1 327 ? 13.542 16.084 -13.528 1.00 84.69 327 MET A C 1
ATOM 2616 O O . MET A 1 327 ? 12.311 16.172 -13.467 1.00 84.69 327 MET A O 1
ATOM 2620 N N . LEU A 1 328 ? 14.226 15.233 -12.758 1.00 84.25 328 LEU A N 1
ATOM 2621 C CA . LEU A 1 328 ? 13.596 14.430 -11.709 1.00 84.25 328 LEU A CA 1
ATOM 2622 C C . LEU A 1 328 ? 13.219 15.304 -10.501 1.00 84.25 328 LEU A C 1
ATOM 2624 O O . LEU A 1 328 ? 13.801 16.368 -10.267 1.00 84.25 328 LEU A O 1
ATOM 2628 N N . LYS A 1 329 ? 12.219 14.875 -9.723 1.00 77.56 329 LYS A N 1
ATOM 2629 C CA . LYS A 1 329 ? 11.866 15.536 -8.461 1.00 77.56 329 LYS A CA 1
ATOM 2630 C C . LYS A 1 329 ? 13.061 15.493 -7.507 1.00 77.56 329 LYS A C 1
ATOM 2632 O O . LYS A 1 329 ? 13.791 14.510 -7.439 1.00 77.56 329 LYS A O 1
ATOM 2637 N N . ALA A 1 330 ? 13.227 16.565 -6.731 1.00 77.25 330 ALA A N 1
ATOM 2638 C CA . ALA A 1 330 ? 14.369 16.726 -5.831 1.00 77.25 330 ALA A CA 1
ATOM 2639 C C . ALA A 1 330 ? 14.471 15.628 -4.757 1.00 77.25 330 ALA A C 1
ATOM 2641 O O . ALA A 1 330 ? 15.571 15.354 -4.292 1.00 77.25 330 ALA A O 1
ATOM 2642 N N . GLU A 1 331 ? 13.347 15.012 -4.383 1.00 78.50 331 GLU A N 1
ATOM 2643 C CA . GLU A 1 331 ? 13.296 13.902 -3.423 1.00 78.50 331 GLU A CA 1
ATOM 2644 C C . GLU A 1 331 ? 14.035 12.647 -3.917 1.00 78.50 331 GLU A C 1
ATOM 2646 O O . GLU A 1 331 ? 14.678 11.983 -3.117 1.00 78.50 331 GLU A O 1
ATOM 2651 N N . PHE A 1 332 ? 14.071 12.398 -5.231 1.00 81.31 332 PHE A N 1
ATOM 2652 C CA . PHE A 1 332 ? 14.730 11.223 -5.821 1.00 81.31 332 PHE A CA 1
ATOM 2653 C C . PHE A 1 332 ? 16.204 11.448 -6.176 1.00 81.31 332 PHE A C 1
ATOM 2655 O O . PHE A 1 332 ? 16.891 10.527 -6.615 1.00 81.31 332 PHE A O 1
ATOM 2662 N N . ALA A 1 333 ? 16.707 12.680 -6.044 1.00 81.38 333 ALA A N 1
ATOM 2663 C CA . ALA A 1 333 ? 18.018 13.051 -6.568 1.00 81.38 333 ALA A CA 1
ATOM 2664 C C . ALA A 1 333 ? 19.163 12.258 -5.917 1.00 81.38 333 ALA A C 1
ATOM 2666 O O . ALA A 1 333 ? 20.081 11.830 -6.612 1.00 81.38 333 ALA A O 1
ATOM 2667 N N . ASP A 1 334 ? 19.108 12.038 -4.602 1.00 84.12 334 ASP A N 1
ATOM 2668 C CA . ASP A 1 334 ? 20.165 11.323 -3.882 1.00 84.12 334 ASP A CA 1
ATOM 2669 C C . ASP A 1 334 ? 20.222 9.848 -4.281 1.00 84.12 334 ASP A C 1
ATOM 2671 O O . ASP A 1 334 ? 21.297 9.343 -4.609 1.00 84.12 334 ASP A O 1
ATOM 2675 N N . ALA A 1 335 ? 19.069 9.185 -4.327 1.00 84.81 335 ALA A N 1
ATOM 2676 C CA . ALA A 1 335 ? 18.966 7.780 -4.690 1.00 84.81 335 ALA A CA 1
ATOM 2677 C C . ALA A 1 335 ? 19.351 7.530 -6.159 1.00 84.81 335 ALA A C 1
ATOM 2679 O O . ALA A 1 335 ? 20.143 6.633 -6.457 1.00 84.81 335 ALA A O 1
ATOM 2680 N N . ALA A 1 336 ? 18.928 8.417 -7.067 1.00 90.25 336 ALA A N 1
ATOM 2681 C CA . ALA A 1 336 ? 19.304 8.371 -8.478 1.00 90.25 336 ALA A CA 1
ATOM 2682 C C . ALA A 1 336 ? 20.829 8.443 -8.685 1.00 90.25 336 ALA A C 1
ATOM 2684 O O . ALA A 1 336 ? 21.388 7.715 -9.510 1.00 90.25 336 ALA A O 1
ATOM 2685 N N . LEU A 1 337 ? 21.526 9.299 -7.925 1.00 92.31 337 LEU A N 1
ATOM 2686 C CA . LEU A 1 337 ? 22.988 9.407 -7.985 1.00 92.31 337 LEU A CA 1
ATOM 2687 C C . LEU A 1 337 ? 23.680 8.125 -7.504 1.00 92.31 337 LEU A C 1
ATOM 2689 O O . LEU A 1 337 ? 24.672 7.707 -8.109 1.00 92.31 337 LEU A O 1
ATOM 2693 N N . LEU A 1 338 ? 23.154 7.493 -6.452 1.00 92.12 338 LEU A N 1
ATOM 2694 C CA . LEU A 1 338 ? 23.656 6.214 -5.948 1.00 92.12 338 LEU A CA 1
ATOM 2695 C C . LEU A 1 338 ? 23.448 5.093 -6.969 1.00 92.12 338 LEU A C 1
ATOM 2697 O O . LEU A 1 338 ? 24.397 4.366 -7.258 1.00 92.12 338 LEU A O 1
ATOM 2701 N N . ALA A 1 339 ? 22.270 5.010 -7.591 1.00 94.69 339 ALA A N 1
ATOM 2702 C CA . ALA A 1 339 ? 21.976 4.027 -8.631 1.00 94.69 339 ALA A CA 1
ATOM 2703 C C . ALA A 1 339 ? 22.932 4.154 -9.832 1.00 94.69 339 ALA A C 1
ATOM 2705 O O . ALA A 1 339 ? 23.500 3.159 -10.291 1.00 94.69 339 ALA A O 1
ATOM 2706 N N . VAL A 1 340 ? 23.185 5.383 -10.306 1.00 96.12 340 VAL A N 1
ATOM 2707 C CA . VAL A 1 340 ? 24.144 5.644 -11.394 1.00 96.12 340 VAL A CA 1
ATOM 2708 C C . VAL A 1 340 ? 25.569 5.261 -10.986 1.00 96.12 340 VAL A C 1
ATOM 2710 O O . VAL A 1 340 ? 26.270 4.609 -11.762 1.00 96.12 340 VAL A O 1
ATOM 2713 N N . ALA A 1 341 ? 26.011 5.626 -9.779 1.00 94.94 341 ALA A N 1
ATOM 2714 C CA . ALA A 1 341 ? 27.342 5.273 -9.288 1.00 94.94 341 ALA A CA 1
ATOM 2715 C C . ALA A 1 341 ? 27.525 3.752 -9.169 1.00 94.94 341 ALA A C 1
ATOM 2717 O O . ALA A 1 341 ? 28.523 3.217 -9.656 1.00 94.94 341 ALA A O 1
ATOM 2718 N N . SER A 1 342 ? 26.545 3.050 -8.597 1.00 95.94 342 SER A N 1
ATOM 2719 C CA . SER A 1 342 ? 26.517 1.588 -8.502 1.00 95.94 342 SER A CA 1
ATOM 2720 C C . SER A 1 342 ? 26.603 0.928 -9.883 1.00 95.94 342 SER A C 1
ATOM 2722 O O . SER A 1 342 ? 27.434 0.041 -10.084 1.00 95.94 342 SER A O 1
ATOM 2724 N N . ALA A 1 343 ? 25.838 1.411 -10.868 1.00 96.88 343 ALA A N 1
ATOM 2725 C CA . ALA A 1 343 ? 25.877 0.897 -12.239 1.00 96.88 343 ALA A CA 1
ATOM 2726 C C . ALA A 1 343 ? 27.234 1.128 -12.927 1.00 96.88 343 ALA A C 1
ATOM 2728 O O . ALA A 1 343 ? 27.753 0.234 -13.597 1.00 96.88 343 ALA A O 1
ATOM 2729 N N . LEU A 1 344 ? 27.847 2.303 -12.743 1.00 97.19 344 LEU A N 1
ATOM 2730 C CA . LEU A 1 344 ? 29.191 2.597 -13.256 1.00 97.19 344 LEU A CA 1
ATOM 2731 C C . LEU A 1 344 ? 30.253 1.668 -12.657 1.00 97.19 344 LEU A C 1
ATOM 2733 O O . LEU A 1 344 ? 31.196 1.286 -13.351 1.00 97.19 344 LEU A O 1
ATOM 2737 N N . ILE A 1 345 ? 30.118 1.316 -11.377 1.00 96.38 345 ILE A N 1
ATOM 2738 C CA . ILE A 1 345 ? 31.005 0.371 -10.689 1.00 96.38 345 ILE A CA 1
ATOM 2739 C C . ILE A 1 345 ? 30.811 -1.046 -11.241 1.00 96.38 345 ILE A C 1
ATOM 2741 O O . ILE A 1 345 ? 31.805 -1.709 -11.538 1.00 96.38 345 ILE A O 1
ATOM 2745 N N . ASP A 1 346 ? 29.564 -1.492 -11.410 1.00 94.75 346 ASP A N 1
ATOM 2746 C CA . ASP A 1 346 ? 29.225 -2.844 -11.884 1.00 94.75 346 ASP A CA 1
ATOM 2747 C C . ASP A 1 346 ? 29.610 -3.089 -13.337 1.00 94.75 346 ASP A C 1
ATOM 2749 O O . ASP A 1 346 ? 30.059 -4.177 -13.699 1.00 94.75 346 ASP A O 1
ATOM 2753 N N . LYS A 1 347 ? 29.471 -2.063 -14.173 1.00 94.94 347 LYS A N 1
ATOM 2754 C CA . LYS A 1 347 ? 29.874 -2.113 -15.577 1.00 94.94 347 LYS A CA 1
ATOM 2755 C C . LYS A 1 347 ? 31.393 -2.049 -15.774 1.00 94.94 347 LYS A C 1
ATOM 2757 O O . LYS A 1 347 ? 31.862 -2.293 -16.883 1.00 94.94 347 LYS A O 1
ATOM 2762 N N . GLU A 1 348 ? 32.151 -1.711 -14.729 1.00 94.94 348 GLU A N 1
ATOM 2763 C CA . GLU A 1 348 ? 33.585 -1.407 -14.811 1.00 94.94 348 GLU A CA 1
ATOM 2764 C C . GLU A 1 348 ? 33.881 -0.304 -15.847 1.00 94.94 348 GLU A C 1
ATOM 2766 O O . GLU A 1 348 ? 34.736 -0.446 -16.727 1.00 94.94 348 GLU A O 1
ATOM 2771 N N . GLU A 1 349 ? 33.139 0.805 -15.774 1.00 96.75 349 GLU A N 1
ATOM 2772 C CA . GLU A 1 349 ? 33.289 1.920 -16.712 1.00 96.75 349 GLU A CA 1
ATOM 2773 C C . GLU A 1 349 ? 34.728 2.491 -16.684 1.00 96.75 349 GLU A C 1
ATOM 2775 O O . GLU A 1 349 ? 35.310 2.673 -15.615 1.00 96.75 349 GLU A O 1
ATOM 2780 N N . PRO A 1 350 ? 35.348 2.814 -17.835 1.00 94.56 350 PRO A N 1
ATOM 2781 C CA . PRO A 1 350 ? 36.673 3.418 -17.865 1.00 94.56 350 PRO A CA 1
ATOM 2782 C C . PRO A 1 350 ? 36.804 4.666 -16.982 1.00 94.56 350 PRO A C 1
ATOM 2784 O O . PRO A 1 350 ? 35.975 5.574 -17.025 1.00 94.56 350 PRO A O 1
ATOM 2787 N N . LYS A 1 351 ? 37.923 4.749 -16.252 1.00 93.06 351 LYS A N 1
ATOM 2788 C CA . LYS A 1 351 ? 38.259 5.852 -15.335 1.00 93.06 351 LYS A CA 1
ATOM 2789 C C . LYS A 1 351 ? 38.031 7.249 -15.933 1.00 93.06 351 LYS A C 1
ATOM 2791 O O . LYS A 1 351 ? 37.447 8.098 -15.275 1.00 93.06 351 LYS A O 1
ATOM 2796 N N . GLU A 1 352 ? 38.436 7.466 -17.186 1.00 91.44 352 GLU A N 1
ATOM 2797 C CA . GLU A 1 352 ? 38.296 8.751 -17.902 1.00 91.44 352 GLU A CA 1
ATOM 2798 C C . GLU A 1 352 ? 36.826 9.210 -18.025 1.00 91.44 352 GLU A C 1
ATOM 2800 O O . GLU A 1 352 ? 36.512 10.401 -17.982 1.00 91.44 352 GLU A O 1
ATOM 2805 N N . ASN A 1 353 ? 35.903 8.255 -18.143 1.00 91.81 353 ASN A N 1
ATOM 2806 C CA . ASN A 1 353 ? 34.471 8.513 -18.248 1.00 91.81 353 ASN A CA 1
ATOM 2807 C C . ASN A 1 353 ? 33.862 8.791 -16.865 1.00 91.81 353 ASN A C 1
ATOM 2809 O O . ASN A 1 353 ? 33.046 9.701 -16.716 1.00 91.81 353 ASN A O 1
ATOM 2813 N N . VAL A 1 354 ? 34.313 8.060 -15.842 1.00 93.25 354 VAL A N 1
ATOM 2814 C CA . VAL A 1 354 ? 33.929 8.280 -14.438 1.00 93.25 354 VAL A CA 1
ATOM 2815 C C . VAL A 1 354 ? 34.385 9.654 -13.946 1.00 93.25 354 VAL A C 1
ATOM 2817 O O . VAL A 1 354 ? 33.618 10.347 -13.283 1.00 93.25 354 VAL A O 1
ATOM 2820 N N . GLU A 1 355 ? 35.587 10.096 -14.325 1.00 91.81 355 GLU A N 1
ATOM 2821 C CA . GLU A 1 355 ? 36.095 11.443 -14.030 1.00 91.81 355 GLU A CA 1
ATOM 2822 C C . GLU A 1 355 ? 35.143 12.538 -14.541 1.00 91.81 355 GLU A C 1
ATOM 2824 O O . GLU A 1 355 ? 34.901 13.520 -13.842 1.00 91.81 355 GLU A O 1
ATOM 2829 N N . SER A 1 356 ? 34.527 12.345 -15.712 1.00 90.12 356 SER A N 1
ATOM 2830 C CA . SER A 1 356 ? 33.540 13.292 -16.256 1.00 90.12 356 SER A CA 1
ATOM 2831 C C . SER A 1 356 ? 32.270 13.368 -15.399 1.00 90.12 356 SER A C 1
ATOM 2833 O O . SER A 1 356 ? 31.713 14.449 -15.206 1.00 90.12 356 SER A O 1
ATOM 2835 N N . PHE A 1 357 ? 31.829 12.240 -14.835 1.00 92.44 357 PHE A N 1
ATOM 2836 C CA . PHE A 1 357 ? 30.698 12.203 -13.906 1.00 92.44 357 PHE A CA 1
ATOM 2837 C C . PHE A 1 357 ? 31.039 12.802 -12.540 1.00 92.44 357 PHE A C 1
ATOM 2839 O O . PHE A 1 357 ? 30.236 13.535 -11.972 1.00 92.44 357 PHE A O 1
ATOM 2846 N N . ILE A 1 358 ? 32.257 12.588 -12.051 1.00 92.00 358 ILE A N 1
ATOM 2847 C CA . ILE A 1 358 ? 32.760 13.205 -10.819 1.00 92.00 358 ILE A CA 1
ATOM 2848 C C . ILE A 1 358 ? 32.802 14.732 -10.934 1.00 92.00 358 ILE A C 1
ATOM 2850 O O . ILE A 1 358 ? 32.379 15.432 -10.014 1.00 92.00 358 ILE A O 1
ATOM 2854 N N . GLU A 1 359 ? 33.230 15.268 -12.079 1.00 90.38 359 GLU A N 1
ATOM 2855 C CA . GLU A 1 359 ? 33.161 16.710 -12.341 1.00 90.38 359 GLU A CA 1
ATOM 2856 C C . GLU A 1 359 ? 31.717 17.234 -12.379 1.00 90.38 359 GLU A C 1
ATOM 2858 O O . GLU A 1 359 ? 31.454 18.327 -11.875 1.00 90.38 359 GLU A O 1
ATOM 2863 N N . TYR A 1 360 ? 30.768 16.451 -12.903 1.00 89.56 360 TYR A N 1
ATOM 2864 C CA . TYR A 1 360 ? 29.342 16.779 -12.818 1.00 89.56 360 TYR A CA 1
ATOM 2865 C C . TYR A 1 360 ? 28.863 16.840 -11.358 1.00 89.56 360 TYR A C 1
ATOM 2867 O O . TYR A 1 360 ? 28.261 17.839 -10.971 1.00 89.56 360 TYR A O 1
ATOM 2875 N N . LEU A 1 361 ? 29.206 15.859 -10.512 1.00 89.19 361 LEU A N 1
ATOM 2876 C CA . LEU A 1 361 ? 28.828 15.856 -9.088 1.00 89.19 361 LEU A CA 1
ATOM 2877 C C . LEU A 1 361 ? 29.325 17.107 -8.343 1.00 89.19 361 LEU A C 1
ATOM 2879 O O . LEU A 1 361 ? 28.600 17.674 -7.527 1.00 89.19 361 LEU A O 1
ATOM 2883 N N . LYS A 1 362 ? 30.529 17.603 -8.655 1.00 86.88 362 LYS A N 1
ATOM 2884 C CA . LYS A 1 362 ? 31.101 18.811 -8.022 1.00 86.88 362 LYS A CA 1
ATOM 2885 C C . LYS A 1 362 ? 30.295 20.088 -8.258 1.00 86.88 362 LYS A C 1
ATOM 2887 O O . LYS A 1 362 ? 30.476 21.060 -7.523 1.00 86.88 362 LYS A O 1
ATOM 2892 N N . ALA A 1 363 ? 29.442 20.123 -9.280 1.00 84.50 363 ALA A N 1
ATOM 2893 C CA . ALA A 1 363 ? 28.630 21.294 -9.598 1.00 84.50 363 ALA A CA 1
ATOM 2894 C C . ALA A 1 363 ? 27.442 21.495 -8.636 1.00 84.50 363 ALA A C 1
ATOM 2896 O O . ALA A 1 363 ? 26.857 22.583 -8.609 1.00 84.50 363 ALA A O 1
ATOM 2897 N N . PHE A 1 364 ? 27.093 20.486 -7.833 1.00 79.62 364 PHE A N 1
ATOM 2898 C CA . PHE A 1 364 ? 25.906 20.492 -6.980 1.00 79.62 364 PHE A CA 1
ATOM 2899 C C . PHE A 1 364 ? 26.233 20.761 -5.506 1.00 79.62 364 PHE A C 1
ATOM 2901 O O . PHE A 1 364 ? 27.372 20.672 -5.046 1.00 79.62 364 PHE A O 1
ATOM 2908 N N . ARG A 1 365 ? 25.204 21.143 -4.739 1.00 74.06 365 ARG A N 1
ATOM 2909 C CA . ARG A 1 365 ? 25.325 21.307 -3.283 1.00 74.06 365 ARG A CA 1
ATOM 2910 C C . ARG A 1 365 ? 25.481 19.944 -2.617 1.00 74.06 365 ARG A C 1
ATOM 2912 O O . ARG A 1 365 ? 24.913 18.971 -3.087 1.00 74.06 365 ARG A O 1
ATOM 2919 N N . HIS A 1 366 ? 26.197 19.903 -1.495 1.00 75.75 366 HIS A N 1
ATOM 2920 C CA . HIS A 1 366 ? 26.382 18.671 -0.734 1.00 75.75 366 HIS A CA 1
ATOM 2921 C C . HIS A 1 366 ? 25.041 18.096 -0.259 1.00 75.75 366 HIS A C 1
ATOM 2923 O O . HIS A 1 366 ? 24.279 18.781 0.425 1.00 75.75 366 HIS A O 1
ATOM 2929 N N . SER A 1 367 ? 24.810 16.836 -0.611 1.00 78.19 367 SER A N 1
ATOM 2930 C CA . SER A 1 367 ? 23.746 15.961 -0.123 1.00 78.19 367 SER A CA 1
ATOM 2931 C C . SER A 1 367 ? 24.345 14.594 0.215 1.00 78.19 367 SER A C 1
ATOM 2933 O O . SER A 1 367 ? 25.505 14.327 -0.122 1.00 78.19 367 SER A O 1
ATOM 2935 N N . PHE A 1 368 ? 23.596 13.742 0.913 1.00 79.00 368 PHE A N 1
ATOM 2936 C CA . PHE A 1 368 ? 24.107 12.436 1.322 1.00 79.00 368 PHE A CA 1
ATOM 2937 C C . PHE A 1 368 ? 24.408 11.560 0.100 1.00 79.00 368 PHE A C 1
ATOM 2939 O O . PHE A 1 368 ? 25.526 11.058 -0.025 1.00 79.00 368 PHE A O 1
ATOM 2946 N N . GLY A 1 369 ? 23.460 11.450 -0.835 1.00 81.00 369 GLY A N 1
ATOM 2947 C CA . GLY A 1 369 ? 23.614 10.643 -2.050 1.00 81.00 369 GLY A CA 1
ATOM 2948 C C . GLY A 1 369 ? 24.781 11.102 -2.924 1.00 81.00 369 GLY A C 1
ATOM 2949 O O . GLY A 1 369 ? 25.589 10.285 -3.355 1.00 81.00 369 GLY A O 1
ATOM 2950 N N . LEU A 1 370 ? 24.952 12.415 -3.104 1.00 86.06 370 LEU A N 1
ATOM 2951 C CA . LEU A 1 370 ? 26.065 12.983 -3.870 1.00 86.06 370 LEU A CA 1
ATOM 2952 C C . LEU A 1 370 ? 27.427 12.671 -3.254 1.00 86.06 370 LEU A C 1
ATOM 2954 O O . LEU A 1 370 ? 28.362 12.294 -3.963 1.00 86.06 370 LEU A O 1
ATOM 2958 N N . VAL A 1 371 ? 27.556 12.860 -1.939 1.00 84.06 371 VAL A N 1
ATOM 2959 C CA . VAL A 1 371 ? 28.828 12.643 -1.248 1.00 84.06 371 VAL A CA 1
ATOM 2960 C C . VAL A 1 371 ? 29.176 11.153 -1.247 1.00 84.06 371 VAL A C 1
ATOM 2962 O O . VAL A 1 371 ? 30.315 10.797 -1.542 1.00 84.06 371 VAL A O 1
ATOM 2965 N N . THR A 1 372 ? 28.195 10.286 -1.003 1.00 86.31 372 THR A N 1
ATOM 2966 C CA . THR A 1 372 ? 28.373 8.830 -1.015 1.00 86.31 372 THR A CA 1
ATOM 2967 C C . THR A 1 372 ? 28.694 8.305 -2.420 1.00 86.31 372 THR A C 1
ATOM 2969 O O . THR A 1 372 ? 29.659 7.560 -2.577 1.00 86.31 372 THR A O 1
ATOM 2972 N N . ALA A 1 373 ? 27.981 8.745 -3.463 1.00 90.19 373 ALA A N 1
ATOM 2973 C CA . ALA A 1 373 ? 28.278 8.393 -4.856 1.00 90.19 373 ALA A CA 1
ATOM 2974 C C . ALA A 1 373 ? 29.696 8.827 -5.268 1.00 90.19 373 ALA A C 1
ATOM 2976 O O . ALA A 1 373 ? 30.452 8.042 -5.845 1.00 90.19 373 ALA A O 1
ATOM 2977 N N . GLY A 1 374 ? 30.079 10.063 -4.926 1.00 90.44 374 GLY A N 1
ATOM 2978 C CA . GLY A 1 374 ? 31.419 10.588 -5.180 1.00 90.44 374 GLY A CA 1
ATOM 2979 C C . GLY A 1 374 ? 32.506 9.797 -4.449 1.00 90.44 374 GLY A C 1
ATOM 2980 O O . GLY A 1 374 ? 33.516 9.449 -5.058 1.00 90.44 374 GLY A O 1
ATOM 2981 N N . PHE A 1 375 ? 32.284 9.441 -3.179 1.00 88.62 375 PHE A N 1
ATOM 2982 C CA . PHE A 1 375 ? 33.194 8.591 -2.408 1.00 88.62 375 PHE A CA 1
ATOM 2983 C C . PHE A 1 375 ? 33.370 7.208 -3.048 1.00 88.62 375 PHE A C 1
ATOM 2985 O O . PHE A 1 375 ? 34.502 6.771 -3.266 1.00 88.62 375 PHE A O 1
ATOM 2992 N N . LEU A 1 376 ? 32.268 6.529 -3.387 1.00 90.38 376 LEU A N 1
ATOM 2993 C CA . LEU A 1 376 ? 32.295 5.189 -3.979 1.00 90.38 376 LEU A CA 1
ATOM 2994 C C . LEU A 1 376 ? 33.075 5.167 -5.299 1.00 90.38 376 LEU A C 1
ATOM 2996 O O . LEU A 1 376 ? 33.924 4.301 -5.517 1.00 90.38 376 LEU A O 1
ATOM 3000 N N . LEU A 1 377 ? 32.837 6.140 -6.174 1.00 92.88 377 LEU A N 1
ATOM 3001 C CA . LEU A 1 377 ? 33.543 6.235 -7.449 1.00 92.88 377 LEU A CA 1
ATOM 3002 C C . LEU A 1 377 ? 35.019 6.614 -7.257 1.00 92.88 377 LEU A C 1
ATOM 3004 O O . LEU A 1 377 ? 35.891 5.960 -7.831 1.00 92.88 377 LEU A O 1
ATOM 3008 N N . SER A 1 378 ? 35.328 7.602 -6.413 1.00 89.94 378 SER A N 1
ATOM 3009 C CA . SER A 1 378 ? 36.716 7.995 -6.134 1.00 89.94 378 SER A CA 1
ATOM 3010 C C . SER A 1 378 ? 37.542 6.861 -5.536 1.00 89.94 378 SER A C 1
ATOM 3012 O O . SER A 1 378 ? 38.676 6.647 -5.968 1.00 89.94 378 SER A O 1
ATOM 3014 N N . SER A 1 379 ? 36.968 6.094 -4.606 1.00 88.06 379 SER A N 1
ATOM 3015 C CA . SER A 1 379 ? 37.632 4.935 -4.006 1.00 88.06 379 SER A CA 1
ATOM 3016 C C . SER A 1 379 ? 37.779 3.774 -4.996 1.00 88.06 379 SER A C 1
ATOM 3018 O O . SER A 1 379 ? 38.864 3.205 -5.091 1.00 88.06 379 SER A O 1
ATOM 3020 N N . LYS A 1 380 ? 36.743 3.441 -5.786 1.00 92.19 380 LYS A N 1
ATOM 3021 C CA . LYS A 1 380 ? 36.804 2.344 -6.777 1.00 92.19 380 LYS A CA 1
ATOM 3022 C C . LYS A 1 380 ? 37.842 2.592 -7.873 1.00 92.19 380 LYS A C 1
ATOM 3024 O O . LYS A 1 380 ? 38.502 1.650 -8.309 1.00 92.19 380 LYS A O 1
ATOM 3029 N N . TYR A 1 381 ? 37.945 3.835 -8.342 1.00 91.50 381 TYR A N 1
ATOM 3030 C CA . TYR A 1 381 ? 38.758 4.216 -9.502 1.00 91.50 381 TYR A CA 1
ATOM 3031 C C . TYR A 1 381 ? 40.086 4.903 -9.137 1.00 91.50 381 TYR A C 1
ATOM 3033 O O . TYR A 1 381 ? 40.820 5.342 -10.032 1.00 91.50 381 TYR A O 1
ATOM 3041 N N . GLU A 1 382 ? 40.414 4.972 -7.842 1.00 87.81 382 GLU A N 1
ATOM 3042 C CA . GLU A 1 382 ? 41.628 5.600 -7.302 1.00 87.81 382 GLU A CA 1
ATOM 3043 C C . GLU A 1 382 ? 41.807 7.034 -7.837 1.00 87.81 382 GLU A C 1
ATOM 3045 O O . GLU A 1 382 ? 42.808 7.372 -8.485 1.00 87.81 382 GLU A O 1
ATOM 3050 N N . LEU A 1 383 ? 40.779 7.868 -7.665 1.00 85.50 383 LEU A N 1
ATOM 3051 C CA . LEU A 1 383 ? 40.810 9.271 -8.079 1.00 85.50 383 LEU A CA 1
ATOM 3052 C C . LEU A 1 383 ? 41.588 10.108 -7.060 1.00 85.50 383 LEU A C 1
ATOM 3054 O O . LEU A 1 383 ? 41.371 10.000 -5.857 1.00 85.50 383 LEU A O 1
ATOM 3058 N N . GLU A 1 384 ? 42.487 10.969 -7.544 1.00 74.62 384 GLU A N 1
ATOM 3059 C CA . GLU A 1 384 ? 43.230 11.931 -6.715 1.00 74.62 384 GLU A CA 1
ATOM 3060 C C . GLU A 1 384 ? 42.339 13.147 -6.374 1.00 74.62 384 GLU A C 1
ATOM 3062 O O . GLU A 1 384 ? 42.661 14.288 -6.708 1.00 74.62 384 GLU A O 1
ATOM 3067 N N . ASP A 1 385 ? 41.176 12.894 -5.766 1.00 67.69 385 ASP A N 1
ATOM 3068 C CA . ASP A 1 385 ? 40.151 13.897 -5.478 1.00 67.69 385 ASP A CA 1
ATOM 3069 C C . ASP A 1 385 ? 39.506 13.703 -4.097 1.00 67.69 385 ASP A C 1
ATOM 3071 O O . ASP A 1 385 ? 38.655 12.837 -3.893 1.00 67.69 385 ASP A O 1
ATOM 3075 N N . ASP A 1 386 ? 39.878 14.575 -3.158 1.00 68.94 386 ASP A N 1
ATOM 3076 C CA . ASP A 1 386 ? 39.414 14.542 -1.765 1.00 68.94 386 ASP A CA 1
ATOM 3077 C C . ASP A 1 386 ? 38.047 15.230 -1.553 1.00 68.94 386 ASP A C 1
ATOM 3079 O O . ASP A 1 386 ? 37.564 15.310 -0.416 1.00 68.94 386 ASP A O 1
ATOM 3083 N N . SER A 1 387 ? 37.415 15.746 -2.619 1.00 73.25 387 SER A N 1
ATOM 3084 C CA . SER A 1 387 ? 36.186 16.560 -2.544 1.00 73.25 387 SER A CA 1
ATOM 3085 C C . SER A 1 387 ? 34.991 15.827 -1.922 1.00 73.25 387 SER A C 1
ATOM 3087 O O . SER A 1 387 ? 34.082 16.478 -1.412 1.00 73.25 387 SER A O 1
ATOM 3089 N N . PHE A 1 388 ? 35.003 14.492 -1.942 1.00 74.12 388 PHE A N 1
ATOM 3090 C CA . PHE A 1 388 ? 33.922 13.631 -1.449 1.00 74.12 388 PHE A CA 1
ATOM 3091 C C . PHE A 1 388 ? 34.346 12.772 -0.249 1.00 74.12 388 PHE A C 1
ATOM 3093 O O . PHE A 1 388 ? 33.742 11.743 0.032 1.00 74.12 388 PHE A O 1
ATOM 3100 N N . SER A 1 389 ? 35.400 13.170 0.469 1.00 65.06 389 SER A N 1
ATOM 3101 C CA . SER A 1 389 ? 35.856 12.442 1.657 1.00 65.06 389 SER A CA 1
ATOM 3102 C C . SER A 1 389 ? 34.801 12.470 2.779 1.00 65.06 389 SER A C 1
ATOM 3104 O O . SER A 1 389 ? 34.547 13.496 3.409 1.00 65.06 389 SER A O 1
ATOM 3106 N N . THR A 1 390 ? 34.173 11.323 3.049 1.00 55.09 390 THR A N 1
ATOM 3107 C CA . THR A 1 390 ? 33.199 11.153 4.138 1.00 55.09 390 THR A CA 1
ATOM 3108 C C . THR A 1 390 ? 33.893 10.841 5.464 1.00 55.09 390 THR A C 1
ATOM 3110 O O . THR A 1 390 ? 34.301 9.702 5.707 1.00 55.09 390 THR A O 1
ATOM 3113 N N . GLU A 1 391 ? 33.996 11.824 6.369 1.00 49.94 391 GLU A N 1
ATOM 3114 C CA . GLU A 1 391 ? 34.247 11.555 7.796 1.00 49.94 391 GLU A CA 1
ATOM 3115 C C . GLU A 1 391 ? 32.958 11.005 8.443 1.00 49.94 391 GLU A C 1
ATOM 3117 O O . GLU A 1 391 ? 32.153 11.766 8.979 1.00 49.94 391 GLU A O 1
ATOM 3122 N N . ILE A 1 392 ? 32.748 9.685 8.421 1.00 44.41 392 ILE A N 1
ATOM 3123 C CA . ILE A 1 392 ? 31.688 9.036 9.212 1.00 44.41 392 ILE A CA 1
ATOM 3124 C C . ILE A 1 392 ? 32.226 8.828 10.636 1.00 44.41 392 ILE A C 1
ATOM 3126 O O . ILE A 1 392 ? 33.250 8.176 10.833 1.00 44.41 392 ILE A O 1
ATOM 3130 N N . LYS A 1 393 ? 31.575 9.414 11.650 1.00 34.59 393 LYS A N 1
ATOM 3131 C CA . LYS A 1 393 ? 31.953 9.250 13.065 1.00 34.59 393 LYS A CA 1
ATOM 3132 C C . LYS A 1 393 ? 31.033 8.232 13.743 1.00 34.59 393 LYS A C 1
ATOM 3134 O O . LYS A 1 393 ? 29.927 8.592 14.127 1.00 34.59 393 LYS A O 1
ATOM 3139 N N . ARG A 1 394 ? 31.518 7.007 13.967 1.00 35.38 394 ARG A N 1
ATOM 3140 C CA . ARG A 1 394 ? 30.983 6.080 14.984 1.00 35.38 394 ARG A CA 1
ATOM 3141 C C . ARG A 1 394 ? 31.915 6.086 16.202 1.00 35.38 394 ARG A C 1
ATOM 3143 O O . 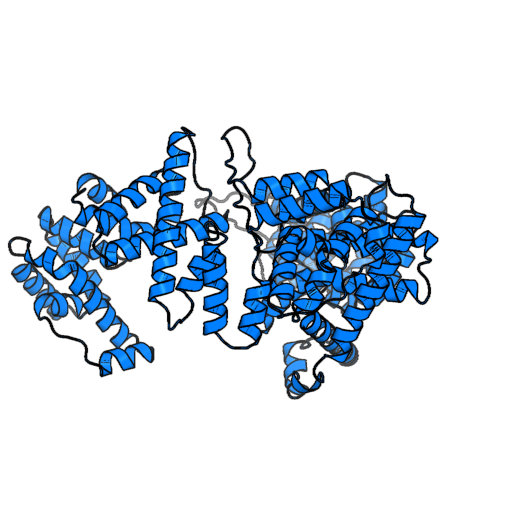ARG A 1 394 ? 33.135 6.056 16.057 1.00 35.38 394 ARG A O 1
ATOM 3150 N N . ASP A 1 395 ? 31.354 6.232 17.402 1.00 35.94 395 ASP A N 1
ATOM 3151 C CA . ASP A 1 395 ? 32.052 6.122 18.698 1.00 35.94 395 ASP A CA 1
ATOM 3152 C C . ASP A 1 395 ? 33.355 6.929 18.866 1.00 35.94 395 ASP A C 1
ATOM 3154 O O . ASP A 1 395 ? 34.297 6.526 19.556 1.00 35.94 395 ASP A O 1
ATOM 3158 N N . GLY A 1 396 ? 33.435 8.106 18.240 1.00 36.09 396 GLY A N 1
ATOM 3159 C CA . GLY A 1 396 ? 34.549 9.037 18.443 1.00 36.09 396 GLY A CA 1
ATOM 3160 C C . GLY A 1 396 ? 35.919 8.540 17.957 1.00 36.09 396 GLY A C 1
ATOM 3161 O O . GLY A 1 396 ? 36.934 9.151 18.309 1.00 36.09 396 GLY A O 1
ATOM 3162 N N . LYS A 1 397 ? 35.982 7.480 17.138 1.00 32.50 397 LYS A N 1
ATOM 3163 C CA . LYS A 1 397 ? 37.209 7.019 16.469 1.00 32.50 397 LYS A CA 1
ATOM 3164 C C . LYS A 1 397 ? 37.116 7.236 14.957 1.00 32.50 397 LYS A C 1
ATOM 3166 O O . LYS A 1 397 ? 36.048 7.138 14.369 1.00 32.50 397 LYS A O 1
ATOM 3171 N N . ARG A 1 398 ? 38.256 7.567 14.337 1.00 37.28 398 ARG A N 1
ATOM 3172 C CA . ARG A 1 398 ? 38.415 7.578 12.875 1.00 37.28 398 ARG A CA 1
ATOM 3173 C C . ARG A 1 398 ? 38.506 6.131 12.402 1.00 37.28 398 ARG A C 1
ATOM 3175 O O . ARG A 1 398 ? 39.568 5.531 12.556 1.00 37.28 398 ARG A O 1
ATOM 3182 N N . GLU A 1 399 ? 37.425 5.598 11.859 1.00 43.34 399 GLU A N 1
ATOM 3183 C CA . GLU A 1 399 ? 37.481 4.438 10.970 1.00 43.34 399 GLU A CA 1
ATOM 3184 C C . GLU A 1 399 ? 37.395 4.947 9.526 1.00 43.34 399 GLU A C 1
ATOM 3186 O O . GLU A 1 399 ? 36.731 5.950 9.255 1.00 43.34 399 GLU A O 1
ATOM 3191 N N . GLU A 1 400 ? 38.169 4.336 8.624 1.00 48.47 400 GLU A N 1
ATOM 3192 C CA . GLU A 1 400 ? 38.018 4.555 7.182 1.00 48.47 400 GLU A CA 1
ATOM 3193 C C . GLU A 1 400 ? 36.567 4.243 6.809 1.00 48.47 400 GLU A C 1
ATOM 3195 O O . GLU A 1 400 ? 35.988 3.288 7.324 1.00 48.47 400 GLU A O 1
ATOM 3200 N N . SER A 1 401 ? 35.956 5.083 5.975 1.00 56.66 401 SER A N 1
ATOM 3201 C CA . SER A 1 401 ? 34.580 4.896 5.522 1.00 56.66 401 SER A CA 1
ATOM 3202 C C . SER A 1 401 ? 34.459 3.494 4.910 1.00 56.66 401 SER A C 1
ATOM 3204 O O . SER A 1 401 ? 35.206 3.170 3.987 1.00 56.66 401 SER A O 1
ATOM 3206 N N . ASP A 1 402 ? 33.575 2.654 5.455 1.00 72.75 402 ASP A N 1
ATOM 3207 C CA . ASP A 1 402 ? 33.409 1.265 5.020 1.00 72.75 402 ASP A CA 1
ATOM 3208 C C . ASP A 1 402 ? 32.806 1.247 3.608 1.00 72.75 402 ASP A C 1
ATOM 3210 O O . ASP A 1 402 ? 31.598 1.394 3.412 1.00 72.75 402 ASP A O 1
ATOM 3214 N N . TYR A 1 403 ? 33.692 1.167 2.611 1.00 80.62 403 TYR A N 1
ATOM 3215 C CA . TYR A 1 403 ? 33.351 1.164 1.192 1.00 80.62 403 TYR A CA 1
ATOM 3216 C C . TYR A 1 403 ? 32.337 0.070 0.860 1.00 80.62 403 TYR A C 1
ATOM 3218 O O . TYR A 1 403 ? 31.390 0.331 0.123 1.00 80.62 403 TYR A O 1
ATOM 3226 N N . ASP A 1 404 ? 32.507 -1.124 1.433 1.00 82.69 404 ASP A N 1
ATOM 3227 C CA . ASP A 1 404 ? 31.631 -2.262 1.167 1.00 82.69 404 ASP A CA 1
ATOM 3228 C C . ASP A 1 404 ? 30.237 -2.028 1.765 1.00 82.69 404 ASP A C 1
ATOM 3230 O O . ASP A 1 404 ? 29.231 -2.327 1.120 1.00 82.69 404 ASP A O 1
ATOM 3234 N N . PHE A 1 405 ? 30.158 -1.418 2.952 1.00 82.69 405 PHE A N 1
ATOM 3235 C CA . PHE A 1 405 ? 28.886 -1.009 3.553 1.00 82.69 405 PHE A CA 1
ATOM 3236 C C . PHE A 1 405 ? 28.156 0.053 2.718 1.00 82.69 405 PHE A C 1
ATOM 3238 O O . PHE A 1 405 ? 26.976 -0.111 2.413 1.00 82.69 405 PHE A O 1
ATOM 3245 N N . LEU A 1 406 ? 28.845 1.122 2.308 1.00 83.44 406 LEU A N 1
ATOM 3246 C CA . LEU A 1 406 ? 28.241 2.183 1.492 1.00 83.44 406 LEU A CA 1
ATOM 3247 C C . LEU A 1 406 ? 27.823 1.676 0.107 1.00 83.44 406 LEU A C 1
ATOM 3249 O O . LEU A 1 406 ? 26.796 2.100 -0.416 1.00 83.44 406 LEU A O 1
ATOM 3253 N N . LEU A 1 407 ? 28.596 0.756 -0.476 1.00 87.12 407 LEU A N 1
ATOM 3254 C CA . LEU A 1 407 ? 28.250 0.121 -1.743 1.00 87.12 407 LEU A CA 1
ATOM 3255 C C . LEU A 1 407 ? 27.022 -0.780 -1.599 1.00 87.12 407 LEU A C 1
ATOM 3257 O O . LEU A 1 407 ? 26.207 -0.833 -2.515 1.00 87.12 407 LEU A O 1
ATOM 3261 N N . ARG A 1 408 ? 26.880 -1.474 -0.463 1.00 85.25 408 ARG A N 1
ATOM 3262 C CA . ARG A 1 408 ? 25.688 -2.270 -0.160 1.00 85.25 408 ARG A CA 1
ATOM 3263 C C . ARG A 1 408 ? 24.447 -1.388 -0.037 1.00 85.25 408 ARG A C 1
ATOM 3265 O O . ARG A 1 408 ? 23.462 -1.682 -0.696 1.00 85.25 408 ARG A O 1
ATOM 3272 N N . LEU A 1 409 ? 24.523 -0.286 0.711 1.00 81.44 409 LEU A N 1
ATOM 3273 C CA . LEU A 1 409 ? 23.422 0.685 0.809 1.00 81.44 409 LEU A CA 1
ATOM 3274 C C . LEU A 1 409 ? 23.038 1.259 -0.561 1.00 81.44 409 LEU A C 1
ATOM 3276 O O . LEU A 1 409 ? 21.869 1.332 -0.909 1.00 81.44 409 LEU A O 1
ATOM 3280 N N . ALA A 1 410 ? 24.024 1.603 -1.394 1.00 86.12 410 ALA A N 1
ATOM 3281 C CA . ALA A 1 410 ? 23.779 2.104 -2.747 1.00 86.12 410 ALA A CA 1
ATOM 3282 C C . ALA A 1 410 ? 23.170 1.058 -3.706 1.00 86.12 410 ALA A C 1
ATOM 3284 O O . ALA A 1 410 ? 22.911 1.386 -4.866 1.00 86.12 410 ALA A O 1
ATOM 3285 N N . ARG A 1 411 ? 23.007 -0.195 -3.265 1.00 88.62 411 ARG A N 1
ATOM 3286 C CA . ARG A 1 411 ? 22.484 -1.329 -4.038 1.00 88.62 411 ARG A CA 1
ATOM 3287 C C . ARG A 1 411 ? 21.264 -1.993 -3.404 1.00 88.62 411 ARG A C 1
ATOM 3289 O O . ARG A 1 411 ? 20.757 -2.924 -4.011 1.00 88.62 411 ARG A O 1
ATOM 3296 N N . GLU A 1 412 ? 20.799 -1.530 -2.249 1.00 87.25 412 GLU A N 1
ATOM 3297 C CA . GLU A 1 412 ? 19.659 -2.118 -1.526 1.00 87.25 412 GLU A CA 1
ATOM 3298 C C . GLU A 1 412 ? 18.416 -2.228 -2.423 1.00 87.25 412 GLU A C 1
ATOM 3300 O O . GLU A 1 412 ? 17.835 -3.300 -2.546 1.00 87.25 412 GLU A O 1
ATOM 3305 N N . PHE A 1 413 ? 18.165 -1.195 -3.236 1.00 89.75 413 PHE A N 1
ATOM 3306 C CA . PHE A 1 413 ? 17.087 -1.185 -4.229 1.00 89.75 413 PHE A CA 1
ATOM 3307 C C . PHE A 1 413 ? 17.131 -2.348 -5.248 1.00 89.75 413 PHE A C 1
ATOM 3309 O O . PHE A 1 413 ? 16.133 -2.630 -5.903 1.00 89.75 413 PHE A O 1
ATOM 3316 N N . LEU A 1 414 ? 18.281 -2.999 -5.473 1.00 92.19 414 LEU A N 1
ATOM 3317 C CA . LEU A 1 414 ? 18.372 -4.151 -6.382 1.00 92.19 414 LEU A CA 1
ATOM 3318 C C . LEU A 1 414 ? 17.783 -5.417 -5.764 1.00 92.19 414 LEU A C 1
ATOM 3320 O O . LEU A 1 414 ? 17.234 -6.228 -6.512 1.00 92.19 414 LEU A O 1
ATOM 3324 N N . ASP A 1 415 ? 17.933 -5.573 -4.448 1.00 90.00 415 ASP A N 1
ATOM 3325 C CA . ASP A 1 415 ? 17.341 -6.668 -3.684 1.00 90.00 415 ASP A CA 1
ATOM 3326 C C . ASP A 1 415 ? 15.823 -6.427 -3.580 1.00 90.00 415 ASP A C 1
ATOM 3328 O O . ASP A 1 415 ? 15.041 -7.327 -3.874 1.00 90.00 415 ASP A O 1
ATOM 3332 N N . ASP A 1 416 ? 15.402 -5.180 -3.340 1.00 90.12 416 ASP A N 1
ATOM 3333 C CA . ASP A 1 416 ? 13.984 -4.785 -3.341 1.00 90.12 416 ASP A CA 1
ATOM 3334 C C . ASP A 1 416 ? 13.309 -4.999 -4.711 1.00 90.12 416 ASP A C 1
ATOM 3336 O O . ASP A 1 416 ? 12.175 -5.464 -4.786 1.00 90.12 416 ASP A O 1
ATOM 3340 N N . LEU A 1 417 ? 13.998 -4.710 -5.827 1.00 91.44 417 LEU A N 1
ATOM 3341 C CA . LEU A 1 417 ? 13.483 -4.997 -7.178 1.00 91.44 417 LEU A CA 1
ATOM 3342 C C . LEU A 1 417 ? 13.353 -6.497 -7.452 1.00 91.44 417 LEU A C 1
ATOM 3344 O O . LEU A 1 417 ? 12.515 -6.904 -8.256 1.00 91.44 417 LEU A O 1
ATOM 3348 N N . GLU A 1 418 ? 14.233 -7.304 -6.863 1.00 93.38 418 GLU A N 1
ATOM 3349 C CA . GLU A 1 418 ? 14.170 -8.757 -6.977 1.00 93.38 418 GLU A CA 1
ATOM 3350 C C . GLU A 1 418 ? 12.975 -9.296 -6.195 1.00 93.38 418 GLU A C 1
ATOM 3352 O O . GLU A 1 418 ? 12.197 -10.052 -6.770 1.00 93.38 418 GLU A O 1
ATOM 3357 N N . LEU A 1 419 ? 12.773 -8.835 -4.957 1.00 89.94 419 LEU A N 1
ATOM 3358 C CA . LEU A 1 419 ? 11.585 -9.145 -4.156 1.00 89.94 419 LEU A CA 1
ATOM 3359 C C . LEU A 1 419 ? 10.300 -8.739 -4.883 1.00 89.94 419 LEU A C 1
ATOM 3361 O O . LEU A 1 419 ? 9.446 -9.590 -5.110 1.00 89.94 419 LEU A O 1
ATOM 3365 N N . ALA A 1 420 ? 10.226 -7.501 -5.378 1.00 89.00 420 ALA A N 1
ATOM 3366 C CA . ALA A 1 420 ? 9.086 -7.016 -6.153 1.00 89.00 420 ALA A CA 1
ATOM 3367 C C . ALA A 1 420 ? 8.774 -7.904 -7.370 1.00 89.00 420 ALA A C 1
ATOM 3369 O O . ALA A 1 420 ? 7.615 -8.173 -7.673 1.00 89.00 420 ALA A O 1
ATOM 3370 N N . TYR A 1 421 ? 9.799 -8.377 -8.090 1.00 92.00 421 TYR A N 1
ATOM 3371 C CA . TYR A 1 421 ? 9.585 -9.293 -9.211 1.00 92.00 421 TYR A CA 1
ATOM 3372 C C . TYR A 1 421 ? 9.065 -10.662 -8.759 1.00 92.00 421 TYR A C 1
ATOM 3374 O O . TYR A 1 421 ? 8.179 -11.210 -9.412 1.00 92.00 421 TYR A O 1
ATOM 3382 N N . GLN A 1 422 ? 9.603 -11.212 -7.667 1.00 90.75 422 GLN A N 1
ATOM 3383 C CA . GLN A 1 422 ? 9.148 -12.497 -7.128 1.00 90.75 422 GLN A CA 1
ATOM 3384 C C . GLN A 1 422 ? 7.703 -12.422 -6.637 1.00 90.75 422 GLN A C 1
ATOM 3386 O O . GLN A 1 422 ? 6.935 -13.338 -6.915 1.00 90.75 422 GLN A O 1
ATOM 3391 N N . GLU A 1 423 ? 7.310 -11.325 -5.990 1.00 87.31 423 GLU A N 1
ATOM 3392 C CA . GLU A 1 423 ? 5.918 -11.072 -5.608 1.00 87.31 423 GLU A CA 1
ATOM 3393 C C . GLU A 1 423 ? 5.014 -11.017 -6.844 1.00 87.31 423 GLU A C 1
ATOM 3395 O O . GLU A 1 423 ? 4.038 -11.756 -6.917 1.00 87.31 423 GLU A O 1
ATOM 3400 N N . MET A 1 424 ? 5.372 -10.233 -7.874 1.00 88.88 424 MET A N 1
ATOM 3401 C CA . MET A 1 424 ? 4.552 -10.145 -9.092 1.00 88.88 424 MET A CA 1
ATOM 3402 C C . MET A 1 424 ? 4.411 -11.493 -9.809 1.00 88.88 424 MET A C 1
ATOM 3404 O O . MET A 1 424 ? 3.351 -11.778 -10.360 1.00 88.88 424 MET A O 1
ATOM 3408 N N . ILE A 1 425 ? 5.472 -12.305 -9.849 1.00 90.31 425 ILE A N 1
ATOM 3409 C CA . ILE A 1 425 ? 5.430 -13.639 -10.464 1.00 90.31 425 ILE A CA 1
ATOM 3410 C C . ILE A 1 425 ? 4.614 -14.612 -9.620 1.00 90.31 425 ILE A C 1
ATOM 3412 O O . ILE A 1 425 ? 3.852 -15.389 -10.183 1.00 90.31 425 ILE A O 1
ATOM 3416 N N . THR A 1 426 ? 4.728 -14.541 -8.295 1.00 87.31 426 THR A N 1
ATOM 3417 C CA . THR A 1 426 ? 3.916 -15.355 -7.387 1.00 87.31 426 THR A CA 1
ATOM 3418 C C . THR A 1 426 ? 2.435 -15.034 -7.586 1.00 87.31 426 THR A C 1
ATOM 3420 O O . THR A 1 426 ? 1.666 -15.944 -7.882 1.00 87.31 426 THR A O 1
ATOM 3423 N N . ASP A 1 427 ? 2.049 -13.755 -7.565 1.00 84.62 427 ASP A N 1
ATOM 3424 C CA . ASP A 1 427 ? 0.677 -13.308 -7.849 1.00 84.62 427 ASP A CA 1
ATOM 3425 C C . ASP A 1 427 ? 0.196 -13.759 -9.239 1.00 84.62 427 ASP A C 1
ATOM 3427 O O . ASP A 1 427 ? -0.964 -14.131 -9.420 1.00 84.62 427 ASP A O 1
ATOM 3431 N N . TYR A 1 428 ? 1.079 -13.692 -10.243 1.00 86.50 428 TYR A N 1
ATOM 3432 C CA . TYR A 1 428 ? 0.779 -14.096 -11.615 1.00 86.50 428 TYR A CA 1
ATOM 3433 C C . TYR A 1 428 ? 0.511 -15.605 -11.721 1.00 86.50 428 TYR A C 1
ATOM 3435 O O . TYR A 1 428 ? -0.454 -16.009 -12.370 1.00 86.50 428 TYR A O 1
ATOM 3443 N N . ASP A 1 429 ? 1.341 -16.432 -11.084 1.00 85.44 429 ASP A N 1
ATOM 3444 C CA . ASP A 1 429 ? 1.255 -17.894 -11.150 1.00 85.44 429 ASP A CA 1
ATOM 3445 C C . ASP A 1 429 ? 0.022 -18.449 -10.415 1.00 85.44 429 ASP A C 1
ATOM 3447 O O . ASP A 1 429 ? -0.506 -19.485 -10.824 1.00 85.44 429 ASP A O 1
ATOM 3451 N N . HIS A 1 430 ? -0.468 -17.741 -9.394 1.00 81.19 430 HIS A N 1
ATOM 3452 C CA . HIS A 1 430 ? -1.669 -18.095 -8.625 1.00 81.19 430 HIS A CA 1
ATOM 3453 C C . HIS A 1 430 ? -2.957 -17.437 -9.170 1.00 81.19 430 HIS A C 1
ATOM 3455 O O . HIS A 1 430 ? -4.044 -17.588 -8.609 1.00 81.19 430 HIS A O 1
ATOM 3461 N N . MET A 1 431 ? -2.898 -16.708 -10.298 1.00 80.75 431 MET A N 1
ATOM 3462 C CA . MET A 1 431 ? -4.091 -16.071 -10.873 1.00 80.75 431 MET A CA 1
ATOM 3463 C C . MET A 1 431 ? -5.188 -17.091 -11.203 1.00 80.75 431 MET A C 1
ATOM 3465 O O . MET A 1 431 ? -5.048 -17.927 -12.095 1.00 80.75 431 MET A O 1
ATOM 3469 N N . GLY A 1 432 ? -6.349 -16.923 -10.568 1.00 73.94 432 GLY A N 1
ATOM 3470 C CA . GLY A 1 432 ? -7.510 -17.773 -10.818 1.00 73.94 432 GLY A CA 1
ATOM 3471 C C . GLY A 1 432 ? -7.460 -19.121 -10.102 1.00 73.94 432 GLY A C 1
ATOM 3472 O O . GLY A 1 432 ? -8.296 -19.973 -10.423 1.00 73.94 432 GLY A O 1
ATOM 3473 N N . ASP A 1 433 ? -6.533 -19.321 -9.157 1.00 82.69 433 ASP A N 1
ATOM 3474 C CA . ASP A 1 433 ? -6.561 -20.494 -8.290 1.00 82.69 433 ASP A CA 1
ATOM 3475 C C . ASP A 1 433 ? -7.719 -20.381 -7.291 1.00 82.69 433 ASP A C 1
ATOM 3477 O O . ASP A 1 433 ? -7.817 -19.461 -6.483 1.00 82.69 433 ASP A O 1
ATOM 3481 N N . LEU A 1 434 ? -8.662 -21.312 -7.402 1.00 81.88 434 LEU A N 1
ATOM 3482 C CA . LEU A 1 434 ? -9.815 -21.360 -6.513 1.00 81.88 434 LEU A CA 1
ATOM 3483 C C . LEU A 1 434 ? -9.464 -21.969 -5.155 1.00 81.88 434 LEU A C 1
ATOM 3485 O O . LEU A 1 434 ? -10.230 -21.757 -4.221 1.00 81.88 434 LEU A O 1
ATOM 3489 N N . GLU A 1 435 ? -8.397 -22.767 -5.060 1.00 81.31 435 GLU A N 1
ATOM 3490 C CA . GLU A 1 435 ? -7.952 -23.358 -3.796 1.00 81.31 435 GLU A CA 1
ATOM 3491 C C . GLU A 1 435 ? -7.462 -22.244 -2.866 1.00 81.31 435 GLU A C 1
ATOM 3493 O O . GLU A 1 435 ? -8.035 -22.106 -1.788 1.00 81.31 435 GLU A O 1
ATOM 3498 N N . ASP A 1 436 ? -6.607 -21.347 -3.362 1.00 78.12 436 ASP A N 1
ATOM 3499 C CA . ASP A 1 436 ? -6.166 -20.131 -2.661 1.00 78.12 436 ASP A CA 1
ATOM 3500 C C . ASP A 1 436 ? -7.358 -19.273 -2.213 1.00 78.12 436 ASP A C 1
ATOM 3502 O O . ASP A 1 436 ? -7.461 -18.886 -1.057 1.00 78.12 436 ASP A O 1
ATOM 3506 N N . VAL A 1 437 ? -8.351 -19.053 -3.085 1.00 80.94 437 VAL A N 1
ATOM 3507 C CA . VAL A 1 437 ? -9.571 -18.304 -2.722 1.00 80.94 437 VAL A CA 1
ATOM 3508 C C . VAL A 1 437 ? -10.332 -18.950 -1.556 1.00 80.94 437 VAL A C 1
ATOM 3510 O O . VAL A 1 437 ? -10.919 -18.246 -0.730 1.00 80.94 437 VAL A O 1
ATOM 3513 N N . PHE A 1 438 ? -10.388 -20.283 -1.495 1.00 79.06 438 PHE A N 1
ATOM 3514 C CA . PHE A 1 438 ? -11.022 -20.976 -0.374 1.00 79.06 438 PHE A CA 1
ATOM 3515 C C . PHE A 1 438 ? -10.154 -20.941 0.886 1.00 79.06 438 PHE A C 1
ATOM 3517 O O . PHE A 1 438 ? -10.726 -20.773 1.960 1.00 79.06 438 PHE A O 1
ATOM 3524 N N . GLU A 1 439 ? -8.830 -21.057 0.765 1.00 73.62 439 GLU A N 1
ATOM 3525 C CA . GLU A 1 439 ? -7.883 -20.915 1.879 1.00 73.62 439 GLU A CA 1
ATOM 3526 C C . GLU A 1 439 ? -7.996 -19.519 2.509 1.00 73.62 439 GLU A C 1
ATOM 3528 O O . GLU A 1 439 ? -8.277 -19.410 3.700 1.00 73.62 439 GLU A O 1
ATOM 3533 N N . GLU A 1 440 ? -7.973 -18.459 1.701 1.00 71.94 440 GLU A N 1
ATOM 3534 C CA . GLU A 1 440 ? -8.155 -17.071 2.149 1.00 71.94 440 GLU A CA 1
ATOM 3535 C C . GLU A 1 440 ? -9.514 -16.860 2.841 1.00 71.94 440 GLU A C 1
ATOM 3537 O O . GLU A 1 440 ? -9.616 -16.189 3.868 1.00 71.94 440 GLU A O 1
ATOM 3542 N N . LEU A 1 441 ? -10.595 -17.457 2.324 1.00 68.19 441 LEU A N 1
ATOM 3543 C CA . LEU A 1 441 ? -11.906 -17.392 2.982 1.00 68.19 441 LEU A CA 1
ATOM 3544 C C . LEU A 1 441 ? -11.937 -18.134 4.320 1.00 68.19 441 LEU A C 1
ATOM 3546 O O . LEU A 1 441 ? -12.644 -17.691 5.228 1.00 68.19 441 LEU A O 1
ATOM 3550 N N . GLU A 1 442 ? -11.217 -19.248 4.444 1.00 63.81 442 GLU A N 1
ATOM 3551 C CA . GLU A 1 442 ? -11.052 -19.960 5.712 1.00 63.81 442 GLU A CA 1
ATOM 3552 C C . GLU A 1 442 ? -10.243 -19.104 6.705 1.00 63.81 442 GLU A C 1
ATOM 3554 O O . GLU A 1 442 ? -10.686 -18.928 7.845 1.00 63.81 442 GLU A O 1
ATOM 3559 N N . GLU A 1 443 ? -9.160 -18.460 6.264 1.00 61.72 443 GLU A N 1
ATOM 3560 C CA . GLU A 1 443 ? -8.340 -17.549 7.077 1.00 61.72 443 GLU A CA 1
ATOM 3561 C C . GLU A 1 443 ? -9.098 -16.299 7.542 1.00 61.72 443 GLU A C 1
ATOM 3563 O O . GLU A 1 443 ? -8.984 -15.888 8.697 1.00 61.72 443 GLU A O 1
ATOM 3568 N N . ILE A 1 444 ? -9.954 -15.718 6.696 1.00 56.72 444 ILE A N 1
ATOM 3569 C CA . ILE A 1 444 ? -10.817 -14.587 7.079 1.00 56.72 444 ILE A CA 1
ATOM 3570 C C . ILE A 1 444 ? -11.815 -14.997 8.185 1.00 56.72 444 ILE A C 1
ATOM 3572 O O . ILE A 1 444 ? -12.265 -14.150 8.964 1.00 56.72 444 ILE A O 1
ATOM 3576 N N . THR A 1 445 ? -12.170 -16.287 8.286 1.00 44.75 445 THR A N 1
ATOM 3577 C CA . THR A 1 445 ? -13.150 -16.797 9.265 1.00 44.75 445 THR A CA 1
ATOM 3578 C C . THR A 1 445 ? -12.560 -17.234 10.607 1.00 44.75 445 THR A C 1
ATOM 3580 O O . THR A 1 445 ? -13.310 -17.325 11.587 1.00 44.75 445 THR A O 1
ATOM 3583 N N . GLU A 1 446 ? -11.255 -17.502 10.684 1.00 40.59 446 GLU A N 1
ATOM 3584 C CA . GLU A 1 446 ? -10.602 -18.031 11.884 1.00 40.59 446 GLU A CA 1
ATOM 3585 C C . GLU A 1 446 ? -9.396 -17.163 12.288 1.00 40.59 446 GLU A C 1
ATOM 3587 O O . GLU A 1 446 ? -8.484 -16.972 11.493 1.00 40.59 446 GLU A O 1
ATOM 3592 N N . PRO A 1 447 ? -9.321 -16.648 13.534 1.00 36.94 447 PRO A N 1
ATOM 3593 C CA . PRO A 1 447 ? -8.109 -15.979 13.995 1.00 36.94 447 PRO A CA 1
ATOM 3594 C C . PRO A 1 447 ? -6.955 -16.991 14.060 1.00 36.94 447 PRO A C 1
ATOM 3596 O O . PRO A 1 447 ? -6.973 -17.901 14.896 1.00 36.94 447 PRO A O 1
ATOM 3599 N N . PHE A 1 448 ? -5.961 -16.828 13.186 1.00 32.75 448 PHE A N 1
ATOM 3600 C CA . PHE A 1 448 ? -4.776 -17.682 13.124 1.00 32.75 448 PHE A CA 1
ATOM 3601 C C . PHE A 1 448 ? -3.601 -17.063 13.897 1.00 32.75 448 PHE A C 1
ATOM 3603 O O . PHE A 1 448 ? -3.371 -15.855 13.852 1.00 32.75 448 PHE A O 1
ATOM 3610 N N . PHE A 1 449 ? -2.872 -17.900 14.639 1.00 36.75 449 PHE A N 1
ATOM 3611 C CA . PHE A 1 449 ? -1.688 -17.522 15.414 1.00 36.75 449 PHE A CA 1
ATOM 3612 C C . PHE A 1 449 ? -0.468 -18.273 14.892 1.00 36.75 449 PHE A C 1
ATOM 3614 O O . PHE A 1 449 ? -0.535 -19.487 14.695 1.00 36.75 449 PHE A O 1
ATOM 3621 N N . ALA A 1 450 ? 0.640 -17.556 14.715 1.00 40.81 450 ALA A N 1
ATOM 3622 C CA . ALA A 1 450 ? 1.925 -18.120 14.336 1.00 40.81 450 ALA A CA 1
ATOM 3623 C C . ALA A 1 450 ? 2.588 -18.784 15.542 1.00 40.81 450 ALA A C 1
ATOM 3625 O O . ALA A 1 450 ? 2.618 -18.206 16.627 1.00 40.81 450 ALA A O 1
ATOM 3626 N N . SER A 1 451 ? 3.142 -19.975 15.328 1.00 36.56 451 SER A N 1
ATOM 3627 C CA . SER A 1 451 ? 3.978 -20.650 16.318 1.00 36.56 451 SER A CA 1
ATOM 3628 C C . SER A 1 451 ? 5.446 -20.284 16.120 1.00 36.56 451 SER A C 1
ATOM 3630 O O . SER A 1 451 ? 5.892 -20.163 14.983 1.00 36.56 451 SER A O 1
ATOM 3632 N N . ALA A 1 452 ? 6.214 -20.204 17.209 1.00 39.41 452 ALA A N 1
ATOM 3633 C CA . ALA A 1 452 ? 7.632 -19.807 17.246 1.00 39.41 452 ALA A CA 1
ATOM 3634 C C . ALA A 1 452 ? 8.619 -20.571 16.319 1.00 39.41 452 ALA A C 1
ATOM 3636 O O . ALA A 1 452 ? 9.797 -20.211 16.271 1.00 39.41 452 ALA A O 1
ATOM 3637 N N . ASP A 1 453 ? 8.183 -21.616 15.607 1.00 40.41 453 ASP A N 1
ATOM 3638 C CA . ASP A 1 453 ? 9.000 -22.356 14.633 1.00 40.41 453 ASP A CA 1
ATOM 3639 C C . ASP A 1 453 ? 8.851 -21.856 13.177 1.00 40.41 453 ASP A C 1
ATOM 3641 O O . ASP A 1 453 ? 9.698 -22.214 12.356 1.00 40.41 453 ASP A O 1
ATOM 3645 N N . ASP A 1 454 ? 7.866 -21.003 12.862 1.00 38.72 454 ASP A N 1
ATOM 3646 C CA . ASP A 1 454 ? 7.707 -20.384 11.539 1.00 38.72 454 ASP A CA 1
ATOM 3647 C C . ASP A 1 454 ? 7.832 -18.858 11.638 1.00 38.72 454 ASP A C 1
ATOM 3649 O O . ASP A 1 454 ? 7.206 -18.201 12.464 1.00 38.72 454 ASP A O 1
ATOM 3653 N N . SER A 1 455 ? 8.670 -18.280 10.778 1.00 37.94 455 SER A N 1
ATOM 3654 C CA . SER A 1 455 ? 8.860 -16.831 10.630 1.00 37.94 455 SER A CA 1
ATOM 3655 C C . SER A 1 455 ? 7.698 -16.145 9.902 1.00 37.94 455 SER A C 1
ATOM 3657 O O . SER A 1 455 ? 7.896 -15.081 9.322 1.00 37.94 455 SER A O 1
ATOM 3659 N N . GLU A 1 456 ? 6.529 -16.777 9.856 1.00 36.28 456 GLU A N 1
ATOM 3660 C CA . GLU A 1 456 ? 5.340 -16.208 9.236 1.00 36.28 456 GLU A CA 1
ATOM 3661 C C . GLU A 1 456 ? 4.634 -15.347 10.276 1.00 36.28 456 GLU A C 1
ATOM 3663 O O . GLU A 1 456 ? 4.202 -15.796 11.335 1.00 36.28 456 GLU A O 1
ATOM 3668 N N . GLU A 1 457 ? 4.659 -14.051 10.002 1.00 39.78 457 GLU A N 1
ATOM 3669 C CA . GLU A 1 457 ? 4.137 -12.996 10.846 1.00 39.78 457 GLU A CA 1
ATOM 3670 C C . GLU A 1 457 ? 2.638 -13.200 11.103 1.00 39.78 457 GLU A C 1
ATOM 3672 O O . GLU A 1 457 ? 1.872 -13.534 10.203 1.00 39.78 457 GLU A O 1
ATOM 3677 N N . VAL A 1 458 ? 2.190 -12.943 12.335 1.00 37.12 458 VAL A N 1
ATOM 3678 C CA . VAL A 1 458 ? 0.757 -12.806 12.629 1.00 37.12 458 VAL A CA 1
ATOM 3679 C C . VAL A 1 458 ? 0.271 -11.492 12.011 1.00 37.12 458 VAL A C 1
ATOM 3681 O O . VAL A 1 458 ? 0.262 -10.447 12.667 1.00 37.12 458 VAL A O 1
ATOM 3684 N N . GLU A 1 459 ? -0.123 -11.519 10.738 1.00 36.84 459 GLU A N 1
ATOM 3685 C CA . GLU A 1 459 ? -0.957 -10.473 10.151 1.00 36.84 459 GLU A CA 1
ATOM 3686 C C . GLU A 1 459 ? -2.419 -10.742 10.524 1.00 36.84 459 GLU A C 1
ATOM 3688 O O . GLU A 1 459 ? -3.032 -11.716 10.099 1.00 36.84 459 GLU A O 1
ATOM 3693 N N . TYR A 1 460 ? -3.018 -9.849 11.315 1.00 41.28 460 TYR A N 1
ATOM 3694 C CA . TYR A 1 460 ? -4.474 -9.806 11.424 1.00 41.28 460 TYR A CA 1
ATOM 3695 C C . TYR A 1 460 ? -5.055 -9.569 10.026 1.00 41.28 460 TYR A C 1
ATOM 3697 O O . TYR A 1 460 ? -4.781 -8.521 9.428 1.00 41.28 460 TYR A O 1
ATOM 3705 N N . SER A 1 461 ? -5.874 -10.504 9.533 1.00 36.94 461 SER A N 1
ATOM 3706 C CA . SER A 1 461 ? -6.620 -10.317 8.290 1.00 36.94 461 SER A CA 1
ATOM 3707 C C . SER A 1 461 ? -7.510 -9.082 8.430 1.00 36.94 461 SER A C 1
ATOM 3709 O O . SER A 1 461 ? -8.462 -9.022 9.217 1.00 36.94 461 SER A O 1
ATOM 3711 N N . ARG A 1 462 ? -7.131 -8.025 7.713 1.00 50.41 462 ARG A N 1
ATOM 3712 C CA . ARG A 1 462 ? -7.925 -6.811 7.585 1.00 50.41 462 ARG A CA 1
ATOM 3713 C C . ARG A 1 462 ? -8.927 -7.070 6.478 1.00 50.41 462 ARG A C 1
ATOM 3715 O O . ARG A 1 462 ? -8.541 -7.256 5.336 1.00 50.41 462 ARG A O 1
ATOM 3722 N N . VAL A 1 463 ? -10.208 -6.977 6.788 1.00 46.03 463 VAL A N 1
ATOM 3723 C CA . VAL A 1 463 ? -11.235 -6.761 5.769 1.00 46.03 463 VAL A CA 1
ATOM 3724 C C . VAL A 1 463 ? -11.277 -5.237 5.528 1.00 46.03 463 VAL A C 1
ATOM 3726 O O . VAL A 1 463 ? -11.688 -4.498 6.432 1.00 46.03 463 VAL A O 1
ATOM 3729 N N . PRO A 1 464 ? -10.756 -4.689 4.408 1.00 48.19 464 PRO A N 1
ATOM 3730 C CA . PRO A 1 464 ? -10.870 -3.264 4.109 1.00 48.19 464 PRO A CA 1
ATOM 3731 C C . PRO A 1 464 ? -12.337 -2.855 3.942 1.00 48.19 464 PRO A C 1
ATOM 3733 O O . PRO A 1 464 ? -12.990 -3.315 3.018 1.00 48.19 464 PRO A O 1
ATOM 3736 N N . MET A 1 465 ? -12.836 -1.927 4.772 1.00 58.44 465 MET A N 1
ATOM 3737 C CA . MET A 1 465 ? -14.132 -1.271 4.518 1.00 58.44 465 MET A CA 1
ATOM 3738 C C . MET A 1 465 ? -14.031 0.210 4.159 1.00 58.44 465 MET A C 1
ATOM 3740 O O . MET A 1 465 ? -14.844 1.052 4.545 1.00 58.44 465 MET A O 1
ATOM 3744 N N . TYR A 1 466 ? -12.990 0.581 3.430 1.00 49.66 466 TYR A N 1
ATOM 3745 C CA . TYR A 1 466 ? -12.809 1.976 3.068 1.00 49.66 466 TYR A CA 1
ATOM 3746 C C . TYR A 1 466 ? -13.783 2.430 1.970 1.00 49.66 466 TYR A C 1
ATOM 3748 O O . TYR A 1 466 ? -14.061 3.624 1.880 1.00 49.66 466 TYR A O 1
ATOM 3756 N N . THR A 1 467 ? -14.321 1.536 1.137 1.00 49.75 467 THR A N 1
ATOM 3757 C CA . THR A 1 467 ? -15.176 1.915 -0.001 1.00 49.75 467 THR A CA 1
ATOM 3758 C C . THR A 1 467 ? -16.531 2.433 0.481 1.00 49.75 467 THR A C 1
ATOM 3760 O O . THR A 1 467 ? -16.966 3.514 0.070 1.00 49.75 467 THR A O 1
ATOM 3763 N N . LEU A 1 468 ? -17.167 1.730 1.428 1.00 49.19 468 LEU A N 1
ATOM 3764 C CA . LEU A 1 468 ? -18.426 2.171 2.039 1.00 49.19 468 LEU A CA 1
ATOM 3765 C C . LEU A 1 468 ? -18.235 3.468 2.842 1.00 49.19 468 LEU A C 1
ATOM 3767 O O . LEU A 1 468 ? -19.002 4.418 2.682 1.00 49.19 468 LEU A O 1
ATOM 3771 N N . ILE A 1 469 ? -17.179 3.547 3.655 1.00 51.12 469 ILE A N 1
ATOM 3772 C CA . ILE A 1 469 ? -16.887 4.727 4.484 1.00 51.12 469 ILE A CA 1
ATOM 3773 C C . ILE A 1 469 ? -16.654 5.955 3.606 1.00 51.12 469 ILE A C 1
ATOM 3775 O O . ILE A 1 469 ? -17.219 7.021 3.863 1.00 51.12 469 ILE A O 1
ATOM 3779 N N . ASN A 1 470 ? -15.897 5.811 2.517 1.00 48.44 470 ASN A N 1
ATOM 3780 C CA . ASN A 1 470 ? -15.700 6.905 1.579 1.00 48.44 470 ASN A CA 1
ATOM 3781 C C . ASN A 1 470 ? -17.000 7.307 0.898 1.00 48.44 470 ASN A C 1
ATOM 3783 O O . ASN A 1 470 ? -17.282 8.507 0.843 1.00 48.44 470 ASN A O 1
ATOM 3787 N N . ALA A 1 471 ? -17.813 6.349 0.438 1.00 46.31 471 ALA A N 1
ATOM 3788 C CA . ALA A 1 471 ? -19.121 6.607 -0.166 1.00 46.31 471 ALA A CA 1
ATOM 3789 C C . ALA A 1 471 ? -20.025 7.451 0.746 1.00 46.31 471 ALA A C 1
ATOM 3791 O O . ALA A 1 471 ? -20.686 8.384 0.276 1.00 46.31 471 ALA A O 1
ATOM 3792 N N . VAL A 1 472 ? -20.005 7.181 2.053 1.00 49.16 472 VAL A N 1
ATOM 3793 C CA . VAL A 1 472 ? -20.775 7.940 3.041 1.00 49.16 472 VAL A CA 1
ATOM 3794 C C . VAL A 1 472 ? -20.140 9.309 3.323 1.00 49.16 472 VAL A C 1
ATOM 3796 O O . VAL A 1 472 ? -20.826 10.333 3.245 1.00 49.16 472 VAL A O 1
ATOM 3799 N N . MET A 1 473 ? -18.816 9.379 3.501 1.00 46.50 473 MET A N 1
ATOM 3800 C CA . MET A 1 473 ? -18.086 10.645 3.679 1.00 46.50 473 MET A CA 1
ATOM 3801 C C . MET A 1 473 ? -18.252 11.606 2.488 1.00 46.50 473 MET A C 1
ATOM 3803 O O . MET A 1 473 ? -18.274 12.825 2.662 1.00 46.50 473 MET A O 1
ATOM 3807 N N . ARG A 1 474 ? -18.439 11.092 1.267 1.00 47.19 474 ARG A N 1
ATOM 3808 C CA . ARG A 1 474 ? -18.697 11.883 0.045 1.00 47.19 474 ARG A CA 1
ATOM 3809 C C . ARG A 1 474 ? -20.044 12.573 0.011 1.00 47.19 474 ARG A C 1
ATOM 3811 O O . ARG A 1 474 ? -20.176 13.602 -0.655 1.00 47.19 474 ARG A O 1
ATOM 3818 N N . ASN A 1 475 ? -21.030 12.029 0.716 1.00 51.16 475 ASN A N 1
ATOM 3819 C CA . ASN A 1 475 ? -22.305 12.708 0.920 1.00 51.16 475 ASN A CA 1
ATOM 3820 C C . ASN A 1 475 ? -22.177 13.851 1.940 1.00 51.16 475 ASN A C 1
ATOM 3822 O O . ASN A 1 475 ? -23.119 14.625 2.111 1.00 51.16 475 ASN A O 1
ATOM 3826 N N . ASN A 1 476 ? -20.979 14.021 2.521 1.00 51.44 476 ASN A N 1
ATOM 3827 C CA . ASN A 1 476 ? -20.614 15.056 3.478 1.00 51.44 476 ASN A CA 1
ATOM 3828 C C . ASN A 1 476 ? -21.499 15.017 4.734 1.00 51.44 476 ASN A C 1
ATOM 3830 O O . ASN A 1 476 ? -21.751 16.058 5.347 1.00 51.44 476 ASN A O 1
ATOM 3834 N N . ASP A 1 477 ? -21.970 13.815 5.080 1.00 62.75 477 ASP A N 1
ATOM 3835 C CA . ASP A 1 477 ? -22.706 13.521 6.301 1.00 62.75 477 ASP A CA 1
ATOM 3836 C C . ASP A 1 477 ? -21.815 12.682 7.222 1.00 62.75 477 ASP A C 1
ATOM 3838 O O . ASP A 1 477 ? -21.593 11.490 7.013 1.00 62.75 477 ASP A O 1
ATOM 3842 N N . LEU A 1 478 ? -21.212 13.363 8.196 1.00 61.25 478 LEU A N 1
ATOM 3843 C CA . LEU A 1 478 ? -20.295 12.750 9.151 1.00 61.25 478 LEU A CA 1
ATOM 3844 C C . LEU A 1 478 ? -21.032 11.776 10.082 1.00 61.25 478 LE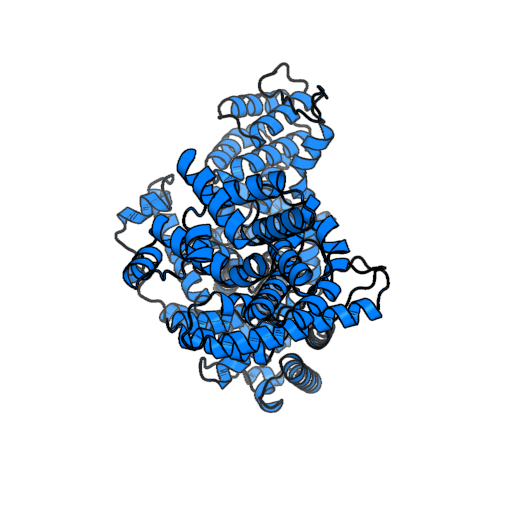U A C 1
ATOM 3846 O O . LEU A 1 478 ? -20.451 10.761 10.453 1.00 61.25 478 LEU A O 1
ATOM 3850 N N . ASP A 1 479 ? -22.295 12.062 10.427 1.00 66.50 479 ASP A N 1
ATOM 3851 C CA . ASP A 1 479 ? -23.080 11.222 11.336 1.00 66.50 479 ASP A CA 1
ATOM 3852 C C . ASP A 1 479 ? -23.403 9.871 10.658 1.00 66.50 479 ASP A C 1
ATOM 3854 O O . ASP A 1 479 ? -23.185 8.827 11.270 1.00 66.50 479 ASP A O 1
ATOM 3858 N N . ASP A 1 480 ? -23.785 9.872 9.372 1.00 65.00 480 ASP A N 1
ATOM 3859 C CA . ASP A 1 480 ? -23.986 8.634 8.597 1.00 65.00 480 ASP A CA 1
ATOM 3860 C C . ASP A 1 480 ? -22.681 7.818 8.477 1.00 65.00 480 ASP A C 1
ATOM 3862 O O . ASP A 1 480 ? -22.705 6.587 8.511 1.00 65.00 480 ASP A O 1
ATOM 3866 N N . ALA A 1 481 ? -21.524 8.484 8.329 1.00 60.69 481 ALA A N 1
ATOM 3867 C CA . ALA A 1 481 ? -20.231 7.800 8.200 1.00 60.69 481 ALA A CA 1
ATOM 3868 C C . ALA A 1 481 ? -19.855 7.098 9.507 1.00 60.69 481 ALA A C 1
ATOM 3870 O O . ALA A 1 481 ? -19.405 5.957 9.493 1.00 60.69 481 ALA A O 1
ATOM 3871 N N . ILE A 1 482 ? -20.099 7.760 10.638 1.00 66.62 482 ILE A N 1
ATOM 3872 C CA . ILE A 1 482 ? -19.909 7.180 11.966 1.00 66.62 482 ILE A CA 1
ATOM 3873 C C . ILE A 1 482 ? -20.854 5.992 12.185 1.00 66.62 482 ILE A C 1
ATOM 3875 O O . ILE A 1 482 ? -20.415 4.975 12.713 1.00 66.62 482 ILE A O 1
ATOM 3879 N N . GLU A 1 483 ? -22.123 6.085 11.771 1.00 69.00 483 GLU A N 1
ATOM 3880 C CA . GLU A 1 483 ? -23.075 4.967 11.870 1.00 69.00 483 GLU A CA 1
ATOM 3881 C C . GLU A 1 483 ? -22.641 3.763 11.022 1.00 69.00 483 GLU A C 1
ATOM 3883 O O . GLU A 1 483 ? -22.710 2.630 11.499 1.00 69.00 483 GLU A O 1
ATOM 3888 N N . ALA A 1 484 ? -22.130 3.996 9.810 1.00 63.97 484 ALA A N 1
ATOM 3889 C CA . ALA A 1 484 ? -21.602 2.938 8.951 1.00 63.97 484 ALA A CA 1
ATOM 3890 C C . ALA A 1 484 ? -20.366 2.256 9.563 1.00 63.97 484 ALA A C 1
ATOM 3892 O O . ALA A 1 484 ? -20.306 1.028 9.607 1.00 63.97 484 ALA A O 1
ATOM 3893 N N . ILE A 1 485 ? -19.414 3.034 10.094 1.00 64.81 485 ILE A N 1
ATOM 3894 C CA . ILE A 1 485 ? -18.223 2.485 10.761 1.00 64.81 485 ILE A CA 1
ATOM 3895 C C . ILE A 1 485 ? -18.619 1.709 12.029 1.00 64.81 485 ILE A C 1
ATOM 3897 O O . ILE A 1 485 ? -18.099 0.626 12.276 1.00 64.81 485 ILE A O 1
ATOM 3901 N N . ALA A 1 486 ? -19.565 2.218 12.822 1.00 68.94 486 ALA A N 1
ATOM 3902 C CA . ALA A 1 486 ? -20.050 1.547 14.030 1.00 68.94 486 ALA A CA 1
ATOM 3903 C C . ALA A 1 486 ? -20.732 0.202 13.721 1.00 68.94 486 ALA A C 1
ATOM 3905 O O . ALA A 1 486 ? -20.412 -0.809 14.345 1.00 68.94 486 ALA A O 1
ATOM 3906 N N . ALA A 1 487 ? -21.616 0.170 12.718 1.00 67.44 487 ALA A N 1
ATOM 3907 C CA . ALA A 1 487 ? -22.257 -1.062 12.258 1.00 67.44 487 ALA A CA 1
ATOM 3908 C C . ALA A 1 487 ? -21.237 -2.081 11.723 1.00 67.44 487 ALA A C 1
ATOM 3910 O O . ALA A 1 487 ? -21.396 -3.286 11.917 1.00 67.44 487 ALA A O 1
ATOM 3911 N N . TYR A 1 488 ? -20.167 -1.599 11.088 1.00 65.12 488 TYR A N 1
ATOM 3912 C CA . TYR A 1 488 ? -19.065 -2.442 10.644 1.00 65.12 488 TYR A CA 1
ATOM 3913 C C . TYR A 1 488 ? -18.297 -3.059 11.816 1.00 65.12 488 TYR A C 1
ATOM 3915 O O . TYR A 1 488 ? -18.078 -4.269 11.843 1.00 65.12 488 TYR A O 1
ATOM 3923 N N . CYS A 1 489 ? -17.946 -2.259 12.823 1.00 66.00 489 CYS A N 1
ATOM 3924 C CA . CYS A 1 489 ? -17.273 -2.737 14.028 1.00 66.00 489 CYS A CA 1
ATOM 3925 C C . CYS A 1 489 ? -18.100 -3.766 14.820 1.00 66.00 489 CYS A C 1
ATOM 3927 O O . CYS A 1 489 ? -17.522 -4.656 15.438 1.00 66.00 489 CYS A O 1
ATOM 3929 N N . ASP A 1 490 ? -19.435 -3.688 14.780 1.00 65.50 490 ASP A N 1
ATOM 3930 C CA . ASP A 1 490 ? -20.311 -4.717 15.365 1.00 65.50 490 ASP A CA 1
ATOM 3931 C C . ASP A 1 490 ? -20.212 -6.067 14.646 1.00 65.50 490 ASP A C 1
ATOM 3933 O O . ASP A 1 490 ? -20.445 -7.118 15.248 1.00 65.50 490 ASP A O 1
ATOM 3937 N N . ARG A 1 491 ? -19.888 -6.042 13.353 1.00 60.31 491 ARG A N 1
ATOM 3938 C CA . ARG A 1 491 ? -19.846 -7.227 12.498 1.00 60.31 491 ARG A CA 1
ATOM 3939 C C . ARG A 1 491 ? -18.452 -7.840 12.405 1.00 60.31 491 ARG A C 1
ATOM 3941 O O . ARG A 1 491 ? -18.335 -9.061 12.412 1.00 60.31 491 ARG A O 1
ATOM 3948 N N . TYR A 1 492 ? -17.415 -7.004 12.396 1.00 59.66 492 TYR A N 1
ATOM 3949 C CA . TYR A 1 492 ? -16.006 -7.394 12.309 1.00 59.66 492 TYR A CA 1
ATOM 3950 C C . TYR A 1 492 ? -15.258 -6.936 13.561 1.00 59.66 492 TYR A C 1
ATOM 3952 O O . TYR A 1 492 ? -14.528 -5.944 13.576 1.00 59.66 492 TYR A O 1
ATOM 3960 N N . ILE A 1 493 ? -15.468 -7.693 14.635 1.00 54.75 493 ILE A N 1
ATOM 3961 C CA . ILE A 1 493 ? -15.118 -7.324 16.014 1.00 54.75 493 ILE A CA 1
ATOM 3962 C C . ILE A 1 493 ? -13.608 -7.209 16.303 1.00 54.75 493 ILE A C 1
ATOM 3964 O O . ILE A 1 493 ? -13.233 -6.719 17.365 1.00 54.75 493 ILE A O 1
ATOM 3968 N N . PHE A 1 494 ? -12.745 -7.626 15.369 1.00 56.12 494 PHE A N 1
ATOM 3969 C CA . PHE A 1 494 ? -11.281 -7.528 15.473 1.00 56.12 494 PHE A CA 1
ATOM 3970 C C . PHE A 1 494 ? -10.677 -6.389 14.632 1.00 56.12 494 PHE A C 1
ATOM 3972 O O . PHE A 1 494 ? -9.462 -6.313 14.469 1.00 56.12 494 PHE A O 1
ATOM 3979 N N . ASN A 1 495 ? -11.495 -5.473 14.098 1.00 63.16 495 ASN A N 1
ATOM 3980 C CA . ASN A 1 495 ? -10.992 -4.359 13.296 1.00 63.16 495 ASN A CA 1
ATOM 3981 C C . ASN A 1 495 ? -10.710 -3.101 14.141 1.00 63.16 495 ASN A C 1
ATOM 3983 O O . ASN A 1 495 ? -11.535 -2.191 14.271 1.00 63.16 495 ASN A O 1
ATOM 3987 N N . PHE A 1 496 ? -9.515 -3.062 14.731 1.00 67.00 496 PHE A N 1
ATOM 3988 C CA . PHE A 1 496 ? -9.114 -2.021 15.682 1.00 67.00 496 PHE A CA 1
ATOM 3989 C C . PHE A 1 496 ? -8.847 -0.654 15.038 1.00 67.00 496 PHE A C 1
ATOM 3991 O O . PHE A 1 496 ? -9.098 0.368 15.675 1.00 67.00 496 PHE A O 1
ATOM 3998 N N . GLU A 1 497 ? -8.427 -0.614 13.770 1.00 67.38 497 GLU A N 1
ATOM 3999 C CA . GLU A 1 497 ? -8.204 0.635 13.026 1.00 67.38 497 GLU A CA 1
ATOM 4000 C C . GLU A 1 497 ? -9.485 1.480 12.951 1.00 67.38 497 GLU A C 1
ATOM 4002 O O . GLU A 1 497 ? -9.467 2.693 13.188 1.00 67.38 497 GLU A O 1
ATOM 4007 N N . PHE A 1 498 ? -10.627 0.846 12.669 1.00 68.50 498 PHE A N 1
ATOM 4008 C CA . PHE A 1 498 ? -11.903 1.553 12.572 1.00 68.50 498 PHE A CA 1
ATOM 4009 C C . PHE A 1 498 ? -12.447 1.987 13.931 1.00 68.50 498 PHE A C 1
ATOM 4011 O O . PHE A 1 498 ? -12.991 3.088 14.033 1.00 68.50 498 PHE A O 1
ATOM 4018 N N . ILE A 1 499 ? -12.233 1.203 14.993 1.00 72.50 499 ILE A N 1
ATOM 4019 C CA . ILE A 1 499 ? -12.552 1.646 16.359 1.00 72.50 499 ILE A CA 1
ATOM 4020 C C . ILE A 1 499 ? -11.699 2.859 16.741 1.00 72.50 499 ILE A C 1
ATOM 4022 O O . ILE A 1 499 ? -12.234 3.854 17.233 1.00 72.50 499 ILE A O 1
ATOM 4026 N N . ASN A 1 500 ? -10.391 2.820 16.475 1.00 69.50 500 ASN A N 1
ATOM 4027 C CA . ASN A 1 500 ? -9.506 3.958 16.714 1.00 69.50 500 ASN A CA 1
ATOM 4028 C C . ASN A 1 500 ? -9.978 5.177 15.916 1.00 69.50 500 ASN A C 1
ATOM 4030 O O . ASN A 1 500 ? -10.113 6.266 16.470 1.00 69.50 500 ASN A O 1
ATOM 4034 N N . THR A 1 501 ? -10.343 4.988 14.649 1.00 70.75 501 THR A N 1
ATOM 4035 C CA . THR A 1 501 ? -10.907 6.044 13.800 1.00 70.75 501 THR A CA 1
ATOM 4036 C C . THR A 1 501 ? -12.187 6.643 14.395 1.00 70.75 501 THR A C 1
ATOM 4038 O O . THR A 1 501 ? -12.294 7.868 14.482 1.00 70.75 501 THR A O 1
ATOM 4041 N N . LEU A 1 502 ? -13.126 5.817 14.877 1.00 72.00 502 LEU A N 1
ATOM 4042 C CA . LEU A 1 502 ? -14.345 6.277 15.557 1.00 72.00 502 LEU A CA 1
ATOM 4043 C C . LEU A 1 502 ? -14.037 7.151 16.777 1.00 72.00 502 LEU A C 1
ATOM 4045 O O . LEU A 1 502 ? -14.732 8.140 17.006 1.00 72.00 502 LEU A O 1
ATOM 4049 N N . LEU A 1 503 ? -12.994 6.818 17.543 1.00 70.56 503 LEU A N 1
ATOM 4050 C CA . LEU A 1 503 ? -12.591 7.576 18.733 1.00 70.56 503 LEU A CA 1
ATOM 4051 C C . LEU A 1 503 ? -12.042 8.969 18.402 1.00 70.56 503 LEU A C 1
ATOM 4053 O O . LEU A 1 503 ? -12.127 9.867 19.241 1.00 70.56 503 LEU A O 1
ATOM 4057 N N . TYR A 1 504 ? -11.507 9.165 17.194 1.00 70.00 504 TYR A N 1
ATOM 4058 C CA . TYR A 1 504 ? -10.996 10.458 16.730 1.00 70.00 504 TYR A CA 1
ATOM 4059 C C . TYR A 1 504 ? -12.031 11.288 15.956 1.00 70.00 504 TYR A C 1
ATOM 4061 O O . TYR A 1 504 ? -11.819 12.485 15.743 1.00 70.00 504 TYR A O 1
ATOM 4069 N N . MET A 1 505 ? -13.152 10.693 15.537 1.00 64.88 505 MET A N 1
ATOM 4070 C CA . MET A 1 505 ? -14.198 11.403 14.801 1.00 64.88 505 MET A CA 1
ATOM 4071 C C . MET A 1 505 ? -15.123 12.198 15.742 1.00 64.88 505 MET A C 1
ATOM 4073 O O . MET A 1 505 ? -15.653 11.651 16.709 1.00 64.88 505 MET A O 1
ATOM 4077 N N . PRO A 1 506 ? -15.395 13.488 15.460 1.00 64.69 506 PRO A N 1
ATOM 4078 C CA . PRO A 1 506 ? -16.337 14.263 16.257 1.00 64.69 506 PRO A CA 1
ATOM 4079 C C . PRO A 1 506 ? -17.773 13.782 15.996 1.00 64.69 506 PRO A C 1
ATOM 4081 O O . PRO A 1 506 ? -18.339 14.053 14.940 1.00 64.69 506 PRO A O 1
ATOM 4084 N N . THR A 1 507 ? -18.370 13.090 16.972 1.00 66.94 507 THR A N 1
ATOM 4085 C CA . THR A 1 507 ? -19.717 12.503 16.867 1.00 66.94 507 THR A CA 1
ATOM 4086 C C . THR A 1 507 ? -20.700 13.047 17.904 1.00 66.94 507 THR A C 1
ATOM 4088 O O . THR A 1 507 ? -20.335 13.394 19.029 1.00 66.94 507 THR A O 1
ATOM 4091 N N . LYS A 1 508 ? -21.993 13.067 17.552 1.00 68.56 508 LYS A N 1
ATOM 4092 C CA . LYS A 1 508 ? -23.086 13.273 18.520 1.00 68.56 508 LYS A CA 1
ATOM 4093 C C . LYS A 1 508 ? -23.403 12.018 19.341 1.00 68.56 508 LYS A C 1
ATOM 4095 O O . LYS A 1 508 ? -24.083 12.134 20.359 1.00 68.56 508 LYS A O 1
ATOM 4100 N N . ASN A 1 509 ? -22.929 10.845 18.919 1.00 73.94 509 ASN A N 1
ATOM 4101 C CA . ASN A 1 509 ? -23.169 9.552 19.561 1.00 73.94 509 ASN A CA 1
ATOM 4102 C C . ASN A 1 509 ? -21.908 9.014 20.266 1.00 73.94 509 ASN A C 1
ATOM 4104 O O . ASN A 1 509 ? -21.511 7.865 20.073 1.00 73.94 509 ASN A O 1
ATOM 4108 N N . MET A 1 510 ? -21.268 9.846 21.098 1.00 78.56 510 MET A N 1
ATOM 4109 C CA . MET A 1 510 ? -20.088 9.421 21.868 1.00 78.56 510 MET A CA 1
ATOM 4110 C C . MET A 1 510 ? -20.392 8.229 22.785 1.00 78.56 510 MET A C 1
ATOM 4112 O O . MET A 1 510 ? -19.526 7.386 22.987 1.00 78.56 510 MET A O 1
ATOM 4116 N N . ASP A 1 511 ? -21.618 8.122 23.305 1.00 79.44 511 ASP A N 1
ATOM 4117 C CA . ASP A 1 511 ? -22.023 6.992 24.148 1.00 79.44 511 ASP A CA 1
ATOM 4118 C C . ASP A 1 511 ? -21.966 5.656 23.388 1.00 79.44 511 ASP A C 1
ATOM 4120 O O . ASP A 1 511 ? -21.497 4.665 23.946 1.00 79.44 511 ASP A O 1
ATOM 4124 N N . GLY A 1 512 ? -22.400 5.627 22.120 1.00 78.19 512 GLY A N 1
ATOM 4125 C CA . GLY A 1 512 ? -22.296 4.447 21.257 1.00 78.19 512 GLY A CA 1
ATOM 4126 C C . GLY A 1 512 ? -20.843 4.084 20.954 1.00 78.19 512 GLY A C 1
ATOM 4127 O O . GLY A 1 512 ? -20.437 2.947 21.175 1.00 78.19 512 GLY A O 1
ATOM 4128 N N . VAL A 1 513 ? -20.020 5.064 20.566 1.00 76.69 513 VAL A N 1
ATOM 4129 C CA . VAL A 1 513 ? -18.579 4.852 20.319 1.00 76.69 513 VAL A CA 1
ATOM 4130 C C . VAL A 1 513 ? -17.873 4.292 21.559 1.00 76.69 513 VAL A C 1
ATOM 4132 O O . VAL A 1 513 ? -17.092 3.347 21.463 1.00 76.69 513 VAL A O 1
ATOM 4135 N N . MET A 1 514 ? -18.194 4.810 22.748 1.00 84.50 514 MET A N 1
ATOM 4136 C CA . MET A 1 514 ? -17.633 4.309 24.006 1.00 84.50 514 MET A CA 1
ATOM 4137 C C . MET A 1 514 ? -18.079 2.876 24.324 1.00 84.50 514 MET A C 1
ATOM 4139 O O . MET A 1 514 ? -17.315 2.139 24.943 1.00 84.50 514 MET A O 1
ATOM 4143 N N . GLN A 1 515 ? -19.277 2.452 23.907 1.00 84.75 515 GLN A N 1
ATOM 4144 C CA . GLN A 1 515 ? -19.706 1.055 24.043 1.00 84.75 515 GLN A CA 1
ATOM 4145 C C . GLN A 1 515 ? -18.887 0.121 23.147 1.00 84.75 515 GLN A C 1
ATOM 4147 O O . GLN A 1 515 ? -18.441 -0.917 23.636 1.00 84.75 515 GLN A O 1
ATOM 4152 N N . HIS A 1 516 ? -18.620 0.505 21.894 1.00 79.56 516 HIS A N 1
ATOM 4153 C CA . HIS A 1 516 ? -17.756 -0.286 21.012 1.00 79.56 516 HIS A CA 1
ATOM 4154 C C . HIS A 1 516 ? -16.314 -0.350 21.523 1.00 79.56 516 HIS A C 1
ATOM 4156 O O . HIS A 1 516 ? -15.714 -1.421 21.471 1.00 79.56 516 HIS A O 1
ATOM 4162 N N . LEU A 1 517 ? -15.769 0.747 22.070 1.00 84.31 517 LEU A N 1
ATOM 4163 C CA . LEU A 1 517 ? -14.448 0.738 22.713 1.00 84.31 517 LEU A CA 1
ATOM 4164 C C . LEU A 1 517 ? -14.401 -0.253 23.879 1.00 84.31 517 LEU A C 1
ATOM 4166 O O . LEU A 1 517 ? -13.467 -1.040 23.964 1.00 84.31 517 LEU A O 1
ATOM 4170 N N . LEU A 1 518 ? -15.392 -0.223 24.777 1.00 86.62 518 LEU A N 1
ATOM 4171 C CA . LEU A 1 518 ? -15.429 -1.138 25.923 1.00 86.62 518 LEU A CA 1
ATOM 4172 C C . LEU A 1 518 ? -15.513 -2.602 25.474 1.00 86.62 518 LEU A C 1
ATOM 4174 O O . LEU A 1 518 ? -14.833 -3.448 26.041 1.00 86.62 518 LEU A O 1
ATOM 4178 N N . PHE A 1 519 ? -16.331 -2.896 24.462 1.00 83.50 519 PHE A N 1
ATOM 4179 C CA . PHE A 1 519 ? -16.464 -4.247 23.920 1.00 83.50 519 PHE A CA 1
ATOM 4180 C C . PHE A 1 519 ? -15.175 -4.721 23.231 1.00 83.50 519 PHE A C 1
ATOM 4182 O O . PHE A 1 519 ? -14.654 -5.780 23.568 1.00 83.50 519 PHE A O 1
ATOM 4189 N N . SER A 1 520 ? -14.637 -3.917 22.312 1.00 78.44 520 SER A N 1
ATOM 4190 C CA . SER A 1 520 ? -13.446 -4.269 21.526 1.00 78.44 520 SER A CA 1
ATOM 4191 C C . SER A 1 520 ? -12.194 -4.331 22.396 1.00 78.44 520 SER A C 1
ATOM 4193 O O . SER A 1 520 ? -11.358 -5.205 22.207 1.00 78.44 520 SER A O 1
ATOM 4195 N N . GLY A 1 521 ? -12.073 -3.429 23.374 1.00 82.94 521 GLY A N 1
ATOM 4196 C CA . GLY A 1 521 ? -10.969 -3.414 24.328 1.00 82.94 521 GLY A CA 1
ATOM 4197 C C . GLY A 1 521 ? -10.957 -4.637 25.245 1.00 82.94 521 GLY A C 1
ATOM 4198 O O . GLY A 1 521 ? -9.891 -5.201 25.477 1.00 82.94 521 GLY A O 1
ATOM 4199 N N . GLU A 1 522 ? -12.124 -5.088 25.718 1.00 84.94 522 GLU A N 1
ATOM 4200 C CA . GLU A 1 522 ? -12.226 -6.325 26.506 1.00 84.94 522 GLU A CA 1
ATOM 4201 C C . GLU A 1 522 ? -11.862 -7.550 25.662 1.00 84.94 522 GLU A C 1
ATOM 4203 O O . GLU A 1 522 ? -11.050 -8.367 26.083 1.00 84.94 522 GLU A O 1
ATOM 4208 N N . MET A 1 523 ? -12.392 -7.634 24.438 1.00 77.69 523 MET A N 1
ATOM 4209 C CA . MET A 1 523 ? -12.057 -8.703 23.491 1.00 77.69 523 MET A CA 1
ATOM 4210 C C . MET A 1 523 ? -10.556 -8.748 23.180 1.00 77.69 523 MET A C 1
ATOM 4212 O O . MET A 1 523 ? -9.961 -9.821 23.173 1.00 77.69 523 MET A O 1
ATOM 4216 N N . ALA A 1 524 ? -9.938 -7.590 22.941 1.00 76.12 524 ALA A N 1
ATOM 4217 C CA . ALA A 1 524 ? -8.512 -7.468 22.660 1.00 76.12 524 ALA A CA 1
ATOM 4218 C C . ALA A 1 524 ? -7.638 -7.891 23.853 1.00 76.12 524 ALA A C 1
ATOM 4220 O O . ALA A 1 524 ? -6.575 -8.479 23.650 1.00 76.12 524 ALA A O 1
ATOM 4221 N N . ALA A 1 525 ? -8.074 -7.606 25.083 1.00 79.25 525 ALA A N 1
ATOM 4222 C CA . ALA A 1 525 ? -7.384 -8.033 26.296 1.00 79.25 525 ALA A CA 1
ATOM 4223 C C . ALA A 1 525 ? -7.516 -9.548 26.527 1.00 79.25 525 ALA A C 1
ATOM 4225 O O . ALA A 1 525 ? -6.513 -10.221 26.753 1.00 79.25 525 ALA A O 1
ATOM 4226 N N . ASP A 1 526 ? -8.733 -10.088 26.407 1.00 75.25 526 ASP A N 1
ATOM 4227 C CA . ASP A 1 526 ? -9.011 -11.521 26.574 1.00 75.25 526 ASP A CA 1
ATOM 4228 C C . ASP A 1 526 ? -8.283 -12.372 25.519 1.00 75.25 526 ASP A C 1
ATOM 4230 O O . ASP A 1 526 ? -7.829 -13.477 25.803 1.00 75.25 526 ASP A O 1
ATOM 4234 N N . PHE A 1 527 ? -8.117 -11.839 24.308 1.00 69.81 527 PHE A N 1
ATOM 4235 C CA . PHE A 1 527 ? -7.361 -12.489 23.243 1.00 69.81 527 PHE A CA 1
ATOM 4236 C C . PHE A 1 527 ? -5.891 -12.728 23.620 1.00 69.81 527 PHE A C 1
ATOM 4238 O O . PHE A 1 527 ? -5.378 -13.815 23.375 1.00 69.81 527 PHE A O 1
ATOM 4245 N N . ILE A 1 528 ? -5.217 -11.759 24.253 1.00 67.00 528 ILE A N 1
ATOM 4246 C CA . ILE A 1 528 ? -3.826 -11.938 24.708 1.00 67.00 528 ILE A CA 1
ATOM 4247 C C . ILE A 1 528 ? -3.733 -12.947 25.857 1.00 67.00 528 ILE A C 1
ATOM 4249 O O . ILE A 1 528 ? -2.804 -13.757 25.873 1.00 67.00 528 ILE A O 1
ATOM 4253 N N . ASP A 1 529 ? -4.708 -12.953 26.772 1.00 64.31 529 ASP A N 1
ATOM 4254 C CA . ASP A 1 529 ? -4.794 -13.970 27.829 1.00 64.31 529 ASP A CA 1
ATOM 4255 C C . ASP A 1 529 ? -4.880 -15.393 27.222 1.00 64.31 529 ASP A C 1
ATOM 4257 O O . ASP A 1 529 ? -4.193 -16.310 27.677 1.00 64.31 529 ASP A O 1
ATOM 4261 N N . ASP A 1 530 ? -5.649 -15.575 26.142 1.00 61.88 530 ASP A N 1
ATOM 4262 C CA . ASP A 1 530 ? -5.789 -16.861 25.441 1.00 61.88 530 ASP A CA 1
ATOM 4263 C C . ASP A 1 530 ? -4.511 -17.311 24.696 1.00 61.88 530 ASP A C 1
ATOM 4265 O O . ASP A 1 530 ? -4.290 -18.516 24.536 1.00 61.88 530 ASP A O 1
ATOM 4269 N N . VAL A 1 531 ? -3.670 -16.377 24.236 1.00 59.78 531 VAL A N 1
ATOM 4270 C CA . VAL A 1 531 ? -2.361 -16.658 23.602 1.00 59.78 531 VAL A CA 1
ATOM 4271 C C . VAL A 1 531 ? -1.331 -17.083 24.632 1.00 59.78 531 VAL A C 1
ATOM 4273 O O . VAL A 1 531 ? -0.624 -18.072 24.432 1.00 59.78 531 VAL A O 1
ATOM 4276 N N . ALA A 1 532 ? -1.291 -16.363 25.753 1.00 57.41 532 ALA A N 1
ATOM 4277 C CA . ALA A 1 532 ? -0.406 -16.631 26.880 1.00 57.41 532 ALA A CA 1
ATOM 4278 C C . ALA A 1 532 ? -0.545 -18.065 27.412 1.00 57.41 532 ALA A C 1
ATOM 4280 O O . ALA A 1 532 ? 0.426 -18.674 27.858 1.00 57.41 532 ALA A O 1
ATOM 4281 N N . ASP A 1 533 ? -1.759 -18.614 27.350 1.00 55.66 533 ASP A N 1
ATOM 4282 C CA . ASP A 1 533 ? -2.065 -19.979 27.776 1.00 55.66 533 ASP A CA 1
ATOM 4283 C C . ASP A 1 533 ? -1.636 -21.057 26.754 1.00 55.66 533 ASP A C 1
ATOM 4285 O O . ASP A 1 533 ? -1.623 -22.250 27.088 1.00 55.66 533 ASP A O 1
ATOM 4289 N N . ARG A 1 534 ? -1.309 -20.675 25.510 1.00 55.69 534 ARG A N 1
ATOM 4290 C CA . ARG A 1 534 ? -0.992 -21.594 24.402 1.00 55.69 534 ARG A CA 1
ATOM 4291 C C . ARG A 1 534 ? 0.494 -21.657 24.062 1.00 55.69 534 ARG A C 1
ATOM 4293 O O . ARG A 1 534 ? 0.956 -22.748 23.721 1.00 55.69 534 ARG A O 1
ATOM 4300 N N . GLU A 1 535 ? 1.229 -20.551 24.173 1.00 53.62 535 GLU A N 1
ATOM 4301 C CA . GLU A 1 535 ? 2.633 -20.471 23.753 1.00 53.62 535 GLU A CA 1
ATOM 4302 C C . GLU A 1 535 ? 3.540 -19.881 24.842 1.00 53.62 535 GLU A C 1
ATOM 4304 O O . GLU A 1 535 ? 3.370 -18.745 25.271 1.00 53.62 535 GLU A O 1
ATOM 4309 N N . ASP A 1 536 ? 4.539 -20.660 25.278 1.00 51.50 536 ASP A N 1
ATOM 4310 C CA . ASP A 1 536 ? 5.452 -20.289 26.373 1.00 51.50 536 ASP A CA 1
ATOM 4311 C C . ASP A 1 536 ? 6.423 -19.131 26.003 1.00 51.50 536 ASP A C 1
ATOM 4313 O O . ASP A 1 536 ? 7.076 -18.586 26.897 1.00 51.50 536 ASP A O 1
ATOM 4317 N N . GLU A 1 537 ? 6.545 -18.751 24.717 1.00 53.97 537 GLU A N 1
ATOM 4318 C CA . GLU A 1 537 ? 7.491 -17.733 24.205 1.00 53.97 537 GLU A CA 1
ATOM 4319 C C . GLU A 1 537 ? 6.907 -16.886 23.039 1.00 53.97 537 GLU A C 1
ATOM 4321 O O . GLU A 1 537 ? 7.447 -16.891 21.936 1.00 53.97 537 GLU A O 1
ATOM 4326 N N . ALA A 1 538 ? 5.816 -16.142 23.266 1.00 59.53 538 ALA A N 1
ATOM 4327 C CA . ALA A 1 538 ? 5.265 -15.177 22.294 1.00 59.53 538 ALA A CA 1
ATOM 4328 C C . ALA A 1 538 ? 5.693 -13.722 22.598 1.00 59.53 538 ALA A C 1
ATOM 4330 O O . ALA A 1 538 ? 5.926 -13.370 23.755 1.00 59.53 538 ALA A O 1
ATOM 4331 N N . TYR A 1 539 ? 5.775 -12.857 21.577 1.00 62.22 539 TYR A N 1
ATOM 4332 C CA . TYR A 1 539 ? 5.964 -11.403 21.723 1.00 62.22 539 TYR A CA 1
ATOM 4333 C C . TYR A 1 539 ? 5.269 -10.630 20.591 1.00 62.22 539 TYR A C 1
ATOM 4335 O O . TYR A 1 539 ? 5.119 -11.132 19.480 1.00 62.22 539 TYR A O 1
ATOM 4343 N N . LEU A 1 540 ? 4.850 -9.395 20.870 1.00 65.06 540 LEU A N 1
ATOM 4344 C CA . LEU A 1 540 ? 4.275 -8.476 19.891 1.00 65.06 540 LEU A CA 1
ATOM 4345 C C . LEU A 1 540 ? 5.415 -7.780 19.121 1.00 65.06 540 LEU A C 1
ATOM 4347 O O . LEU A 1 540 ? 6.298 -7.189 19.747 1.00 65.06 540 LEU A O 1
ATOM 4351 N N . MET A 1 541 ? 5.412 -7.834 17.781 1.00 62.00 541 MET A N 1
ATOM 4352 C CA . MET A 1 541 ? 6.372 -7.063 16.966 1.00 62.00 541 MET A CA 1
ATOM 4353 C C . MET A 1 541 ? 6.216 -5.559 17.197 1.00 62.00 541 MET A C 1
ATOM 4355 O O . MET A 1 541 ? 5.122 -5.095 17.541 1.00 62.00 541 MET A O 1
ATOM 4359 N N . SER A 1 542 ? 7.294 -4.805 16.975 1.00 64.19 542 SER A N 1
ATOM 4360 C CA . SER A 1 542 ? 7.318 -3.382 17.306 1.00 64.19 542 SER A CA 1
ATOM 4361 C C . SER A 1 542 ? 6.279 -2.564 16.529 1.00 64.19 542 SER A C 1
ATOM 4363 O O . SER A 1 542 ? 5.858 -2.941 15.428 1.00 64.19 542 SER A O 1
ATOM 4365 N N . LYS A 1 543 ? 5.864 -1.408 17.072 1.00 66.06 543 LYS A N 1
ATOM 4366 C CA . LYS A 1 543 ? 4.904 -0.512 16.388 1.00 66.06 543 LYS A CA 1
ATOM 4367 C C . LYS A 1 543 ? 5.443 0.054 15.072 1.00 66.06 543 LYS A C 1
ATOM 4369 O O . LYS A 1 543 ? 4.642 0.471 14.233 1.00 66.06 543 LYS A O 1
ATOM 4374 N N . GLU A 1 544 ? 6.765 0.136 14.919 1.00 60.69 544 GLU A N 1
ATOM 4375 C CA . GLU A 1 544 ? 7.414 0.600 13.686 1.00 60.69 544 GLU A CA 1
ATOM 4376 C C . GLU A 1 544 ? 7.363 -0.460 12.583 1.00 60.69 544 GLU A C 1
ATOM 4378 O O . GLU A 1 544 ? 7.183 -0.115 11.417 1.00 60.69 544 GLU A O 1
ATOM 4383 N N . GLU A 1 545 ? 7.469 -1.735 12.958 1.00 50.62 545 GLU A N 1
ATOM 4384 C CA . GLU A 1 545 ? 7.508 -2.864 12.026 1.00 50.62 545 GLU A CA 1
ATOM 4385 C C . GLU A 1 545 ? 6.104 -3.345 11.631 1.00 50.62 545 GLU A C 1
ATOM 4387 O O . GLU A 1 545 ? 5.912 -3.781 10.501 1.00 50.62 545 GLU A O 1
ATOM 4392 N N . SER A 1 546 ? 5.099 -3.223 12.512 1.00 56.66 546 SER A N 1
ATOM 4393 C CA . SER A 1 546 ? 3.731 -3.682 12.230 1.00 56.66 546 SER A CA 1
ATOM 4394 C C . SER A 1 546 ? 2.667 -2.603 12.481 1.00 56.66 546 SER A C 1
ATOM 4396 O O . SER A 1 546 ? 2.314 -2.303 13.632 1.00 56.66 546 SER A O 1
ATOM 4398 N N . PRO A 1 547 ? 2.047 -2.063 11.412 1.00 54.72 547 PRO A N 1
ATOM 4399 C CA . PRO A 1 547 ? 0.912 -1.153 11.529 1.00 54.72 547 PRO A CA 1
ATOM 4400 C C . PRO A 1 547 ? -0.274 -1.757 12.295 1.00 54.72 547 PRO A C 1
ATOM 4402 O O . PRO A 1 547 ? -1.004 -1.028 12.957 1.00 54.72 547 PRO A O 1
ATOM 4405 N N . SER A 1 548 ? -0.478 -3.076 12.237 1.00 56.44 548 SER A N 1
ATOM 4406 C CA . SER A 1 548 ? -1.574 -3.751 12.949 1.00 56.44 548 SER A CA 1
ATOM 4407 C C . SER A 1 548 ? -1.333 -3.791 14.463 1.00 56.44 548 SER A C 1
ATOM 4409 O O . SER A 1 548 ? -2.249 -3.511 15.239 1.00 56.44 548 SER A O 1
ATOM 4411 N N . ASN A 1 549 ? -0.089 -4.025 14.893 1.00 68.62 549 ASN A N 1
ATOM 4412 C CA . ASN A 1 549 ? 0.295 -3.980 16.309 1.00 68.62 549 ASN A CA 1
ATOM 4413 C C . ASN A 1 549 ? 0.178 -2.572 16.889 1.00 68.62 549 ASN A C 1
ATOM 4415 O O . ASN A 1 549 ? -0.247 -2.391 18.033 1.00 68.62 549 ASN A O 1
ATOM 4419 N N . ARG A 1 550 ? 0.487 -1.556 16.078 1.00 72.19 550 ARG A N 1
ATOM 4420 C CA . ARG A 1 550 ? 0.241 -0.160 16.437 1.00 72.19 550 ARG A CA 1
ATOM 4421 C C . ARG A 1 550 ? -1.240 0.104 16.715 1.00 72.19 550 ARG A C 1
ATOM 4423 O O . ARG A 1 550 ? -1.548 0.701 17.745 1.00 72.19 550 ARG A O 1
ATOM 4430 N N . GLU A 1 551 ? -2.147 -0.342 15.848 1.00 69.25 551 GLU A N 1
ATOM 4431 C CA . GLU A 1 551 ? -3.591 -0.150 16.049 1.00 69.25 551 GLU A CA 1
ATOM 4432 C C . GLU A 1 551 ? -4.128 -0.923 17.263 1.00 69.25 551 GLU A C 1
ATOM 4434 O O . GLU A 1 551 ? -4.914 -0.372 18.039 1.00 69.25 551 GLU A O 1
ATOM 4439 N N . TYR A 1 552 ? -3.653 -2.152 17.482 1.00 77.44 552 TYR A N 1
ATOM 4440 C CA . TYR A 1 552 ? -3.966 -2.944 18.675 1.00 77.44 552 TYR A CA 1
ATOM 4441 C C . TYR A 1 552 ? -3.568 -2.212 19.965 1.00 77.44 552 TYR A C 1
ATOM 4443 O O . TYR A 1 552 ? -4.396 -2.000 20.854 1.00 77.44 552 TYR A O 1
ATOM 4451 N N . LEU A 1 553 ? -2.308 -1.775 20.064 1.00 79.38 553 LEU A N 1
ATOM 4452 C CA . LEU A 1 553 ? -1.807 -1.104 21.264 1.00 79.38 553 LEU A CA 1
ATOM 4453 C C . LEU A 1 553 ? -2.503 0.236 21.506 1.00 79.38 553 LEU A C 1
ATOM 4455 O O . LEU A 1 553 ? -2.786 0.566 22.657 1.00 79.38 553 LEU A O 1
ATOM 4459 N N . ASN A 1 554 ? -2.835 0.975 20.444 1.00 81.31 554 ASN A N 1
ATOM 4460 C CA . ASN A 1 554 ? -3.636 2.193 20.557 1.00 81.31 554 ASN A CA 1
ATOM 4461 C C . ASN A 1 554 ? -5.025 1.901 21.147 1.00 81.31 554 ASN A C 1
ATOM 4463 O O . ASN A 1 554 ? -5.470 2.626 22.038 1.00 81.31 554 ASN A O 1
ATOM 4467 N N . LEU A 1 555 ? -5.701 0.834 20.704 1.00 84.75 555 LEU A N 1
ATOM 4468 C CA . LEU A 1 555 ? -7.008 0.456 21.245 1.00 84.75 555 LEU A CA 1
ATOM 4469 C C . LEU A 1 555 ? -6.915 0.108 22.734 1.00 84.75 555 LEU A C 1
ATOM 4471 O O . LEU A 1 555 ? -7.713 0.601 23.534 1.00 84.75 555 LEU A O 1
ATOM 4475 N N . ILE A 1 556 ? -5.942 -0.726 23.106 1.00 87.56 556 ILE A N 1
ATOM 4476 C CA . ILE A 1 556 ? -5.696 -1.125 24.496 1.00 87.56 556 ILE A CA 1
ATOM 4477 C C . ILE A 1 556 ? -5.414 0.092 25.369 1.00 87.56 556 ILE A C 1
ATOM 4479 O O . ILE A 1 556 ? -5.981 0.218 26.454 1.00 87.56 556 ILE A O 1
ATOM 4483 N N . GLU A 1 557 ? -4.577 1.012 24.895 1.00 87.94 557 GLU A N 1
ATOM 4484 C CA . GLU A 1 557 ? -4.285 2.259 25.591 1.00 87.94 557 GLU A CA 1
ATOM 4485 C C . GLU A 1 557 ? -5.577 3.043 25.863 1.00 87.94 557 GLU A C 1
ATOM 4487 O O . GLU A 1 557 ? -5.863 3.379 27.015 1.00 87.94 557 GLU A O 1
ATOM 4492 N N . LYS A 1 558 ? -6.411 3.256 24.835 1.00 88.06 558 LYS A N 1
ATOM 4493 C CA . LYS A 1 558 ? -7.696 3.965 24.969 1.00 88.06 558 LYS A CA 1
ATOM 4494 C C . LYS A 1 558 ? -8.666 3.230 25.891 1.00 88.06 558 LYS A C 1
ATOM 4496 O O . LYS A 1 558 ? -9.390 3.869 26.660 1.00 88.06 558 LYS A O 1
ATOM 4501 N N . TYR A 1 559 ? -8.671 1.900 25.860 1.00 91.06 559 TYR A N 1
ATOM 4502 C CA . TYR A 1 559 ? -9.498 1.084 26.742 1.00 91.06 559 TYR A CA 1
ATOM 4503 C C . TYR A 1 559 ? -9.062 1.224 28.206 1.00 91.06 559 TYR A C 1
ATOM 4505 O O . TYR A 1 559 ? -9.888 1.515 29.075 1.00 91.06 559 TYR A O 1
ATOM 4513 N N . VAL A 1 560 ? -7.761 1.122 28.487 1.00 91.44 560 VAL A N 1
ATOM 4514 C CA . VAL A 1 560 ? -7.194 1.314 29.829 1.00 91.44 560 VAL A CA 1
ATOM 4515 C C . VAL A 1 560 ? -7.458 2.734 30.338 1.00 91.44 560 VAL A C 1
ATOM 4517 O O . VAL A 1 560 ? -7.886 2.902 31.483 1.00 91.44 560 VAL A O 1
ATOM 4520 N N . GLU A 1 561 ? -7.281 3.759 29.503 1.00 88.94 561 GLU A N 1
ATOM 4521 C CA . GLU A 1 561 ? -7.625 5.146 29.841 1.00 88.94 561 GLU A CA 1
ATOM 4522 C C . GLU A 1 561 ? -9.106 5.290 30.214 1.00 88.94 561 GLU A C 1
ATOM 4524 O O . GLU A 1 561 ? -9.442 5.935 31.216 1.00 88.94 561 GLU A O 1
ATOM 4529 N N . LYS A 1 562 ? -10.003 4.641 29.461 1.00 89.56 562 LYS A N 1
ATOM 4530 C CA . LYS A 1 562 ? -11.438 4.634 29.757 1.00 89.56 562 LYS A CA 1
ATOM 4531 C C . LYS A 1 562 ? -11.745 3.945 31.087 1.00 89.56 562 LYS A C 1
ATOM 4533 O O . LYS A 1 562 ? -12.537 4.470 31.875 1.00 89.56 562 LYS A O 1
ATOM 4538 N N . LEU A 1 563 ? -11.102 2.815 31.378 1.00 92.25 563 LEU A N 1
ATOM 4539 C CA . LEU A 1 563 ? -11.241 2.115 32.659 1.00 92.25 563 LEU A CA 1
ATOM 4540 C C . LEU A 1 563 ? -10.734 2.968 33.833 1.00 92.25 563 LEU A C 1
ATOM 4542 O O . LEU A 1 563 ? -11.366 2.993 34.892 1.00 92.25 563 LEU A O 1
ATOM 4546 N N . ILE A 1 564 ? -9.629 3.699 33.652 1.00 88.94 564 ILE A N 1
ATOM 4547 C CA . ILE A 1 564 ? -9.102 4.661 34.633 1.00 88.94 564 ILE A CA 1
ATOM 4548 C C . ILE A 1 564 ? -10.115 5.783 34.879 1.00 88.94 564 ILE A C 1
ATOM 4550 O O . ILE A 1 564 ? -10.414 6.078 36.040 1.00 88.94 564 ILE A O 1
ATOM 4554 N N . TYR A 1 565 ? -10.680 6.365 33.816 1.00 85.44 565 TYR A N 1
ATOM 4555 C CA . TYR A 1 565 ? -11.708 7.406 33.903 1.00 85.44 565 TYR A CA 1
ATOM 4556 C C . TYR A 1 565 ? -12.949 6.926 34.675 1.00 85.44 565 TYR A C 1
ATOM 4558 O O . TYR A 1 565 ? -13.442 7.617 35.571 1.00 85.44 565 TYR A O 1
ATOM 4566 N N . ASP A 1 566 ? -13.391 5.692 34.419 1.00 87.94 566 ASP A N 1
ATOM 4567 C CA . ASP A 1 566 ? -14.499 5.045 35.136 1.00 87.94 566 ASP A CA 1
ATOM 4568 C C . ASP A 1 566 ? -14.127 4.588 36.560 1.00 87.94 566 ASP A C 1
ATOM 4570 O O . ASP A 1 566 ? -14.970 4.068 37.300 1.00 87.94 566 ASP A O 1
ATOM 4574 N N . LYS A 1 567 ? -12.870 4.793 36.975 1.00 88.75 567 LYS A N 1
ATOM 4575 C CA . LYS A 1 567 ? -12.290 4.357 38.257 1.00 88.75 567 LYS A CA 1
ATOM 4576 C C . LYS A 1 567 ? -12.308 2.839 38.446 1.00 88.75 567 LYS A C 1
ATOM 4578 O O . LYS A 1 567 ? -12.242 2.350 39.581 1.00 88.75 567 LYS A O 1
ATOM 4583 N N . ASN A 1 568 ? -12.354 2.080 37.354 1.00 92.44 568 ASN A N 1
ATOM 4584 C CA . ASN A 1 568 ? -12.260 0.626 37.346 1.00 92.44 568 ASN A CA 1
ATOM 4585 C C . ASN A 1 568 ? -10.793 0.158 37.325 1.00 92.44 568 ASN A C 1
ATOM 4587 O O . ASN A 1 568 ? -10.355 -0.594 36.460 1.00 92.44 568 ASN A O 1
ATOM 4591 N N . TYR A 1 569 ? -10.018 0.599 38.319 1.00 91.62 569 TYR A N 1
ATOM 4592 C CA . TYR A 1 569 ? -8.574 0.341 38.387 1.00 91.62 569 TYR A CA 1
ATOM 4593 C C . TYR A 1 569 ? -8.210 -1.141 38.521 1.00 91.62 569 TYR A C 1
ATOM 4595 O O . TYR A 1 569 ? -7.087 -1.518 38.212 1.00 91.62 569 TYR A O 1
ATOM 4603 N N . ARG A 1 570 ? -9.129 -1.984 39.014 1.00 89.69 570 ARG A N 1
ATOM 4604 C CA . ARG A 1 570 ? -8.894 -3.432 39.090 1.00 89.69 570 ARG A CA 1
ATOM 4605 C C . ARG A 1 570 ? -8.850 -4.041 37.693 1.00 89.69 570 ARG A C 1
ATOM 4607 O O . ARG A 1 570 ? -7.947 -4.819 37.431 1.00 89.69 570 ARG A O 1
ATOM 4614 N N . GLU A 1 571 ? -9.813 -3.686 36.850 1.00 91.19 571 GLU A N 1
ATOM 4615 C CA . GLU A 1 571 ? -9.875 -4.184 35.477 1.00 91.19 571 GLU A CA 1
ATOM 4616 C C . GLU A 1 571 ? -8.716 -3.637 34.651 1.00 91.19 571 GLU A C 1
ATOM 4618 O O . GLU A 1 571 ? -8.002 -4.401 34.019 1.00 91.19 571 GLU A O 1
ATOM 4623 N N . ALA A 1 572 ? -8.424 -2.339 34.787 1.00 91.19 572 ALA A N 1
ATOM 4624 C CA . ALA A 1 572 ? -7.253 -1.738 34.154 1.00 91.19 572 ALA A CA 1
ATOM 4625 C C . ALA A 1 572 ? -5.951 -2.466 34.544 1.00 91.19 572 ALA A C 1
ATOM 4627 O O . ALA A 1 572 ? -5.091 -2.674 33.698 1.00 91.19 572 ALA A O 1
ATOM 4628 N N . SER A 1 573 ? -5.819 -2.894 35.809 1.00 89.81 573 SER A N 1
ATOM 4629 C CA . SER A 1 573 ? -4.671 -3.693 36.270 1.00 89.81 573 SER A CA 1
ATOM 4630 C C . SER A 1 573 ? -4.612 -5.057 35.597 1.00 89.81 573 SER A C 1
ATOM 4632 O O . SER A 1 573 ? -3.527 -5.451 35.198 1.00 89.81 573 SER A O 1
ATOM 4634 N N . ARG A 1 574 ? -5.752 -5.754 35.444 1.00 89.56 574 ARG A N 1
ATOM 4635 C CA . ARG A 1 574 ? -5.807 -7.047 34.741 1.00 89.56 574 ARG A CA 1
ATOM 4636 C C . ARG A 1 574 ? -5.312 -6.895 33.306 1.00 89.56 574 ARG A C 1
ATOM 4638 O O . ARG A 1 574 ? -4.402 -7.607 32.914 1.00 89.56 574 ARG A O 1
ATOM 4645 N N . VAL A 1 575 ? -5.874 -5.936 32.570 1.00 88.00 575 VAL A N 1
ATOM 4646 C CA . VAL A 1 575 ? -5.524 -5.686 31.165 1.00 88.00 575 VAL A CA 1
ATOM 4647 C C . VAL A 1 575 ? -4.044 -5.328 31.025 1.00 88.00 575 VAL A C 1
ATOM 4649 O O . VAL A 1 575 ? -3.354 -5.876 30.177 1.00 88.00 575 VAL A O 1
ATOM 4652 N N . ILE A 1 576 ? -3.523 -4.451 31.888 1.00 86.69 576 ILE A N 1
ATOM 4653 C CA . ILE A 1 576 ? -2.093 -4.119 31.898 1.00 86.69 576 ILE A CA 1
ATOM 4654 C C . ILE A 1 576 ? -1.242 -5.365 32.164 1.00 86.69 576 ILE A C 1
ATOM 4656 O O . ILE A 1 576 ? -0.275 -5.594 31.450 1.00 86.69 576 ILE A O 1
ATOM 4660 N N . GLU A 1 577 ? -1.581 -6.160 33.181 1.00 83.19 577 GLU A N 1
ATOM 4661 C CA . GLU A 1 577 ? -0.827 -7.365 33.551 1.00 83.19 577 GLU A CA 1
ATOM 4662 C C . GLU A 1 577 ? -0.832 -8.429 32.446 1.00 83.19 577 GLU A C 1
ATOM 4664 O O . GLU A 1 577 ? 0.168 -9.129 32.297 1.00 83.19 577 GLU A O 1
ATOM 4669 N N . ALA A 1 578 ? -1.915 -8.525 31.672 1.00 79.56 578 ALA A N 1
ATOM 4670 C CA . ALA A 1 578 ? -2.024 -9.425 30.528 1.00 79.56 578 ALA A CA 1
ATOM 4671 C C . ALA A 1 578 ? -1.064 -9.039 29.391 1.00 79.56 578 ALA A C 1
ATOM 4673 O O . ALA A 1 578 ? -0.474 -9.903 28.754 1.00 79.56 578 ALA A O 1
ATOM 4674 N N . ILE A 1 579 ? -0.881 -7.738 29.154 1.00 78.56 579 ILE A N 1
ATOM 4675 C CA . ILE A 1 579 ? -0.234 -7.216 27.942 1.00 78.56 579 ILE A CA 1
ATOM 4676 C C . ILE A 1 579 ? 1.249 -6.891 28.165 1.00 78.56 579 ILE A C 1
ATOM 4678 O O . ILE A 1 579 ? 2.061 -7.103 27.269 1.00 78.56 579 ILE A O 1
ATOM 4682 N N . ASP A 1 580 ? 1.616 -6.431 29.367 1.00 77.75 580 ASP A N 1
ATOM 4683 C CA . ASP A 1 580 ? 2.982 -6.040 29.769 1.00 77.75 580 ASP A CA 1
ATOM 4684 C C . ASP A 1 580 ? 4.086 -7.044 29.355 1.00 77.75 580 ASP A C 1
ATOM 4686 O O . ASP A 1 580 ? 5.127 -6.598 28.877 1.00 77.75 580 ASP A O 1
ATOM 4690 N N . PRO A 1 581 ? 3.902 -8.382 29.449 1.00 75.38 581 PRO A N 1
ATOM 4691 C CA . PRO A 1 581 ? 4.943 -9.340 29.059 1.00 75.38 581 PRO A CA 1
ATOM 4692 C C . PRO A 1 581 ? 5.249 -9.382 27.556 1.00 75.38 581 PRO A C 1
ATOM 4694 O O . PRO A 1 581 ? 6.329 -9.834 27.178 1.00 75.38 581 PRO A O 1
ATOM 4697 N N . TYR A 1 582 ? 4.305 -8.952 26.715 1.00 73.00 582 TYR A N 1
ATOM 4698 C CA . TYR A 1 582 ? 4.345 -9.154 25.266 1.00 73.00 582 TYR A CA 1
ATOM 4699 C C . TYR A 1 582 ? 4.768 -7.911 24.490 1.00 73.00 582 TYR A C 1
ATOM 4701 O O . TYR A 1 582 ? 5.064 -8.014 23.305 1.00 73.00 582 TYR A O 1
ATOM 4709 N N . VAL A 1 583 ? 4.795 -6.740 25.125 1.00 71.88 583 VAL A N 1
ATOM 4710 C CA . VAL A 1 583 ? 5.073 -5.469 24.448 1.00 71.88 583 VAL A CA 1
ATOM 4711 C C . VAL A 1 583 ? 6.528 -5.073 24.644 1.00 71.88 583 VAL A C 1
ATOM 4713 O O . VAL A 1 583 ? 7.055 -5.108 25.757 1.00 71.88 583 VAL A O 1
ATOM 4716 N N . ASN A 1 584 ? 7.184 -4.659 23.559 1.00 69.44 584 ASN A N 1
ATOM 4717 C CA . ASN A 1 584 ? 8.529 -4.109 23.638 1.00 69.44 584 ASN A CA 1
ATOM 4718 C C . ASN A 1 584 ? 8.519 -2.846 24.529 1.00 69.44 584 ASN A C 1
ATOM 4720 O O . ASN A 1 584 ? 7.676 -1.971 24.324 1.00 69.44 584 ASN A O 1
ATOM 4724 N N . PRO A 1 585 ? 9.442 -2.705 25.500 1.00 69.44 585 PRO A N 1
ATOM 4725 C CA . PRO A 1 585 ? 9.537 -1.511 26.334 1.00 69.44 585 PRO A CA 1
ATOM 4726 C C . PRO A 1 585 ? 9.558 -0.177 25.576 1.00 69.44 585 PRO A C 1
ATOM 4728 O O . PRO A 1 585 ? 9.064 0.813 26.107 1.00 69.44 585 PRO A O 1
ATOM 4731 N N . GLU A 1 586 ? 10.100 -0.150 24.356 1.00 69.06 586 GLU A N 1
ATOM 4732 C CA . GLU A 1 586 ? 10.143 1.047 23.499 1.00 69.06 586 GLU A CA 1
ATOM 4733 C C . GLU A 1 586 ? 8.760 1.447 22.946 1.00 69.06 586 GLU A C 1
ATOM 4735 O O . GLU A 1 586 ? 8.546 2.599 22.590 1.00 69.06 586 GLU A O 1
ATOM 4740 N N . ASP A 1 587 ? 7.787 0.532 22.944 1.00 70.44 587 ASP A N 1
ATOM 4741 C CA . ASP A 1 587 ? 6.424 0.769 22.457 1.00 70.44 587 ASP A CA 1
ATOM 4742 C C . ASP A 1 587 ? 5.428 1.129 23.576 1.00 70.44 587 ASP A C 1
ATOM 4744 O O . ASP A 1 587 ? 4.248 1.391 23.306 1.00 70.44 587 ASP A O 1
ATOM 4748 N N . LEU A 1 588 ? 5.877 1.161 24.836 1.00 69.44 588 LEU A N 1
ATOM 4749 C CA . LEU A 1 588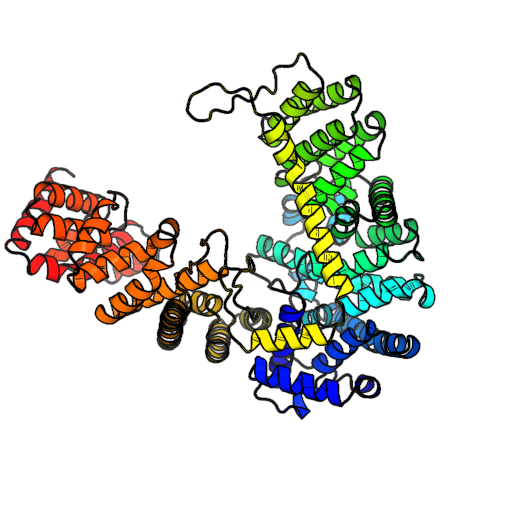 ? 5.030 1.376 26.016 1.00 69.44 588 LEU A CA 1
ATOM 4750 C C . LEU A 1 588 ? 4.753 2.849 26.350 1.00 69.44 588 LEU A C 1
ATOM 4752 O O . LEU A 1 588 ? 3.975 3.089 27.270 1.00 69.44 588 LEU A O 1
ATOM 4756 N N . ASP A 1 589 ? 5.329 3.822 25.641 1.00 66.31 589 ASP A N 1
ATOM 4757 C CA . ASP A 1 589 ? 5.379 5.238 26.059 1.00 66.31 589 ASP A CA 1
ATOM 4758 C C . ASP A 1 589 ? 4.058 5.804 26.622 1.00 66.31 589 ASP A C 1
ATOM 4760 O O . ASP A 1 589 ? 4.015 6.315 27.743 1.00 66.31 589 ASP A O 1
ATOM 4764 N N . ASN A 1 590 ? 2.939 5.655 25.909 1.00 66.44 590 ASN A N 1
ATOM 4765 C CA . ASN A 1 590 ? 1.645 6.152 26.395 1.00 66.44 590 ASN A CA 1
ATOM 4766 C C . ASN A 1 590 ? 1.011 5.251 27.473 1.00 66.44 590 ASN A C 1
ATOM 4768 O O . ASN A 1 590 ? 0.381 5.737 28.420 1.00 66.44 590 ASN A O 1
ATOM 4772 N N . LEU A 1 591 ? 1.188 3.929 27.363 1.00 77.44 591 LEU A N 1
ATOM 4773 C CA . LEU A 1 591 ? 0.663 2.965 28.333 1.00 77.44 591 LEU A CA 1
ATOM 4774 C C . LEU A 1 591 ? 1.369 3.121 29.688 1.00 77.44 591 LEU A C 1
ATOM 4776 O O . LEU A 1 591 ? 0.744 2.956 30.735 1.00 77.44 591 LEU A O 1
ATOM 4780 N N . PHE A 1 592 ? 2.636 3.533 29.681 1.00 81.94 592 PHE A N 1
ATOM 4781 C CA . PHE A 1 592 ? 3.482 3.715 30.854 1.00 81.94 592 PHE A CA 1
ATOM 4782 C C . PHE A 1 592 ? 2.869 4.670 31.893 1.00 81.94 592 PHE A C 1
ATOM 4784 O O . PHE A 1 592 ? 2.871 4.388 33.101 1.00 81.94 592 PHE A O 1
ATOM 4791 N N . THR A 1 593 ? 2.270 5.778 31.446 1.00 85.31 593 THR A N 1
ATOM 4792 C CA . THR A 1 593 ? 1.566 6.720 32.333 1.00 85.31 593 THR A CA 1
ATOM 4793 C C . THR A 1 593 ? 0.344 6.062 32.975 1.00 85.31 593 THR A C 1
ATOM 4795 O O . THR A 1 593 ? 0.161 6.131 34.197 1.00 85.31 593 THR A O 1
ATOM 4798 N N . SER A 1 594 ? -0.462 5.358 32.180 1.00 87.62 594 SER A N 1
ATOM 4799 C CA . SER A 1 594 ? -1.629 4.607 32.656 1.00 87.62 594 SER A CA 1
ATOM 4800 C C . SER A 1 594 ? -1.240 3.508 33.650 1.00 87.62 594 SER A C 1
ATOM 4802 O O . SER A 1 594 ? -1.848 3.400 34.718 1.00 87.62 594 SER A O 1
ATOM 4804 N N . MET A 1 595 ? -0.165 2.766 33.378 1.00 87.50 595 MET A N 1
ATOM 4805 C CA . MET A 1 595 ? 0.403 1.761 34.281 1.00 87.50 595 MET A CA 1
ATOM 4806 C C . MET A 1 595 ? 0.824 2.367 35.618 1.00 87.50 595 MET A C 1
ATOM 4808 O O . MET A 1 595 ? 0.488 1.835 36.679 1.00 87.50 595 MET A O 1
ATOM 4812 N N . THR A 1 596 ? 1.501 3.515 35.585 1.00 88.50 596 THR A N 1
ATOM 4813 C CA . THR A 1 596 ? 1.942 4.239 36.784 1.00 88.50 596 THR A CA 1
ATOM 4814 C C . THR A 1 596 ? 0.749 4.624 37.670 1.00 88.50 596 THR A C 1
ATOM 4816 O O . THR A 1 596 ? 0.762 4.395 38.886 1.00 88.50 596 THR A O 1
ATOM 4819 N N . ILE A 1 597 ? -0.324 5.147 37.067 1.00 88.94 597 ILE A N 1
ATOM 4820 C CA . ILE A 1 597 ? -1.564 5.510 37.773 1.00 88.94 597 ILE A CA 1
ATOM 4821 C C . ILE A 1 597 ? -2.251 4.268 38.343 1.00 88.94 597 ILE A C 1
ATOM 4823 O O . ILE A 1 597 ? -2.628 4.254 39.518 1.00 88.94 597 ILE A O 1
ATOM 4827 N N . VAL A 1 598 ? -2.413 3.215 37.541 1.00 90.25 598 VAL A N 1
ATOM 4828 C CA . VAL A 1 598 ? -3.101 1.987 37.953 1.00 90.25 598 VAL A CA 1
ATOM 4829 C C . VAL A 1 598 ? -2.365 1.321 39.109 1.00 90.25 598 VAL A C 1
ATOM 4831 O O . VAL A 1 598 ? -2.996 1.071 40.136 1.00 90.25 598 VAL A O 1
ATOM 4834 N N . ARG A 1 599 ? -1.039 1.144 39.026 1.00 89.75 599 ARG A N 1
ATOM 4835 C CA . ARG A 1 599 ? -0.229 0.561 40.112 1.00 89.75 599 ARG A CA 1
ATOM 4836 C C . ARG A 1 599 ? -0.290 1.397 41.393 1.00 89.75 599 ARG A C 1
ATOM 4838 O O . ARG A 1 599 ? -0.397 0.841 42.489 1.00 89.75 599 ARG A O 1
ATOM 4845 N N . TRP A 1 600 ? -0.314 2.730 41.289 1.00 90.75 600 TRP A N 1
ATOM 4846 C CA . TRP A 1 600 ? -0.565 3.603 42.444 1.00 90.75 600 TRP A CA 1
ATOM 4847 C C . TRP A 1 600 ? -1.942 3.343 43.076 1.00 90.75 600 TRP A C 1
ATOM 4849 O O . TRP A 1 600 ? -2.058 3.177 44.296 1.00 90.75 600 TRP A O 1
ATOM 4859 N N . ARG A 1 601 ? -2.997 3.264 42.257 1.00 90.31 601 ARG A N 1
ATOM 4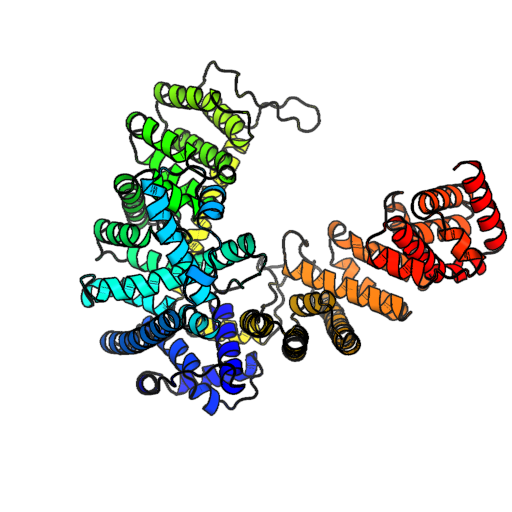860 C CA . ARG A 1 601 ? -4.388 3.070 42.705 1.00 90.31 601 ARG A CA 1
ATOM 4861 C C . ARG A 1 601 ? -4.634 1.675 43.286 1.00 90.31 601 ARG A C 1
ATOM 4863 O O . ARG A 1 601 ? -5.361 1.554 44.278 1.00 90.31 601 ARG A O 1
ATOM 4870 N N . THR A 1 602 ? -4.009 0.640 42.727 1.00 89.38 602 THR A N 1
ATOM 4871 C CA . THR A 1 602 ? -4.082 -0.751 43.207 1.00 89.38 602 THR A CA 1
ATOM 4872 C C . THR A 1 602 ? -3.105 -1.050 44.346 1.00 89.38 602 THR A C 1
ATOM 4874 O O . THR A 1 602 ? -3.274 -2.058 45.036 1.00 89.38 602 THR A O 1
ATOM 4877 N N . LYS A 1 603 ? -2.189 -0.117 44.647 1.00 89.81 603 LYS A N 1
ATOM 4878 C CA . LYS A 1 603 ? -1.169 -0.187 45.713 1.00 89.81 603 LYS A CA 1
ATOM 4879 C C . LYS A 1 603 ? -0.079 -1.227 45.459 1.00 89.81 603 LYS A C 1
ATOM 4881 O O . LYS A 1 603 ? 0.484 -1.773 46.413 1.00 89.81 603 LYS A O 1
ATOM 4886 N N . ASP A 1 604 ? 0.242 -1.464 44.196 1.00 86.94 604 ASP A N 1
ATOM 4887 C CA . ASP A 1 604 ? 1.389 -2.265 43.779 1.00 86.94 604 ASP A CA 1
ATOM 4888 C C . ASP A 1 604 ? 2.683 -1.432 43.836 1.00 86.94 604 ASP A C 1
ATOM 4890 O O . ASP A 1 604 ? 3.292 -1.067 42.831 1.00 86.94 604 ASP A O 1
ATOM 4894 N N . PHE A 1 605 ? 3.076 -1.050 45.054 1.00 87.31 605 PHE A N 1
ATOM 4895 C CA . PHE A 1 605 ? 4.189 -0.122 45.268 1.00 87.31 605 PHE A CA 1
ATOM 4896 C C . PHE A 1 605 ? 5.563 -0.705 44.927 1.00 87.31 605 PHE A C 1
ATOM 4898 O O . PHE A 1 605 ? 6.503 0.064 44.745 1.00 87.31 605 PHE A O 1
ATOM 4905 N N . GLU A 1 606 ? 5.702 -2.030 44.881 1.00 85.50 606 GLU A N 1
ATOM 4906 C CA . GLU A 1 606 ? 6.988 -2.664 44.581 1.00 85.50 606 GLU A CA 1
ATOM 4907 C C . GLU A 1 606 ? 7.337 -2.484 43.102 1.00 85.50 606 GLU A C 1
ATOM 4909 O O . GLU A 1 606 ? 8.375 -1.904 42.790 1.00 85.50 606 GLU A O 1
ATOM 4914 N N . ASN A 1 607 ? 6.427 -2.867 42.201 1.00 82.56 607 ASN A N 1
ATOM 4915 C CA . ASN A 1 607 ? 6.622 -2.666 40.766 1.00 82.56 607 ASN A CA 1
ATOM 4916 C C . ASN A 1 607 ? 6.570 -1.180 40.394 1.00 82.56 607 ASN A C 1
ATOM 4918 O O . ASN A 1 607 ? 7.347 -0.734 39.553 1.00 82.56 607 ASN A O 1
ATOM 4922 N N . LEU A 1 608 ? 5.725 -0.387 41.069 1.00 87.31 608 LEU A N 1
ATOM 4923 C CA . LEU A 1 608 ? 5.694 1.062 40.864 1.00 87.31 608 LEU A CA 1
ATOM 4924 C C . LEU A 1 608 ? 7.074 1.691 41.098 1.00 87.31 608 LEU A C 1
ATOM 4926 O O . LEU A 1 608 ? 7.494 2.513 40.297 1.00 87.31 608 LEU A O 1
ATOM 4930 N N . ARG A 1 609 ? 7.812 1.306 42.150 1.00 86.19 609 ARG A N 1
ATOM 4931 C CA . ARG A 1 609 ? 9.153 1.866 42.407 1.00 86.19 609 ARG A CA 1
ATOM 4932 C C . ARG A 1 609 ? 10.127 1.613 41.264 1.00 86.19 609 ARG A C 1
ATOM 4934 O O . ARG A 1 609 ? 10.853 2.534 40.915 1.00 86.19 609 ARG A O 1
ATOM 4941 N N . ILE A 1 610 ? 10.111 0.409 40.693 1.00 83.88 610 ILE A N 1
ATOM 4942 C CA . ILE A 1 610 ? 10.962 0.050 39.552 1.00 83.88 610 ILE A CA 1
ATOM 4943 C C . ILE A 1 610 ? 10.622 0.948 38.357 1.00 83.88 610 ILE A C 1
ATOM 4945 O O . ILE A 1 610 ? 11.516 1.526 37.751 1.00 83.88 610 ILE A O 1
ATOM 4949 N N . MET A 1 611 ? 9.330 1.141 38.071 1.00 82.06 611 MET A N 1
ATOM 4950 C CA . MET A 1 611 ? 8.894 2.012 36.974 1.00 82.06 611 MET A CA 1
ATOM 4951 C C . MET A 1 611 ? 9.283 3.478 37.201 1.00 82.06 611 MET A C 1
ATOM 4953 O O . MET A 1 611 ? 9.783 4.137 36.296 1.00 82.06 611 MET A O 1
ATOM 4957 N N . LEU A 1 612 ? 9.110 4.001 38.419 1.00 85.19 612 LEU A N 1
ATOM 4958 C CA . LEU A 1 612 ? 9.403 5.406 38.726 1.00 85.19 612 LEU A CA 1
ATOM 4959 C C . LEU A 1 612 ? 10.890 5.780 38.532 1.00 85.19 612 LEU A C 1
ATOM 4961 O O . LEU A 1 612 ? 11.189 6.975 38.430 1.00 85.19 612 LEU A O 1
ATOM 4965 N N . GLU A 1 613 ? 11.814 4.811 38.480 1.00 83.00 613 GLU A N 1
ATOM 4966 C CA . GLU A 1 613 ? 13.232 5.047 38.154 1.00 83.00 613 GLU A CA 1
ATOM 4967 C C . GLU A 1 613 ? 13.438 5.496 36.701 1.00 83.00 613 GLU A C 1
ATOM 4969 O O . GLU A 1 613 ? 14.338 6.296 36.453 1.00 83.00 613 GLU A O 1
ATOM 4974 N N . ALA A 1 614 ? 12.590 5.044 35.771 1.00 79.56 614 ALA A N 1
ATOM 4975 C CA . ALA A 1 614 ? 12.658 5.409 34.355 1.00 79.56 614 ALA A CA 1
ATOM 4976 C C . ALA A 1 614 ? 12.099 6.814 34.061 1.00 79.56 614 ALA A C 1
ATOM 4978 O O . ALA A 1 614 ? 12.425 7.388 33.028 1.00 79.56 614 ALA A O 1
ATOM 4979 N N . ILE A 1 615 ? 11.304 7.379 34.982 1.00 81.00 615 ILE A N 1
ATOM 4980 C CA . ILE A 1 615 ? 10.658 8.684 34.788 1.00 81.00 615 ILE A CA 1
ATOM 4981 C C . ILE A 1 615 ? 11.659 9.840 34.897 1.00 81.00 615 ILE A C 1
ATOM 4983 O O . ILE A 1 615 ? 12.282 10.031 35.951 1.00 81.00 615 ILE A O 1
ATOM 4987 N N . ASN A 1 616 ? 11.711 10.688 33.879 1.00 79.19 616 ASN A N 1
ATOM 4988 C CA . ASN A 1 616 ? 12.485 11.922 33.815 1.00 79.19 616 ASN A CA 1
ATOM 4989 C C . ASN A 1 616 ? 11.612 13.168 34.042 1.00 79.19 616 ASN A C 1
ATOM 4991 O O . ASN A 1 616 ? 10.393 13.097 34.126 1.00 79.19 616 ASN A O 1
ATOM 4995 N N . GLU A 1 617 ? 12.248 14.335 34.180 1.00 69.31 617 GLU A N 1
ATOM 4996 C CA . GLU A 1 617 ? 11.563 15.611 34.465 1.00 69.31 617 GLU A CA 1
ATOM 4997 C C . GLU A 1 617 ? 10.716 16.142 33.288 1.00 69.31 617 GLU A C 1
ATOM 4999 O O . GLU A 1 617 ? 9.929 17.063 33.491 1.00 69.31 617 GLU A O 1
ATOM 5004 N N . GLU A 1 618 ? 10.860 15.563 32.090 1.00 75.19 618 GLU A N 1
ATOM 5005 C CA . GLU A 1 618 ? 10.134 15.938 30.862 1.00 75.19 618 GLU A CA 1
ATOM 5006 C C . GLU A 1 618 ? 8.896 15.056 30.585 1.00 75.19 618 GLU A C 1
ATOM 5008 O O . GLU A 1 618 ? 8.169 15.316 29.628 1.00 75.19 618 GLU A O 1
ATOM 5013 N N . ASP A 1 619 ? 8.640 14.040 31.415 1.00 80.81 619 ASP A N 1
ATOM 5014 C CA . ASP A 1 619 ? 7.551 13.076 31.205 1.00 80.81 619 ASP A CA 1
ATOM 5015 C C . ASP A 1 619 ? 6.163 13.624 31.590 1.00 80.81 619 ASP A C 1
ATOM 5017 O O . ASP A 1 619 ? 6.026 14.693 32.193 1.00 80.81 619 ASP A O 1
ATOM 5021 N N . ASP A 1 620 ? 5.111 12.852 31.277 1.00 83.62 620 ASP A N 1
ATOM 5022 C CA . ASP A 1 620 ? 3.714 13.231 31.513 1.00 83.62 620 ASP A CA 1
ATOM 5023 C C . ASP A 1 620 ? 3.469 13.713 32.965 1.00 83.62 620 ASP A C 1
ATOM 5025 O O . ASP A 1 620 ? 3.814 13.018 33.937 1.00 83.62 620 ASP A O 1
ATOM 5029 N N . PRO A 1 621 ? 2.811 14.877 33.156 1.00 87.31 621 PRO A N 1
ATOM 5030 C CA . PRO A 1 621 ? 2.535 15.432 34.477 1.00 87.31 621 PRO A CA 1
ATOM 5031 C C . PRO A 1 621 ? 1.836 14.469 35.447 1.00 87.31 621 PRO A C 1
ATOM 5033 O O . PRO A 1 621 ? 2.084 14.537 36.652 1.00 87.31 621 PRO A O 1
ATOM 5036 N N . LYS A 1 622 ? 0.982 13.550 34.979 1.00 88.94 622 LYS A N 1
ATOM 5037 C CA . LYS A 1 622 ? 0.327 12.547 35.836 1.00 88.94 622 LYS A CA 1
ATOM 5038 C C . LYS A 1 622 ? 1.341 11.569 36.423 1.00 88.94 622 LYS A C 1
ATOM 5040 O O . LYS A 1 622 ? 1.279 11.279 37.621 1.00 88.94 622 LYS A O 1
ATOM 5045 N N . ALA A 1 623 ? 2.288 11.095 35.615 1.00 88.62 623 ALA A N 1
ATOM 5046 C CA . ALA A 1 623 ? 3.347 10.194 36.060 1.00 88.62 623 ALA A CA 1
ATOM 5047 C C . ALA A 1 623 ? 4.274 10.901 37.070 1.00 88.62 623 ALA A C 1
ATOM 5049 O O . ALA A 1 623 ? 4.584 10.352 38.136 1.00 88.62 623 ALA A O 1
ATOM 5050 N N . LEU A 1 624 ? 4.605 12.173 36.812 1.00 91.00 624 LEU A N 1
ATOM 5051 C CA . LEU A 1 624 ? 5.354 13.029 37.737 1.00 91.00 624 LEU A CA 1
ATOM 5052 C C . LEU A 1 624 ? 4.630 13.237 39.078 1.00 91.00 624 LEU A C 1
ATOM 5054 O O . LEU A 1 624 ? 5.264 13.163 40.136 1.00 91.00 624 LEU A O 1
ATOM 5058 N N . VAL A 1 625 ? 3.307 13.447 39.080 1.00 92.94 625 VAL A N 1
ATOM 5059 C CA . VAL A 1 625 ? 2.530 13.568 40.328 1.00 92.94 625 VAL A CA 1
ATOM 5060 C C . VAL A 1 625 ? 2.584 12.274 41.140 1.00 92.94 625 VAL A C 1
ATOM 5062 O O . VAL A 1 625 ? 2.785 12.333 42.357 1.00 92.94 625 VAL A O 1
ATOM 5065 N N . VAL A 1 626 ? 2.458 11.106 40.501 1.00 92.44 626 VAL A N 1
ATOM 5066 C CA . VAL A 1 626 ? 2.596 9.810 41.188 1.00 92.44 626 VAL A CA 1
ATOM 5067 C C . VAL A 1 626 ? 4.004 9.647 41.770 1.00 92.44 626 VAL A C 1
ATOM 5069 O O . VAL A 1 626 ? 4.141 9.258 42.935 1.00 92.44 626 VAL A O 1
ATOM 5072 N N . LYS A 1 627 ? 5.051 10.028 41.026 1.00 92.88 627 LYS A N 1
ATOM 5073 C CA . LYS A 1 627 ? 6.439 10.032 41.520 1.00 92.88 627 LYS A CA 1
ATOM 5074 C C . LYS A 1 627 ? 6.606 10.933 42.746 1.00 92.88 627 LYS A C 1
ATOM 5076 O O . LYS A 1 627 ? 7.187 10.519 43.750 1.00 92.88 627 LYS A O 1
ATOM 5081 N N . ALA A 1 628 ? 6.045 12.141 42.711 1.00 92.56 628 ALA A N 1
ATOM 5082 C CA . ALA A 1 628 ? 6.077 13.075 43.835 1.00 92.56 628 ALA A CA 1
ATOM 5083 C C . ALA A 1 628 ? 5.320 12.542 45.065 1.00 92.56 628 ALA A C 1
ATOM 5085 O O . ALA A 1 628 ? 5.815 12.657 46.191 1.00 92.56 628 ALA A O 1
ATOM 5086 N N . LEU A 1 629 ? 4.150 11.925 44.865 1.00 93.12 629 LEU A N 1
ATOM 5087 C CA . LEU A 1 629 ? 3.375 11.269 45.922 1.00 93.12 629 LEU A CA 1
ATOM 5088 C C . LEU A 1 629 ? 4.173 10.134 46.582 1.00 93.12 629 LEU A C 1
ATOM 5090 O O . LEU A 1 629 ? 4.198 10.037 47.815 1.00 93.12 629 LEU A O 1
ATOM 5094 N N . MET A 1 630 ? 4.857 9.311 45.781 1.00 91.69 630 MET A N 1
ATOM 5095 C CA . MET A 1 630 ? 5.671 8.202 46.275 1.00 91.69 630 MET A CA 1
ATOM 5096 C C . MET A 1 630 ? 6.893 8.697 47.057 1.00 91.69 630 MET A C 1
ATOM 5098 O O . MET A 1 630 ? 7.084 8.293 48.205 1.00 91.69 630 MET A O 1
ATOM 5102 N N . ASN A 1 631 ? 7.642 9.658 46.509 1.00 91.06 631 ASN A N 1
ATOM 5103 C CA . ASN A 1 631 ? 8.791 10.275 47.183 1.00 91.06 631 ASN A CA 1
ATOM 5104 C C . ASN A 1 631 ? 8.383 10.926 48.511 1.00 91.06 631 ASN A C 1
ATOM 5106 O O . ASN A 1 631 ? 9.051 10.758 49.535 1.00 91.06 631 ASN A O 1
ATOM 5110 N N . TYR A 1 632 ? 7.242 11.621 48.541 1.00 91.62 632 TYR A N 1
ATOM 5111 C CA . TYR A 1 632 ? 6.721 12.196 49.779 1.00 91.62 632 TYR A CA 1
ATOM 5112 C C . TYR A 1 632 ? 6.369 11.114 50.812 1.00 91.62 632 TYR A C 1
ATOM 5114 O O . TYR A 1 632 ? 6.695 11.254 51.996 1.00 91.62 632 TYR A O 1
ATOM 5122 N N . SER A 1 633 ? 5.730 10.023 50.377 1.00 88.06 633 SER A N 1
ATOM 5123 C CA . SER A 1 633 ? 5.390 8.875 51.227 1.00 88.06 633 SER A CA 1
ATOM 5124 C C . SER A 1 633 ? 6.637 8.194 51.813 1.00 88.06 633 SER A C 1
ATOM 5126 O O . SER A 1 633 ? 6.672 7.895 53.014 1.00 88.06 633 SER A O 1
ATOM 5128 N N . ASP A 1 634 ? 7.692 8.045 51.008 1.00 88.94 634 ASP A N 1
ATOM 5129 C CA . ASP A 1 634 ? 8.984 7.464 51.401 1.00 88.94 634 ASP A CA 1
ATOM 5130 C C . ASP A 1 634 ? 9.880 8.446 52.189 1.00 88.94 634 ASP A C 1
ATOM 5132 O O . ASP A 1 634 ? 10.937 8.072 52.701 1.00 88.94 634 ASP A O 1
ATOM 5136 N N . LYS A 1 635 ? 9.384 9.668 52.441 1.00 89.38 635 LYS A N 1
ATOM 5137 C CA . LYS A 1 635 ? 10.036 10.762 53.190 1.00 89.38 635 LYS A CA 1
ATOM 5138 C C . LYS A 1 635 ? 11.231 11.392 52.474 1.00 89.38 635 LYS A C 1
ATOM 5140 O O . LYS A 1 635 ? 12.035 12.072 53.114 1.00 89.38 635 LYS A O 1
ATOM 5145 N N . GLU A 1 636 ? 11.296 11.254 51.160 1.00 90.19 636 GLU A N 1
ATOM 5146 C CA . GLU A 1 636 ? 12.213 11.962 50.267 1.00 90.19 636 GLU A CA 1
ATOM 5147 C C . GLU A 1 636 ? 11.617 13.318 49.865 1.00 90.19 636 GLU A C 1
ATOM 5149 O O . GLU A 1 636 ? 11.316 13.605 48.707 1.00 90.19 636 GLU A O 1
ATOM 5154 N N . VAL A 1 637 ? 11.383 14.158 50.874 1.00 89.75 637 VAL A N 1
ATOM 5155 C CA . VAL A 1 637 ? 10.594 15.392 50.734 1.00 89.75 637 VAL A CA 1
ATOM 5156 C C . VAL A 1 637 ? 11.249 16.405 49.790 1.00 89.75 637 VAL A C 1
ATOM 5158 O O . VAL A 1 637 ? 10.532 17.108 49.085 1.00 89.75 637 VAL A O 1
ATOM 5161 N N . ASP A 1 638 ? 12.582 16.463 49.752 1.00 86.69 638 ASP A N 1
ATOM 5162 C CA . ASP A 1 638 ? 13.317 17.382 48.874 1.00 86.69 638 ASP A CA 1
ATOM 5163 C C . ASP A 1 638 ? 13.177 16.971 47.396 1.00 86.69 638 ASP A C 1
ATOM 5165 O O . ASP A 1 638 ? 12.933 17.821 46.542 1.00 86.69 638 ASP A O 1
ATOM 5169 N N . SER A 1 639 ? 13.233 15.665 47.100 1.00 87.62 639 SER A N 1
ATOM 5170 C CA . SER A 1 639 ? 12.990 15.123 45.756 1.00 87.62 639 SER A CA 1
ATOM 5171 C C . SER A 1 639 ? 11.547 15.374 45.307 1.00 87.62 639 SER A C 1
ATOM 5173 O O . SER A 1 639 ? 11.310 15.788 44.176 1.00 87.62 639 SER A O 1
ATOM 5175 N N . ALA A 1 640 ? 10.572 15.174 46.202 1.00 90.56 640 ALA A N 1
ATOM 5176 C CA . ALA A 1 640 ? 9.168 15.482 45.925 1.00 90.56 640 ALA A CA 1
ATOM 5177 C C . ALA A 1 640 ? 8.931 16.985 45.681 1.00 90.56 640 ALA A C 1
ATOM 5179 O O . ALA A 1 640 ? 8.121 17.347 44.833 1.00 90.56 640 ALA A O 1
ATOM 5180 N N . GLU A 1 641 ? 9.632 17.865 46.407 1.00 91.06 641 GLU A N 1
ATOM 5181 C CA . GLU A 1 641 ? 9.550 19.320 46.222 1.00 91.06 641 GLU A CA 1
ATOM 5182 C C . GLU A 1 641 ? 10.114 19.735 44.855 1.00 91.06 641 GLU A C 1
ATOM 5184 O O . GLU A 1 641 ? 9.465 20.511 44.158 1.00 91.06 641 GLU A O 1
ATOM 5189 N N . GLY A 1 642 ? 11.250 19.163 44.435 1.00 89.19 642 GLY A N 1
ATOM 5190 C CA . GLY A 1 642 ? 11.832 19.397 43.108 1.00 89.19 642 GLY A CA 1
ATOM 5191 C C . GLY A 1 642 ? 10.884 19.026 41.963 1.00 89.19 642 GLY A C 1
ATOM 5192 O O . GLY A 1 642 ? 10.620 19.858 41.099 1.00 89.19 642 GLY A O 1
ATOM 5193 N N . ILE A 1 643 ? 10.296 17.824 42.010 1.00 90.69 643 ILE A N 1
ATOM 5194 C CA . ILE A 1 643 ? 9.344 17.353 40.987 1.00 90.69 643 ILE A CA 1
ATOM 5195 C C . ILE A 1 643 ? 8.103 18.253 40.929 1.00 90.69 643 ILE A C 1
ATOM 5197 O O . ILE A 1 643 ? 7.683 18.670 39.853 1.00 90.69 643 ILE A O 1
ATOM 5201 N N . MET A 1 644 ? 7.528 18.601 42.085 1.00 92.12 644 MET A N 1
ATOM 5202 C CA . MET A 1 644 ? 6.349 19.472 42.135 1.00 92.12 644 MET A CA 1
ATOM 5203 C C . MET A 1 644 ? 6.635 20.879 41.600 1.00 92.12 644 MET A C 1
ATOM 5205 O O . MET A 1 644 ? 5.758 21.473 40.981 1.00 92.12 644 MET A O 1
ATOM 5209 N N . ILE A 1 645 ? 7.841 21.414 41.817 1.00 89.06 645 ILE A N 1
ATOM 5210 C CA . ILE A 1 645 ? 8.261 22.689 41.221 1.00 89.06 645 ILE A CA 1
ATOM 5211 C C . ILE A 1 645 ? 8.354 22.567 39.696 1.00 89.06 645 ILE A C 1
ATOM 5213 O O . ILE A 1 645 ? 7.891 23.476 39.012 1.00 89.06 645 ILE A O 1
ATOM 5217 N N . GLY A 1 646 ? 8.888 21.460 39.169 1.00 88.50 646 GLY A N 1
ATOM 5218 C CA . GLY A 1 646 ? 8.905 21.184 37.727 1.00 88.50 646 GLY A CA 1
ATOM 5219 C C . GLY A 1 646 ? 7.499 21.192 37.120 1.00 88.50 646 GLY A C 1
ATOM 5220 O O . GLY A 1 646 ? 7.241 21.931 36.175 1.00 88.50 646 GLY A O 1
ATOM 5221 N N . ILE A 1 647 ? 6.545 20.492 37.747 1.00 91.69 647 ILE A N 1
ATOM 5222 C CA . ILE A 1 647 ? 5.136 20.499 37.311 1.00 91.69 647 ILE A CA 1
ATOM 5223 C C . ILE A 1 647 ? 4.562 21.924 37.312 1.00 91.69 647 ILE A C 1
ATOM 5225 O O . ILE A 1 647 ? 3.866 22.307 36.377 1.00 91.69 647 ILE A O 1
ATOM 5229 N N . LEU A 1 648 ? 4.853 22.733 38.337 1.00 90.19 648 LEU A N 1
ATOM 5230 C CA . LEU A 1 648 ? 4.355 24.111 38.436 1.00 90.19 648 LEU A CA 1
ATOM 5231 C C . LEU A 1 648 ? 4.949 25.059 37.384 1.00 90.19 648 LEU A C 1
ATOM 5233 O O . LEU A 1 648 ? 4.302 26.045 37.037 1.00 90.19 648 LEU A O 1
ATOM 5237 N N . GLN A 1 649 ? 6.150 24.792 36.865 1.00 88.31 649 GLN A N 1
ATOM 5238 C CA . GLN A 1 649 ? 6.708 25.582 35.761 1.00 88.31 649 GLN A CA 1
ATOM 5239 C C . GLN A 1 649 ? 5.859 25.432 34.492 1.00 88.31 649 GLN A C 1
ATOM 5241 O O . GLN A 1 649 ? 5.638 26.417 33.784 1.00 88.31 649 GLN A O 1
ATOM 5246 N N . GLU A 1 650 ? 5.324 24.234 34.249 1.00 88.06 650 GLU A N 1
ATOM 5247 C CA . GLU A 1 650 ? 4.445 23.970 33.111 1.00 88.06 650 GLU A CA 1
ATOM 5248 C C . GLU A 1 650 ? 2.974 24.291 33.389 1.00 88.06 650 GLU A C 1
ATOM 5250 O O . GLU A 1 650 ? 2.305 24.856 32.517 1.00 88.06 650 GLU A O 1
ATOM 5255 N N . LEU A 1 651 ? 2.495 23.998 34.602 1.00 91.25 651 LEU A N 1
ATOM 5256 C CA . LEU A 1 651 ? 1.109 24.138 35.058 1.00 91.25 651 LEU A CA 1
ATOM 5257 C C . LEU A 1 651 ? 1.036 24.969 36.362 1.00 91.25 651 LEU A C 1
ATOM 5259 O O . LEU A 1 651 ? 0.817 24.412 37.444 1.00 91.25 651 LEU A O 1
ATOM 5263 N N . PRO A 1 652 ? 1.185 26.309 36.293 1.00 88.12 652 PRO A N 1
ATOM 5264 C CA . PRO A 1 652 ? 1.346 27.163 37.479 1.00 88.12 652 PRO A CA 1
ATOM 5265 C C . PRO A 1 652 ? 0.176 27.130 38.467 1.00 88.12 652 PRO A C 1
ATOM 5267 O O . PRO A 1 652 ? 0.364 27.319 39.670 1.00 88.12 652 PRO A O 1
ATOM 5270 N N . ASP A 1 653 ? -1.034 26.870 37.970 1.00 88.44 653 ASP A N 1
ATOM 5271 C CA . ASP A 1 653 ? -2.263 26.890 38.766 1.00 88.44 653 ASP A CA 1
ATOM 5272 C C . ASP A 1 653 ? -2.564 25.529 39.436 1.00 88.44 653 ASP A C 1
ATOM 5274 O O . ASP A 1 653 ? -3.518 25.400 40.204 1.00 88.44 653 ASP A O 1
ATOM 5278 N N . PHE A 1 654 ? -1.734 24.501 39.215 1.00 92.12 654 PHE A N 1
ATOM 5279 C CA . PHE A 1 654 ? -1.991 23.127 39.667 1.00 92.12 654 PHE A CA 1
ATOM 5280 C C . PHE A 1 654 ? -2.191 22.993 41.187 1.00 92.12 654 PHE A C 1
ATOM 5282 O O . PHE A 1 654 ? -3.205 22.452 41.639 1.00 92.12 654 PHE A O 1
ATOM 5289 N N . ILE A 1 655 ? -1.264 23.501 42.013 1.00 89.88 655 ILE A N 1
ATOM 5290 C CA . ILE A 1 655 ? -1.419 23.418 43.478 1.00 89.88 655 ILE A CA 1
ATOM 5291 C C . ILE A 1 655 ? -2.566 24.316 43.967 1.00 89.88 655 ILE A C 1
ATOM 5293 O O . ILE A 1 655 ? -3.239 23.963 44.942 1.00 89.88 655 ILE A O 1
ATOM 5297 N N . GLN A 1 656 ? -2.839 25.438 43.295 1.00 87.75 656 GLN A N 1
ATOM 5298 C CA . GLN A 1 656 ? -3.992 26.282 43.621 1.00 87.75 656 GLN A CA 1
ATOM 5299 C C . GLN A 1 656 ? -5.294 25.499 43.426 1.00 87.75 656 GLN A C 1
ATOM 5301 O O . GLN A 1 656 ? -6.090 25.394 44.365 1.00 87.75 656 GLN A O 1
ATOM 5306 N N . TYR A 1 657 ? -5.456 24.821 42.287 1.00 89.81 657 TYR A N 1
ATOM 5307 C CA . TYR A 1 657 ? -6.605 23.952 42.037 1.00 89.81 657 TYR A CA 1
ATOM 5308 C C . TYR A 1 657 ? -6.663 22.754 42.991 1.00 89.81 657 TYR A C 1
ATOM 5310 O O . TYR A 1 657 ? -7.750 22.404 43.461 1.00 89.81 657 TYR A O 1
ATOM 5318 N N . LEU A 1 658 ? -5.531 22.158 43.385 1.00 87.94 658 LEU A N 1
ATOM 5319 C CA . LEU A 1 658 ? -5.512 21.123 44.429 1.00 87.94 658 LEU A CA 1
ATOM 5320 C C . LEU A 1 658 ? -6.078 21.646 45.762 1.00 87.94 658 LEU A C 1
ATOM 5322 O O . LEU A 1 658 ? -6.797 20.919 46.451 1.00 87.94 658 LEU A O 1
ATOM 5326 N N . LEU A 1 659 ? -5.758 22.888 46.146 1.00 86.25 659 LEU A N 1
ATOM 5327 C CA . LEU A 1 659 ? -6.043 23.447 47.472 1.00 86.25 659 LEU A CA 1
ATOM 5328 C C . LEU A 1 659 ? -7.388 24.176 47.602 1.00 86.25 659 LEU A C 1
ATOM 5330 O O . LEU A 1 659 ? -7.970 24.116 48.696 1.00 86.25 659 LEU A O 1
ATOM 5334 N N . GLU A 1 660 ? -7.839 24.880 46.560 1.00 71.19 660 GLU A N 1
ATOM 5335 C CA . GLU A 1 660 ? -8.865 25.931 46.671 1.00 71.19 660 GLU A CA 1
ATOM 5336 C C . GLU A 1 660 ? -10.216 25.617 46.008 1.00 71.19 660 GLU A C 1
ATOM 5338 O O . GLU A 1 660 ? -11.180 26.317 46.301 1.00 71.19 660 GLU A O 1
ATOM 5343 N N . ASN A 1 661 ? -10.365 24.512 45.262 1.00 61.47 661 ASN A N 1
ATOM 5344 C CA . ASN A 1 661 ? -11.631 24.164 44.584 1.00 61.47 661 ASN A CA 1
ATOM 5345 C C . ASN A 1 661 ? -12.163 25.294 43.667 1.00 61.47 661 ASN A C 1
ATOM 5347 O O . ASN A 1 661 ? -13.371 25.399 43.467 1.00 61.47 661 ASN A O 1
ATOM 5351 N N . ASP A 1 662 ? -11.280 26.149 43.144 1.00 65.19 662 ASP A N 1
ATOM 5352 C CA . ASP A 1 662 ? -11.664 27.175 42.173 1.00 65.19 662 ASP A CA 1
ATOM 5353 C C . ASP A 1 662 ? -11.953 26.508 40.818 1.00 65.19 662 ASP A C 1
ATOM 5355 O O . ASP A 1 662 ? -11.258 25.563 40.428 1.00 65.19 662 ASP A O 1
ATOM 5359 N N . GLU A 1 663 ? -12.999 26.953 40.124 1.00 65.38 663 GLU A N 1
ATOM 5360 C CA . GLU A 1 663 ? -13.400 26.402 38.827 1.00 65.38 663 GLU A CA 1
ATOM 5361 C C . GLU A 1 663 ? -13.055 27.408 37.721 1.00 65.38 663 GLU A C 1
ATOM 5363 O O . GLU A 1 663 ? -13.444 28.570 37.852 1.00 65.38 663 GLU A O 1
ATOM 5368 N N . PRO A 1 664 ? -12.359 27.006 36.637 1.00 75.25 664 PRO A N 1
ATOM 5369 C CA . PRO A 1 664 ? -12.350 27.797 35.413 1.00 75.25 664 PRO A CA 1
ATOM 5370 C C . PRO A 1 664 ? -13.785 28.100 34.978 1.00 75.25 664 PRO A C 1
ATOM 5372 O O . PRO A 1 664 ? -14.667 27.239 35.091 1.00 75.25 664 PRO A O 1
ATOM 5375 N N . ASP A 1 665 ? -14.013 29.333 34.539 1.00 78.25 665 ASP A N 1
ATOM 5376 C CA . ASP A 1 665 ? -15.325 29.795 34.090 1.00 78.25 665 ASP A CA 1
ATOM 5377 C C . ASP A 1 665 ? -15.577 29.450 32.611 1.00 78.25 665 ASP A C 1
ATOM 5379 O O . ASP A 1 665 ? -14.692 28.955 31.917 1.00 78.25 665 ASP A O 1
ATOM 5383 N N . GLU A 1 666 ? -16.802 29.673 32.117 1.00 78.00 666 GLU A N 1
ATOM 5384 C CA . GLU A 1 666 ? -17.138 29.434 30.698 1.00 78.00 666 GLU A CA 1
ATOM 5385 C C . GLU A 1 666 ? -16.196 30.195 29.747 1.00 78.00 666 GLU A C 1
ATOM 5387 O O . GLU A 1 666 ? -15.870 29.686 28.682 1.00 78.00 666 GLU A O 1
ATOM 5392 N N . GLU A 1 667 ? -15.688 31.368 30.148 1.00 79.00 667 GLU A N 1
ATOM 5393 C CA . GLU A 1 667 ? -14.742 32.145 29.340 1.00 79.00 667 GLU A CA 1
ATOM 5394 C C . GLU A 1 667 ? -13.356 31.481 29.273 1.00 79.00 667 GLU A C 1
ATOM 5396 O O . GLU A 1 667 ? -12.678 31.586 28.249 1.00 79.00 667 GLU A O 1
ATOM 5401 N N . ASP A 1 668 ? -12.926 30.786 30.332 1.00 79.25 668 ASP A N 1
ATOM 5402 C CA . ASP A 1 668 ? -11.698 29.995 30.315 1.00 79.25 668 ASP A CA 1
ATOM 5403 C C . ASP A 1 668 ? -11.800 28.804 29.336 1.00 79.25 668 ASP A C 1
ATOM 5405 O O . ASP A 1 668 ? -10.833 28.532 28.623 1.00 79.25 668 ASP A O 1
ATOM 5409 N N . PHE A 1 669 ? -12.956 28.129 29.265 1.00 77.44 669 PHE A N 1
ATOM 5410 C CA . PHE A 1 669 ? -13.198 27.037 28.307 1.00 77.44 669 PHE A CA 1
ATOM 5411 C C . PHE A 1 669 ? -13.306 27.548 26.867 1.00 77.44 669 PHE A C 1
ATOM 5413 O O . PHE A 1 669 ? -12.589 27.053 26.000 1.00 77.44 669 PHE A O 1
ATOM 5420 N N . ASP A 1 670 ? -14.099 28.598 26.629 1.00 74.81 670 ASP A N 1
ATOM 5421 C CA . ASP A 1 670 ? -14.269 29.196 25.297 1.00 74.81 670 ASP A CA 1
ATOM 5422 C C . ASP A 1 670 ? -12.918 29.636 24.694 1.00 74.81 670 ASP A C 1
ATOM 5424 O O . ASP A 1 670 ? -12.654 29.455 23.507 1.00 74.81 670 ASP A O 1
ATOM 5428 N N . ARG A 1 671 ? -12.020 30.200 25.514 1.00 76.81 671 ARG A N 1
ATOM 5429 C CA . ARG A 1 671 ? -10.696 30.651 25.052 1.00 76.81 671 ARG A CA 1
ATOM 5430 C C . ARG A 1 671 ? -9.701 29.517 24.826 1.00 76.81 671 ARG A C 1
ATOM 5432 O O . ARG A 1 671 ? -8.795 29.676 24.007 1.00 76.81 671 ARG A O 1
ATOM 5439 N N . ALA A 1 672 ? -9.830 28.411 25.554 1.00 74.06 672 ALA A N 1
ATOM 5440 C CA . ALA A 1 672 ? -9.034 27.218 25.292 1.00 74.06 672 ALA A CA 1
ATOM 5441 C C . ALA A 1 672 ? -9.463 26.555 23.976 1.00 74.06 672 ALA A C 1
ATOM 5443 O O . ALA A 1 672 ? -8.598 26.223 23.167 1.00 74.06 672 ALA A O 1
ATOM 5444 N N . ASP A 1 673 ? -10.772 26.485 23.712 1.00 72.00 673 ASP A N 1
ATOM 5445 C CA . ASP A 1 673 ? -11.330 26.005 22.441 1.00 72.00 673 ASP A CA 1
ATOM 5446 C C . ASP A 1 673 ? -10.891 26.883 21.250 1.00 72.00 673 ASP A C 1
ATOM 5448 O O . ASP A 1 673 ? -10.625 26.375 20.159 1.00 72.00 673 ASP A O 1
ATOM 5452 N N . ASP A 1 674 ? -10.709 28.193 21.467 1.00 75.19 674 ASP A N 1
ATOM 5453 C CA . ASP A 1 674 ? -10.115 29.127 20.494 1.00 75.19 674 ASP A CA 1
ATOM 5454 C C . ASP A 1 674 ? -8.580 28.962 20.319 1.00 75.19 674 ASP A C 1
ATOM 5456 O O . ASP A 1 674 ? -7.956 29.672 19.518 1.00 75.19 674 ASP A O 1
ATOM 5460 N N . GLY A 1 675 ? -7.949 28.034 21.048 1.00 72.00 675 GLY A N 1
ATOM 5461 C CA . GLY A 1 675 ? -6.527 27.694 20.947 1.00 72.00 675 GLY A CA 1
ATOM 5462 C C . GLY A 1 675 ? -5.579 28.543 21.805 1.00 72.00 675 GLY A C 1
ATOM 5463 O O . GLY A 1 675 ? -4.374 28.580 21.529 1.00 72.00 675 GLY A O 1
ATOM 5464 N N . ASP A 1 676 ? -6.067 29.251 22.833 1.00 80.94 676 ASP A N 1
ATOM 5465 C CA . ASP A 1 676 ? -5.196 29.997 23.752 1.00 80.94 676 ASP A CA 1
ATOM 5466 C C . ASP A 1 676 ? -4.484 29.049 24.733 1.00 80.94 676 ASP A C 1
ATOM 5468 O O . ASP A 1 676 ? -5.042 28.579 25.729 1.00 80.94 676 ASP A O 1
ATOM 5472 N N . VAL A 1 677 ? -3.192 28.830 24.471 1.00 80.88 677 VAL A N 1
ATOM 5473 C CA . VAL A 1 677 ? -2.288 27.962 25.248 1.00 80.88 677 VAL A CA 1
ATOM 5474 C C . VAL A 1 677 ? -2.333 28.246 26.752 1.00 80.88 677 VAL A C 1
ATOM 5476 O O . VAL A 1 677 ? -2.190 27.331 27.562 1.00 80.88 677 VAL A O 1
ATOM 5479 N N . ARG A 1 678 ? -2.526 29.504 27.166 1.00 84.12 678 ARG A N 1
ATOM 5480 C CA . ARG A 1 678 ? -2.563 29.845 28.593 1.00 84.12 678 ARG A CA 1
ATOM 5481 C C . ARG A 1 678 ? -3.811 29.287 29.273 1.00 84.12 678 ARG A C 1
ATOM 5483 O O . ARG A 1 678 ? -3.732 28.870 30.425 1.00 84.12 678 ARG A O 1
ATOM 5490 N N . TYR A 1 679 ? -4.945 29.323 28.584 1.00 83.88 679 TYR A N 1
ATOM 5491 C CA . TYR A 1 679 ? -6.211 28.817 29.099 1.00 83.88 679 TYR A CA 1
ATOM 5492 C C . TYR A 1 679 ? -6.261 27.291 29.030 1.00 83.88 679 TYR A C 1
ATOM 5494 O O . TYR A 1 679 ? -6.699 26.670 29.995 1.00 83.88 679 TYR A O 1
ATOM 5502 N N . GLN A 1 680 ? -5.667 26.685 27.996 1.00 81.25 680 GLN A N 1
ATOM 5503 C CA . GLN A 1 680 ? -5.463 25.235 27.950 1.00 81.25 680 GLN A CA 1
ATOM 5504 C C . GLN A 1 680 ? -4.678 24.736 29.175 1.00 81.25 680 GLN A C 1
ATOM 5506 O O . GLN A 1 680 ? -5.152 23.867 29.902 1.00 81.25 680 GLN A O 1
ATOM 5511 N N . LYS A 1 681 ? -3.551 25.386 29.509 1.00 86.56 681 LYS A N 1
ATOM 5512 C CA . LYS A 1 681 ? -2.754 25.050 30.705 1.00 86.56 681 LYS A CA 1
ATOM 5513 C C . LYS A 1 681 ? -3.543 25.153 32.019 1.00 86.56 681 LYS A C 1
ATOM 5515 O O . LYS A 1 681 ? -3.280 24.388 32.945 1.00 86.56 681 LYS A O 1
ATOM 5520 N N . LYS A 1 682 ? -4.516 26.066 32.129 1.00 86.81 682 LYS A N 1
ATOM 5521 C CA . LYS A 1 682 ? -5.405 26.129 33.305 1.00 86.81 682 LYS A CA 1
ATOM 5522 C C . LYS A 1 682 ? -6.336 24.921 33.384 1.00 86.81 682 LYS A C 1
ATOM 5524 O O . LYS A 1 682 ? -6.520 24.367 34.467 1.00 86.81 682 LYS A O 1
ATOM 5529 N N . ILE A 1 683 ? -6.931 24.528 32.257 1.00 85.06 683 ILE A N 1
ATOM 5530 C CA . ILE A 1 683 ? -7.824 23.366 32.181 1.00 85.06 683 ILE A CA 1
ATOM 5531 C C . ILE A 1 683 ? -7.042 22.095 32.524 1.00 85.06 683 ILE A C 1
ATOM 5533 O O . ILE A 1 683 ? -7.472 21.337 33.395 1.00 85.06 683 ILE A O 1
ATOM 5537 N N . ASP A 1 684 ? -5.857 21.921 31.939 1.00 84.81 684 ASP A N 1
ATOM 5538 C CA . ASP A 1 684 ? -4.980 20.776 32.199 1.00 84.81 684 ASP A CA 1
ATOM 5539 C C . ASP A 1 684 ? -4.586 20.703 33.684 1.00 84.81 684 ASP A C 1
ATOM 5541 O O . ASP A 1 684 ? -4.692 19.650 34.320 1.00 84.81 684 ASP A O 1
ATOM 5545 N N . ALA A 1 685 ? -4.221 21.843 34.284 1.00 89.19 685 ALA A N 1
ATOM 5546 C CA . ALA A 1 685 ? -3.912 21.942 35.709 1.00 89.19 685 ALA A CA 1
ATOM 5547 C C . ALA A 1 685 ? -5.109 21.566 36.602 1.00 89.19 685 ALA A C 1
ATOM 5549 O O . ALA A 1 685 ? -4.925 20.921 37.639 1.00 89.19 685 ALA A O 1
ATOM 5550 N N . LYS A 1 686 ? -6.335 21.945 36.215 1.00 88.44 686 LYS A N 1
ATOM 5551 C CA . LYS A 1 686 ? -7.560 21.587 36.944 1.00 88.44 686 LYS A CA 1
ATOM 5552 C C . LYS A 1 686 ? -7.822 20.085 36.880 1.00 88.44 686 LYS A C 1
ATOM 5554 O O . LYS A 1 686 ? -8.030 19.473 37.926 1.00 88.44 686 LYS A O 1
ATOM 5559 N N . LEU A 1 687 ? -7.790 19.497 35.684 1.00 85.81 687 LEU A N 1
ATOM 5560 C CA . LEU A 1 687 ? -8.029 18.065 35.480 1.00 85.81 687 LEU A CA 1
ATOM 5561 C C . LEU A 1 687 ? -7.005 17.224 36.252 1.00 85.81 687 LEU A C 1
ATOM 5563 O O . LEU A 1 687 ? -7.372 16.294 36.973 1.00 85.81 687 LEU A O 1
ATOM 5567 N N . LEU A 1 688 ? -5.728 17.614 36.191 1.00 89.38 688 LEU A N 1
ATOM 5568 C CA . LEU A 1 688 ? -4.663 16.979 36.963 1.00 89.38 688 LEU A CA 1
ATOM 5569 C C . LEU A 1 688 ? -4.908 17.101 38.477 1.00 89.38 688 LEU A C 1
ATOM 5571 O O . LEU A 1 688 ? -4.713 16.143 39.229 1.00 89.38 688 LEU A O 1
ATOM 5575 N N . ALA A 1 689 ? -5.355 18.269 38.947 1.00 89.62 689 ALA A N 1
ATOM 5576 C CA . ALA A 1 689 ? -5.677 18.476 40.355 1.00 89.62 689 ALA A CA 1
ATOM 5577 C C . ALA A 1 689 ? -6.859 17.614 40.809 1.00 89.62 689 ALA A C 1
ATOM 5579 O O . ALA A 1 689 ? -6.802 17.034 41.892 1.00 89.62 689 ALA A O 1
ATOM 5580 N N . GLU A 1 690 ? -7.920 17.509 40.012 1.00 86.81 690 GLU A N 1
ATOM 5581 C CA . GLU A 1 690 ? -9.094 16.695 40.333 1.00 86.81 690 GLU A CA 1
ATOM 5582 C C . GLU A 1 690 ? -8.753 15.211 40.485 1.00 86.81 690 GLU A C 1
ATOM 5584 O O . GLU A 1 690 ? -9.231 14.582 41.434 1.00 86.81 690 GLU A O 1
ATOM 5589 N N . GLU A 1 691 ? -7.867 14.687 39.636 1.00 85.69 691 GLU A N 1
ATOM 5590 C CA . GLU A 1 691 ? -7.416 13.295 39.699 1.00 85.69 691 GLU A CA 1
ATOM 5591 C C . GLU A 1 691 ? -6.670 12.991 41.016 1.00 85.69 691 GLU A C 1
ATOM 5593 O O . GLU A 1 691 ? -6.957 11.994 41.685 1.00 85.69 691 GLU A O 1
ATOM 5598 N N . PHE A 1 692 ? -5.758 13.867 41.456 1.00 90.81 692 PHE A N 1
ATOM 5599 C CA . PHE A 1 692 ? -4.836 13.571 42.570 1.00 90.81 692 PHE A CA 1
ATOM 5600 C C . PHE A 1 692 ? -5.138 14.284 43.900 1.00 90.81 692 PHE A C 1
ATOM 5602 O O . PHE A 1 692 ? -4.456 14.044 44.905 1.00 90.81 692 PHE A O 1
ATOM 5609 N N . ARG A 1 693 ? -6.163 15.148 43.968 1.00 89.94 693 ARG A N 1
ATOM 5610 C CA . ARG A 1 693 ? -6.497 15.928 45.182 1.00 89.94 693 ARG A CA 1
ATOM 5611 C C . ARG A 1 693 ? -6.679 15.049 46.411 1.00 89.94 693 ARG A C 1
ATOM 5613 O O . ARG A 1 693 ? -6.163 15.354 47.491 1.00 89.94 693 ARG A O 1
ATOM 5620 N N . GLU A 1 694 ? -7.425 13.960 46.267 1.00 87.69 694 GLU A N 1
ATOM 5621 C CA . GLU A 1 694 ? -7.690 13.071 47.393 1.00 87.69 694 GLU A CA 1
ATOM 5622 C C . GLU A 1 694 ? -6.429 12.378 47.912 1.00 87.69 694 GLU A C 1
ATOM 5624 O O . GLU A 1 694 ? -6.312 12.171 49.122 1.00 87.69 694 GLU A O 1
ATOM 5629 N N . ASP A 1 695 ? -5.493 12.027 47.031 1.00 90.69 695 ASP A N 1
ATOM 5630 C CA . ASP A 1 695 ? -4.264 11.324 47.403 1.00 90.69 695 ASP A CA 1
ATOM 5631 C C . ASP A 1 695 ? -3.387 12.209 48.283 1.00 90.69 695 ASP A C 1
ATOM 5633 O O . ASP A 1 695 ? -3.019 11.827 49.399 1.00 90.69 695 ASP A O 1
ATOM 5637 N N . TRP A 1 696 ? -3.176 13.454 47.854 1.00 91.25 696 TRP A N 1
ATOM 5638 C CA . TRP A 1 696 ? -2.444 14.450 48.631 1.00 91.25 696 TRP A CA 1
ATOM 5639 C C . TRP A 1 696 ? -3.092 14.749 49.984 1.00 91.25 696 TRP A C 1
ATOM 5641 O O . TRP A 1 696 ? -2.397 14.963 50.982 1.00 91.25 696 TRP A O 1
ATOM 5651 N N . PHE A 1 697 ? -4.424 14.760 50.054 1.00 89.38 697 PHE A N 1
ATOM 5652 C CA . PHE A 1 697 ? -5.139 15.070 51.295 1.00 89.38 697 PHE A CA 1
ATOM 5653 C C . PHE A 1 697 ? -5.174 13.893 52.276 1.00 89.38 697 PHE A C 1
ATOM 5655 O O . PHE A 1 697 ? -5.303 14.113 53.484 1.00 89.38 697 PHE A O 1
ATOM 5662 N N . LYS A 1 698 ? -5.027 12.655 51.789 1.00 88.69 698 LYS A N 1
ATOM 5663 C CA . LYS A 1 698 ? -4.898 11.452 52.627 1.00 88.69 698 LYS A CA 1
ATOM 5664 C C . LYS A 1 698 ? -3.502 11.332 53.257 1.00 88.69 698 LYS A C 1
ATOM 5666 O O . LYS A 1 698 ? -3.370 10.702 54.309 1.00 88.69 698 LYS A O 1
ATOM 5671 N N . LEU A 1 699 ? -2.475 11.962 52.678 1.00 87.88 699 LEU A N 1
ATOM 5672 C CA . LEU A 1 699 ? -1.114 11.971 53.220 1.00 87.88 699 LEU A CA 1
ATOM 5673 C C . LEU A 1 699 ? -0.987 12.855 54.470 1.00 87.88 699 LEU A C 1
ATOM 5675 O O . LEU A 1 699 ? -1.470 13.989 54.546 1.00 87.88 699 LEU A O 1
ATOM 5679 N N . LYS A 1 700 ? -0.281 12.346 55.485 1.00 87.44 700 LYS A N 1
ATOM 5680 C CA . LYS A 1 700 ? -0.097 13.054 56.757 1.00 87.44 700 LYS A CA 1
ATOM 5681 C C . LYS A 1 700 ? 0.718 14.334 56.550 1.00 87.44 700 LYS A C 1
ATOM 5683 O O . LYS A 1 700 ? 1.928 14.272 56.388 1.00 87.44 700 LYS A O 1
ATOM 5688 N N . GLY A 1 701 ? 0.056 15.485 56.674 1.00 88.00 701 GLY A N 1
ATOM 5689 C CA . GLY A 1 701 ? 0.687 16.798 56.503 1.00 88.00 701 GLY A CA 1
ATOM 5690 C C . GLY A 1 701 ? 0.799 17.259 55.046 1.00 88.00 701 GLY A C 1
ATOM 5691 O O . GLY A 1 701 ? 1.332 18.342 54.818 1.00 88.00 701 GLY A O 1
ATOM 5692 N N . GLY A 1 702 ? 0.253 16.501 54.083 1.00 89.12 702 GLY A N 1
ATOM 5693 C CA . GLY A 1 702 ? 0.351 16.806 52.651 1.00 89.12 702 GLY A CA 1
ATOM 5694 C C . GLY A 1 702 ? -0.209 18.184 52.294 1.00 89.12 702 GLY A C 1
ATOM 5695 O O . GLY A 1 702 ? 0.461 18.970 51.638 1.00 89.12 702 GLY A O 1
ATOM 5696 N N . LYS A 1 703 ? -1.381 18.553 52.830 1.00 89.81 703 LYS A N 1
ATOM 5697 C CA . LYS A 1 703 ? -2.000 19.868 52.572 1.00 89.81 703 LYS A CA 1
ATOM 5698 C C . LYS A 1 703 ? -1.145 21.056 53.031 1.00 89.81 703 LYS A C 1
ATOM 5700 O O . LYS A 1 703 ? -1.084 22.075 52.346 1.00 89.81 703 LYS A O 1
ATOM 5705 N N . ASP A 1 704 ? -0.513 20.952 54.198 1.00 90.25 704 ASP A N 1
ATOM 5706 C CA . ASP A 1 704 ? 0.354 22.019 54.711 1.00 90.25 704 ASP A CA 1
ATOM 5707 C C . ASP A 1 704 ? 1.688 22.061 53.961 1.00 90.25 704 ASP A C 1
ATOM 5709 O O . ASP A 1 704 ? 2.250 23.140 53.767 1.00 90.25 704 ASP A O 1
ATOM 5713 N N . TRP A 1 705 ? 2.168 20.903 53.502 1.00 93.12 705 TRP A N 1
ATOM 5714 C CA . TRP A 1 705 ? 3.351 20.809 52.658 1.00 93.12 705 TRP A CA 1
ATOM 5715 C C . TRP A 1 705 ? 3.120 21.404 51.265 1.00 93.12 705 TRP A C 1
ATOM 5717 O O . TRP A 1 705 ? 3.901 22.255 50.862 1.00 93.12 705 TRP A O 1
ATOM 5727 N N . LEU A 1 706 ? 2.014 21.092 50.584 1.00 92.25 706 LEU A N 1
ATOM 5728 C CA . LEU A 1 706 ? 1.669 21.701 49.290 1.00 92.25 706 LEU A CA 1
ATOM 5729 C C . LEU A 1 706 ? 1.612 23.234 49.374 1.00 92.25 706 LEU A C 1
ATOM 5731 O O . LEU A 1 706 ? 2.144 23.927 48.515 1.00 92.25 706 LEU A O 1
ATOM 5735 N N . LYS A 1 707 ? 1.062 23.787 50.466 1.00 90.31 707 LYS A N 1
ATOM 5736 C CA . LYS A 1 707 ? 1.091 25.239 50.723 1.00 90.31 707 LYS A CA 1
ATOM 5737 C C . LYS A 1 707 ? 2.503 25.798 50.882 1.00 90.31 707 LYS A C 1
ATOM 5739 O O . LYS A 1 707 ? 2.719 26.970 50.592 1.00 90.31 707 LYS A O 1
ATOM 5744 N N . LYS A 1 708 ? 3.439 25.013 51.423 1.00 91.38 708 LYS A N 1
ATOM 5745 C CA . LYS A 1 708 ? 4.853 25.395 51.502 1.00 91.38 708 LYS A CA 1
ATOM 5746 C C . LYS A 1 708 ? 5.462 25.394 50.099 1.00 91.38 708 LYS A C 1
ATOM 5748 O O . LYS A 1 708 ? 6.099 26.379 49.759 1.00 91.38 708 LYS A O 1
ATOM 5753 N N . VAL A 1 709 ? 5.224 24.348 49.306 1.00 90.75 709 VAL A N 1
ATOM 5754 C CA . VAL A 1 709 ? 5.736 24.233 47.931 1.00 90.75 709 VAL A CA 1
ATOM 5755 C C . VAL A 1 709 ? 5.231 25.381 47.054 1.00 90.75 709 VAL A C 1
ATOM 5757 O O . VAL A 1 709 ? 6.050 26.046 46.433 1.00 90.75 709 VAL A O 1
ATOM 5760 N N . GLN A 1 710 ? 3.932 25.711 47.098 1.00 87.88 710 GLN A N 1
ATOM 5761 C CA . GLN A 1 710 ? 3.389 26.869 46.370 1.00 87.88 710 GLN A CA 1
ATOM 5762 C C . GLN A 1 710 ? 4.109 28.169 46.745 1.00 87.88 710 GLN A C 1
ATOM 5764 O O . GLN A 1 710 ? 4.500 28.922 45.868 1.00 87.88 710 GLN A O 1
ATOM 5769 N N . ARG A 1 711 ? 4.342 28.422 48.042 1.00 87.81 711 ARG A N 1
ATOM 5770 C CA . ARG A 1 711 ? 5.073 29.628 48.467 1.00 87.81 711 ARG A CA 1
ATOM 5771 C C . ARG A 1 711 ? 6.506 29.651 47.951 1.00 87.81 711 ARG A C 1
ATOM 5773 O O . ARG A 1 711 ? 6.986 30.716 47.601 1.00 87.81 711 ARG A O 1
ATOM 5780 N N . VAL A 1 712 ? 7.186 28.503 47.941 1.00 87.06 712 VAL A N 1
ATOM 5781 C CA . VAL A 1 712 ? 8.545 28.401 47.391 1.00 87.06 712 VAL A CA 1
ATOM 5782 C C . VAL A 1 712 ? 8.527 28.725 45.899 1.00 87.06 712 VAL A C 1
ATOM 5784 O O . VAL A 1 712 ? 9.363 29.497 45.446 1.00 87.06 712 VAL A O 1
ATOM 5787 N N . PHE A 1 713 ? 7.555 28.203 45.152 1.00 87.44 713 PHE A N 1
ATOM 5788 C CA . PHE A 1 713 ? 7.388 28.519 43.737 1.00 87.44 713 PHE A CA 1
ATOM 5789 C C . PHE A 1 713 ? 7.092 30.010 43.508 1.00 87.44 713 PHE A C 1
ATOM 5791 O O . PHE A 1 713 ? 7.795 30.649 42.730 1.00 87.44 713 PHE A O 1
ATOM 5798 N N . ASP A 1 714 ? 6.146 30.594 44.250 1.00 85.12 714 ASP A N 1
ATOM 5799 C CA . ASP A 1 714 ? 5.785 32.020 44.166 1.00 85.12 714 ASP A CA 1
ATOM 5800 C C . ASP A 1 714 ? 6.948 32.965 44.536 1.00 85.12 714 ASP A C 1
ATOM 5802 O O . ASP A 1 714 ? 6.971 34.123 44.125 1.00 85.12 714 ASP A O 1
ATOM 5806 N N . GLU A 1 715 ? 7.894 32.511 45.365 1.00 82.25 715 GLU A N 1
ATOM 5807 C CA . GLU A 1 715 ? 9.073 33.290 45.770 1.00 82.25 715 GLU A CA 1
ATOM 5808 C C . GLU A 1 715 ? 10.216 33.238 44.737 1.00 82.25 715 GLU A C 1
ATOM 5810 O O . GLU A 1 715 ? 11.109 34.091 44.781 1.00 82.25 715 GLU A O 1
ATOM 5815 N N . VAL A 1 716 ? 10.217 32.242 43.843 1.00 76.88 716 VAL A N 1
ATOM 5816 C CA . VAL A 1 716 ? 11.312 31.951 42.895 1.00 76.88 716 VAL A CA 1
ATOM 5817 C C . VAL A 1 716 ? 10.921 32.228 41.431 1.00 76.88 716 VAL A C 1
ATOM 5819 O O . VAL A 1 716 ? 11.815 32.399 40.598 1.00 76.88 716 VAL A O 1
ATOM 5822 N N . SER A 1 717 ? 9.621 32.318 41.137 1.00 59.06 717 SER A N 1
ATOM 5823 C CA . SER A 1 717 ? 9.028 32.611 39.817 1.00 59.06 717 SER A CA 1
ATOM 5824 C C . SER A 1 717 ? 8.721 34.097 39.651 1.00 59.06 717 SER A C 1
ATOM 5826 O O . SER A 1 717 ? 8.883 34.615 38.520 1.00 59.06 717 SER A O 1
#

pLDDT: mean 77.74, std 15.14, range [32.5, 97.19]

Secondary structure (DSSP, 8-state):
--HHHHHHHHHHHHHHHHHTTS------GGGGGTS-HHHHHHHHHHHHHHTT-SS-HHHHHT-HHHHHHHHHHTTT-TTS-HHHHHHHHHHHHHHHHHHHHHHHHTPPPGGGT---THHHHTTT-TT--HHHHHHHHHHHHHHHHHHHHHHSHHHHHHIIIIIHHHHHHHHHTHHHH-SSTHHHHHHHHHHHHHHTTTHHHHHHHHHHS--PPP-S-HHHHTHHHHHHHH-TTS-HHHHHHHHHHHTT-TTS-TTHHHHHGGG-SSHHHHHHHHHHHHHHHHHS-HHHHHHHHTTS-HHHHHHHHHHHHHHS-HHHHHHHHHHHHTTS-GGGHHHHHHHHHHHHHHTT--HHHHHHHHHHHTTSPP-HHHHHHHHHHHHHHT-S-GGG----EETTEEPPP-HHHHHHHTTHHHHHHHHHHHHHHHHHHTTT-HHHHHHHHHHHHS-----TT------------HHHHHHHHHTT-HHHHHHHHHHHHHHSTT-HHHHHHHHHS--S-HHHHHHHHHHHHHHHHHHHHHHHTT-TT--PPPTTT-HHHHHHHHHHHHHHHHHHHTT-HHHHHHHHHHHTTTS-GGG-HHHHHHHHHHHHHHT-HHHHHHHHTT--TTS-HHHHHHHHHHHHHTT-HHHHHHHHHHHHHH-TTHHHHHHH-----HHHHHHHHTT-HHHHHHHHHHHHHHHHHHHHHHSTTHHHHHHHHHHHHHHH-

Foldseek 3Di:
DDLLLLLLLLLLLLLVCCVVVVDPADQLVVLVVPDDPVLLLVLLVLSCQLLVDPDDSVSSSSHNLSSLLLLLLVLPDPVDDNVVSVVSLVSLLVRLVVLVVVLLVVDDDLVVPDDDPVVCCCPPPVPDDPVLVVLLVVLVSVLVSLVSQLLPLHSLSSLSSRLLSSLLSCLQCCVVVPCDDPSVVSSLVSLLSLQLQALSQVVCCVPPVDRDDRSGDNLSSCSSVLSNLPRPVDALVSSLVSLVVSLSNLLGLNQLNLLLQCLDPDPVSNVSSLVNLQVNLVPDQLSSVLSNLLNDDLLSLLSSLLSNLLPDDLVVCPVVSLVSLVSHDPVNNLLNLLSNLLSCLVNVPDLVSLVVVLVVLVVDDDDPSSLLSNVLSCVSSVPPDCPSQDQDDDPNDGDRDPSVVSSCVSCVSSVVSNVSNVSSVVCNVCRSPVVVSSVSSVCSNDQDDDAPVDPDDRDDSDSDPSSVLSSQVVVVDLAVSLVVLLVSCVSRVQHLVSLLVNVPRDYPPVVSSVVSLLSSLVVLLVVLVVVVVPHVDAADDAVVVDVSSVSSVSSNLVNLVVCVVVVVLVVSVSSCVSHVVHYDPVRCQSVLLSVLLSCLSVVVVVVNVVSLVPDDLPHDLSSLQSNLLNCVVVVVNVVSLVSVLSSCVQQVCQLVLLQPVDDDDPVLVVVVVVVDSVSVSPVVSNVSSVSCSVSQVPDDCSNVSSVVSNVVSVVVD

Sequence (717 aa):
MDRETVKLTLLAEALEMNWNSYTVYEPLAELDSFLDKDTTVKLAEALKSGFMLEESVEEIMDDGFFRGYLAGLTLHDDSISLQKREEIARILEDNLLSVLKSADESLPSVDKFYGKAGDYDKRFFPLFEDKDKARSKSSLRENLSLFWYYSKDSYFIPLILWGNELASFLSENVDKQGLKGETAEKLKKIMVSVEASYPMSEAVRSVVGFQVPKAESDTSSQLPMLSLIMNKNVGAEEIVELIESITQYSVVNLMYAPVAMTRSDIAEERERAREIVFRVFDSLENSILAFVLNGGDELTINGFLYQIVLLYDFPKLFDRLTSLMEMLKAEFADAALLAVASALIDKEEPKENVESFIEYLKAFRHSFGLVTAGFLLSSKYELEDDSFSTEIKRDGKREESDYDFLLRLAREFLDDLELAYQEMITDYDHMGDLEDVFEELEEITEPFFASADDSEEVEYSRVPMYTLINAVMRNNDLDDAIEAIAAYCDRYIFNFEFINTLLYMPTKNMDGVMQHLLFSGEMAADFIDDVADREDEAYLMSKEESPSNREYLNLIEKYVEKLIYDKNYREASRVIEAIDPYVNPEDLDNLFTSMTIVRWRTKDFENLRIMLEAINEEDDPKALVVKALMNYSDKEVDSAEGIMIGILQELPDFIQYLLENDEPDEEDFDRADDGDVRYQKKIDAKLLAEEFREDWFKLKGGKDWLKKVQRVFDEVS